Protein 4WPX (pdb70)

Nearest PDB structures (foldseek):
  4wpx-assembly1_A  TM=1.006E+00  e=1.540E-30  Thermochaetoides thermophila
  4mbe-assembly1_A  TM=8.215E-01  e=3.708E-12  Saccharomyces cerevisiae S288C
  3fwc-assembly2_E  TM=8.036E-01  e=1.853E-12  Saccharomyces cerevisiae
  1xfu-assembly1_O  TM=4.720E-01  e=5.731E-09  Homo sapiens
  6xxx-assembly1_AAA  TM=4.923E-01  e=6.817E-09  Homo sapiens

Radius of gyration: 42.37 Å; Cα contacts (8 Å, |Δi|>4): 769; chains: 6; bounding box: 105×137×47 Å

Structure (mmCIF, N/CA/C/O backbone):
data_4WPX
#
_entry.id   4WPX
#
_cell.length_a   56.528
_cell.length_b   168.288
_cell.length_c   69.223
_cell.angle_alpha   90.00
_cell.angle_beta   112.21
_cell.angle_gamma   90.00
#
_symmetry.space_group_name_H-M   'P 1 21 1'
#
loop_
_entity.id
_entity.type
_entity.pdbx_description
1 polymer 'Cell division control protein 31-like protein'
2 polymer 'Putative SAC3 family protein'
3 polymer 'Putative uncharacterized protein'
#
loop_
_atom_site.group_PDB
_atom_site.id
_atom_site.type_symbol
_atom_site.label_atom_id
_atom_site.label_alt_id
_atom_site.label_comp_id
_atom_site.label_asym_id
_atom_site.label_entity_id
_atom_site.label_seq_id
_atom_site.pdbx_PDB_ins_code
_atom_site.Cartn_x
_atom_site.Cartn_y
_atom_site.Cartn_z
_atom_site.occupancy
_atom_site.B_iso_or_equiv
_atom_site.auth_seq_id
_atom_site.auth_comp_id
_atom_site.auth_asym_id
_atom_site.auth_atom_id
_atom_site.pdbx_PDB_model_num
ATOM 1 N N . GLN A 1 6 ? 110.122 2.172 100.530 1.00 112.86 6 GLN A N 1
ATOM 2 C CA . GLN A 1 6 ? 109.719 3.539 100.845 1.00 129.21 6 GLN A CA 1
ATOM 3 C C . GLN A 1 6 ? 108.366 3.601 101.535 1.00 120.35 6 GLN A C 1
ATOM 4 O O . GLN A 1 6 ? 107.417 2.925 101.135 1.00 97.58 6 GLN A O 1
ATOM 17 N N . ILE A 1 7 ? 108.294 4.415 102.583 1.00 118.62 7 ILE A N 1
ATOM 18 C CA . ILE A 1 7 ? 107.027 4.716 103.232 1.00 102.56 7 ILE A CA 1
ATOM 19 C C . ILE A 1 7 ? 106.111 5.349 102.193 1.00 84.84 7 ILE A C 1
ATOM 20 O O . ILE A 1 7 ? 106.569 6.063 101.301 1.00 101.97 7 ILE A O 1
ATOM 36 N N . GLN A 1 8 ? 104.816 5.083 102.315 1.00 66.20 8 GLN A N 1
ATOM 37 C CA . GLN A 1 8 ? 103.891 5.299 101.214 1.00 65.66 8 GLN A CA 1
ATOM 38 C C . GLN A 1 8 ? 102.474 5.544 101.735 1.00 51.44 8 GLN A C 1
ATOM 39 O O . GLN A 1 8 ? 102.110 5.013 102.774 1.00 76.55 8 GLN A O 1
ATOM 53 N N . TYR A 1 9 ? 101.705 6.354 101.001 1.00 69.05 9 TYR A N 1
ATOM 54 C CA . TYR A 1 9 ? 100.341 6.791 101.360 1.00 81.90 9 TYR A CA 1
ATOM 55 C C . TYR A 1 9 ? 100.320 7.882 102.443 1.00 71.18 9 TYR A C 1
ATOM 56 O O . TYR A 1 9 ? 99.247 8.320 102.850 1.00 57.71 9 TYR A O 1
ATOM 74 N N . THR A 1 10 ? 101.491 8.312 102.908 1.00 65.65 10 THR A N 1
ATOM 75 C CA . THR A 1 10 ? 101.585 9.322 103.972 1.00 55.26 10 THR A CA 1
ATOM 76 C C . THR A 1 10 ? 101.056 10.709 103.568 1.00 73.60 10 THR A C 1
ATOM 77 O O . THR A 1 10 ? 101.264 11.150 102.443 1.00 95.54 10 THR A O 1
ATOM 88 N N . ILE A 1 11 ? 100.390 11.399 104.496 1.00 62.34 11 ILE A N 1
ATOM 89 C CA . ILE A 1 11 ? 99.889 12.757 104.255 1.00 85.23 11 ILE A CA 1
ATOM 90 C C . ILE A 1 11 ? 101.075 13.734 104.317 1.00 97.51 11 ILE A C 1
ATOM 91 O O . ILE A 1 11 ? 101.982 13.552 105.132 1.00 85.73 11 ILE A O 1
ATOM 107 N N . PRO A 1 12 ? 101.091 14.754 103.438 1.00 73.91 12 PRO A N 1
ATOM 108 C CA . PRO A 1 12 ? 102.195 15.723 103.428 1.00 62.00 12 PRO A CA 1
ATOM 109 C C . PRO A 1 12 ? 102.092 16.793 104.519 1.00 58.57 12 PRO A C 1
ATOM 110 O O . PRO A 1 12 ? 100.983 17.078 104.972 1.00 73.77 12 PRO A O 1
ATOM 121 N N . PRO A 1 13 ? 103.232 17.386 104.929 1.00 44.69 13 PRO A N 1
ATOM 122 C CA . PRO A 1 13 ? 103.207 18.399 105.994 1.00 70.95 13 PRO A CA 1
ATOM 123 C C . PRO A 1 13 ? 102.541 19.704 105.558 1.00 83.88 13 PRO A C 1
ATOM 124 O O . PRO A 1 13 ? 102.639 20.091 104.392 1.00 73.07 13 PRO A O 1
ATOM 135 N N . ARG A 1 14 ? 101.878 20.370 106.500 1.00 85.79 14 ARG A N 1
ATOM 136 C CA . ARG A 1 14 ? 101.111 21.577 106.210 1.00 80.55 14 ARG A CA 1
ATOM 137 C C . ARG A 1 14 ? 101.815 22.876 106.613 1.00 77.49 14 ARG A C 1
ATOM 138 O O . ARG A 1 14 ? 101.311 23.965 106.334 1.00 77.76 14 ARG A O 1
ATOM 159 N N . GLU A 1 15 ? 102.964 22.763 107.274 1.00 87.47 15 GLU A N 1
ATOM 160 C CA . GLU A 1 15 ? 103.688 23.936 107.768 1.00 91.55 15 GLU A CA 1
ATOM 161 C C . GLU A 1 15 ? 103.984 24.949 106.664 1.00 87.29 15 GLU A C 1
ATOM 162 O O . GLU A 1 15 ? 103.880 26.155 106.881 1.00 97.40 15 GLU A O 1
ATOM 174 N N . ASP A 1 16 ? 104.347 24.460 105.483 1.00 114.31 16 ASP A N 1
ATOM 175 C CA . ASP A 1 16 ? 104.670 25.339 104.364 1.00 90.50 16 ASP A CA 1
ATOM 176 C C . ASP A 1 16 ? 103.413 25.898 103.703 1.00 73.81 16 ASP A C 1
ATOM 177 O O . ASP A 1 16 ? 103.495 26.798 102.871 1.00 88.16 16 ASP A O 1
ATOM 186 N N . TYR A 1 17 ? 102.252 25.368 104.075 1.00 80.45 17 TYR A N 1
ATOM 187 C CA . TYR A 1 17 ? 100.987 25.844 103.528 1.00 72.54 17 TYR A CA 1
ATOM 188 C C . TYR A 1 17 ? 100.367 26.912 104.425 1.00 89.89 17 TYR A C 1
ATOM 189 O O . TYR A 1 17 ? 99.620 27.770 103.956 1.00 83.76 17 TYR A O 1
ATOM 207 N N . ASN A 1 18 ? 100.689 26.860 105.713 1.00 105.28 18 ASN A N 1
ATOM 208 C CA . ASN A 1 18 ? 100.074 27.746 106.697 1.00 109.74 18 ASN A CA 1
ATOM 209 C C . ASN A 1 18 ? 100.602 29.175 106.608 1.00 110.84 18 ASN A C 1
ATOM 210 O O . ASN A 1 18 ? 99.875 30.128 106.891 1.00 114.91 18 ASN A O 1
ATOM 221 N N . LYS A 1 19 ? 101.864 29.322 106.217 1.00 88.41 19 LYS A N 1
ATOM 222 C CA . LYS A 1 19 ? 102.500 30.636 106.176 1.00 95.99 19 LYS A CA 1
ATOM 223 C C . LYS A 1 19 ? 102.058 31.452 104.957 1.00 89.27 19 LYS A C 1
ATOM 224 O O . LYS A 1 19 ? 102.498 32.587 104.773 1.00 88.61 19 LYS A O 1
ATOM 243 N N . LEU A 1 20 ? 101.189 30.875 104.132 1.00 96.61 20 LEU A N 1
ATOM 244 C CA . LEU A 1 20 ? 100.662 31.570 102.959 1.00 97.59 20 LEU A CA 1
ATOM 245 C C . LEU A 1 20 ? 99.673 32.669 103.344 1.00 93.65 20 LEU A C 1
ATOM 246 O O . LEU A 1 20 ? 99.194 32.717 104.478 1.00 97.72 20 LEU A O 1
ATOM 262 N N . SER A 1 21 ? 99.383 33.551 102.391 1.00 88.96 21 SER A N 1
ATOM 263 C CA . SER A 1 21 ? 98.363 34.580 102.566 1.00 77.84 21 SER A CA 1
ATOM 264 C C . SER A 1 21 ? 97.014 34.042 102.101 1.00 81.81 21 SER A C 1
ATOM 265 O O . SER A 1 21 ? 96.947 32.985 101.474 1.00 90.44 21 SER A O 1
ATOM 273 N N . ASP A 1 22 ? 95.945 34.771 102.401 1.00 94.20 22 ASP A N 1
ATOM 274 C CA . ASP A 1 22 ? 94.597 34.335 102.044 1.00 115.49 22 ASP A CA 1
ATOM 275 C C . ASP A 1 22 ? 94.395 34.252 100.531 1.00 108.03 22 ASP A C 1
ATOM 276 O O . ASP A 1 22 ? 93.748 33.328 100.035 1.00 108.24 22 ASP A O 1
ATOM 285 N N . GLU A 1 23 ? 94.949 35.221 99.808 1.00 87.49 23 GLU A N 1
ATOM 286 C CA . GLU A 1 23 ? 94.854 35.258 98.351 1.00 97.81 23 GLU A CA 1
ATOM 287 C C . GLU A 1 23 ? 95.366 33.959 97.732 1.00 105.57 23 GLU A C 1
ATOM 288 O O . GLU A 1 23 ? 94.679 33.320 96.929 1.00 110.16 23 GLU A O 1
ATOM 300 N N . GLN A 1 24 ? 96.576 33.574 98.123 1.00 91.56 24 GLN A N 1
ATOM 301 C CA . GLN A 1 24 ? 97.218 32.376 97.598 1.00 91.51 24 GLN A CA 1
ATOM 302 C C . GLN A 1 24 ? 96.366 31.141 97.881 1.00 90.62 24 GLN A C 1
ATOM 303 O O . GLN A 1 24 ? 96.051 30.368 96.972 1.00 89.22 24 GLN A O 1
ATOM 317 N N . LYS A 1 25 ? 95.989 30.968 99.144 1.00 84.11 25 LYS A N 1
ATOM 318 C CA . LYS A 1 25 ? 95.152 29.847 99.554 1.00 87.72 25 LYS A CA 1
ATOM 319 C C . LYS A 1 25 ? 93.859 29.821 98.738 1.00 100.68 25 LYS A C 1
ATOM 320 O O . LYS A 1 25 ? 93.406 28.757 98.294 1.00 110.98 25 LYS A O 1
ATOM 339 N N . THR A 1 26 ? 93.282 31.002 98.528 1.00 99.06 26 THR A N 1
ATOM 340 C CA . THR A 1 26 ? 92.072 31.127 97.726 1.00 103.34 26 THR A CA 1
ATOM 341 C C . THR A 1 26 ? 92.352 30.687 96.294 1.00 95.18 26 THR A C 1
ATOM 342 O O . THR A 1 26 ? 91.522 30.024 95.673 1.00 92.15 26 THR A O 1
ATOM 353 N N . ARG A 1 27 ? 93.521 31.050 95.773 1.00 92.78 27 ARG A N 1
ATOM 354 C CA . ARG A 1 27 ? 93.907 30.637 94.424 1.00 99.64 27 ARG A CA 1
ATOM 355 C C . ARG A 1 27 ? 94.098 29.122 94.315 1.00 86.61 27 ARG A C 1
ATOM 356 O O . ARG A 1 27 ? 93.698 28.513 93.317 1.00 75.80 27 ARG A O 1
ATOM 377 N N . ILE A 1 28 ? 94.704 28.513 95.333 1.00 83.70 28 ILE A N 1
ATOM 378 C CA . ILE A 1 28 ? 94.846 27.057 95.363 1.00 87.73 28 ILE A CA 1
ATOM 379 C C . ILE A 1 28 ? 93.473 26.388 95.361 1.00 85.70 28 ILE A C 1
ATOM 380 O O . ILE A 1 28 ? 93.183 25.535 94.509 1.00 75.41 28 ILE A O 1
ATOM 396 N N . SER A 1 29 ? 92.635 26.775 96.319 1.00 98.62 29 SER A N 1
ATOM 397 C CA . SER A 1 29 ? 91.287 26.224 96.417 1.00 91.56 29 SER A CA 1
ATOM 398 C C . SER A 1 29 ? 90.515 26.467 95.123 1.00 101.13 29 SER A C 1
ATOM 399 O O . SER A 1 29 ? 89.750 25.614 94.677 1.00 109.87 29 SER A O 1
ATOM 407 N N . GLU A 1 30 ? 90.723 27.638 94.527 1.00 83.65 30 GLU A N 1
ATOM 408 C CA . GLU A 1 30 ? 90.095 27.987 93.256 1.00 88.30 30 GLU A CA 1
ATOM 409 C C . GLU A 1 30 ? 90.495 27.009 92.151 1.00 106.20 30 GLU A C 1
ATOM 410 O O . GLU A 1 30 ? 89.633 26.423 91.490 1.00 108.77 30 GLU A O 1
ATOM 422 N N . ALA A 1 31 ? 91.800 26.835 91.961 1.00 101.46 31 ALA A N 1
ATOM 423 C CA . ALA A 1 31 ? 92.314 25.903 90.959 1.00 88.59 31 ALA A CA 1
ATOM 424 C C . ALA A 1 31 ? 91.752 24.500 91.179 1.00 91.43 31 ALA A C 1
ATOM 425 O O . ALA A 1 31 ? 91.246 23.858 90.244 1.00 92.08 31 ALA A O 1
ATOM 432 N N . PHE A 1 32 ? 91.848 24.030 92.421 1.00 94.22 32 PHE A N 1
ATOM 433 C CA . PHE A 1 32 ? 91.306 22.728 92.794 1.00 89.13 32 PHE A CA 1
ATOM 434 C C . PHE A 1 32 ? 89.837 22.624 92.385 1.00 95.63 32 PHE A C 1
ATOM 435 O O . PHE A 1 32 ? 89.462 21.731 91.626 1.00 85.92 32 PHE A O 1
ATOM 452 N N . GLU A 1 33 ? 89.015 23.539 92.889 1.00 90.23 33 GLU A N 1
ATOM 453 C CA . GLU A 1 33 ? 87.588 23.532 92.588 1.00 94.70 33 GLU A CA 1
ATOM 454 C C . GLU A 1 33 ? 87.334 23.595 91.083 1.00 102.24 33 GLU A C 1
ATOM 455 O O . GLU A 1 33 ? 86.371 23.007 90.590 1.00 109.45 33 GLU A O 1
ATOM 467 N N . LEU A 1 34 ? 88.195 24.302 90.356 1.00 86.90 34 LEU A N 1
ATOM 468 C CA . LEU A 1 34 ? 88.076 24.358 88.903 1.00 78.82 34 LEU A CA 1
ATOM 469 C C . LEU A 1 34 ? 88.260 22.967 88.309 1.00 77.85 34 LEU A C 1
ATOM 470 O O . LEU A 1 34 ? 87.382 22.468 87.606 1.00 79.41 34 LEU A O 1
ATOM 486 N N . PHE A 1 35 ? 89.398 22.340 88.595 1.00 90.99 35 PHE A N 1
ATOM 487 C CA . PHE A 1 35 ? 89.698 21.042 87.995 1.00 78.25 35 PHE A CA 1
ATOM 488 C C . PHE A 1 35 ? 89.026 19.871 88.718 1.00 96.17 35 PHE A C 1
ATOM 489 O O . PHE A 1 35 ? 89.229 18.714 88.349 1.00 99.54 35 PHE A O 1
ATOM 506 N N . ASP A 1 36 ? 88.233 20.172 89.743 1.00 109.94 36 ASP A N 1
ATOM 507 C CA . ASP A 1 36 ? 87.443 19.154 90.436 1.00 102.61 36 ASP A CA 1
ATOM 508 C C . ASP A 1 36 ? 86.048 19.032 89.821 1.00 100.59 36 ASP A C 1
ATOM 509 O O . ASP A 1 36 ? 85.049 19.399 90.442 1.00 104.95 36 ASP A O 1
ATOM 518 N N . SER A 1 37 ? 85.987 18.524 88.593 1.00 98.48 37 SER A N 1
ATOM 519 C CA . SER A 1 37 ? 84.722 18.399 87.873 1.00 91.48 37 SER A CA 1
ATOM 520 C C . SER A 1 37 ? 83.834 17.322 88.498 1.00 126.56 37 SER A C 1
ATOM 521 O O . SER A 1 37 ? 82.611 17.456 88.526 1.00 94.09 37 SER A O 1
ATOM 529 N N . ASN A 1 38 ? 84.460 16.258 88.994 1.00 155.49 38 ASN A N 1
ATOM 530 C CA . ASN A 1 38 ? 83.742 15.152 89.631 1.00 94.54 38 ASN A CA 1
ATOM 531 C C . ASN A 1 38 ? 83.095 15.531 90.967 1.00 96.93 38 ASN A C 1
ATOM 532 O O . ASN A 1 38 ? 82.241 14.806 91.475 1.00 81.24 38 ASN A O 1
ATOM 543 N N . LYS A 1 39 ? 83.521 16.656 91.535 1.00 121.39 39 LYS A N 1
ATOM 544 C CA . LYS A 1 39 ? 82.919 17.217 92.749 1.00 103.63 39 LYS A CA 1
ATOM 545 C C . LYS A 1 39 ? 83.075 16.334 93.986 1.00 98.13 39 LYS A C 1
ATOM 546 O O . LYS A 1 39 ? 82.531 16.652 95.044 1.00 72.20 39 LYS A O 1
ATOM 565 N N . ASP A 1 40 ? 83.809 15.233 93.864 1.00 120.15 40 ASP A N 1
ATOM 566 C CA . ASP A 1 40 ? 83.959 14.297 94.977 1.00 116.74 40 ASP A CA 1
ATOM 567 C C . ASP A 1 40 ? 84.988 14.783 95.996 1.00 106.57 40 ASP A C 1
ATOM 568 O O . ASP A 1 40 ? 85.229 14.120 97.005 1.00 96.56 40 ASP A O 1
ATOM 577 N N . GLY A 1 41 ? 85.587 15.941 95.732 1.00 110.45 41 GLY A N 1
ATOM 578 C CA . GLY A 1 41 ? 86.644 16.458 96.581 1.00 72.36 41 GLY A CA 1
ATOM 579 C C . GLY A 1 41 ? 87.951 15.731 96.322 1.00 103.31 41 GLY A C 1
ATOM 580 O O . GLY A 1 41 ? 88.887 15.816 97.120 1.00 78.24 41 GLY A O 1
ATOM 584 N N . LEU A 1 42 ? 88.008 15.022 95.195 1.00 103.56 42 LEU A N 1
ATOM 585 C CA . LEU A 1 42 ? 89.178 14.234 94.818 1.00 88.56 42 LEU A CA 1
ATOM 586 C C . LEU A 1 42 ? 89.589 14.511 93.373 1.00 82.53 42 LEU A C 1
ATOM 587 O O . LEU A 1 42 ? 88.746 14.789 92.518 1.00 82.02 42 LEU A O 1
ATOM 603 N N . LEU A 1 43 ? 90.891 14.424 93.115 1.00 69.83 43 LEU A N 1
ATOM 604 C CA . LEU A 1 43 ? 91.449 14.628 91.782 1.00 72.91 43 LEU A CA 1
ATOM 605 C C . LEU A 1 43 ? 92.164 13.382 91.288 1.00 79.98 43 LEU A C 1
ATOM 606 O O . LEU A 1 43 ? 92.735 12.632 92.080 1.00 88.38 43 LEU A O 1
ATOM 622 N N . SER A 1 44 ? 92.136 13.164 89.978 1.00 58.04 44 SER A N 1
ATOM 623 C CA . SER A 1 44 ? 92.969 12.135 89.375 1.00 63.74 44 SER A CA 1
ATOM 624 C C . SER A 1 44 ? 94.404 12.652 89.330 1.00 85.15 44 SER A C 1
ATOM 625 O O . SER A 1 44 ? 94.669 13.796 89.703 1.00 111.51 44 SER A O 1
ATOM 633 N N . TYR A 1 45 ? 95.327 11.813 88.878 1.00 64.46 45 TYR A N 1
ATOM 634 C CA . TYR A 1 45 ? 96.733 12.196 88.786 1.00 68.82 45 TYR A CA 1
ATOM 635 C C . TYR A 1 45 ? 96.928 13.362 87.815 1.00 74.52 45 TYR A C 1
ATOM 636 O O . TYR A 1 45 ? 97.566 14.372 88.143 1.00 68.60 45 TYR A O 1
ATOM 654 N N . GLU A 1 46 ? 96.356 13.227 86.623 1.00 67.48 46 GLU A N 1
ATOM 655 C CA . GLU A 1 46 ? 96.519 14.235 85.586 1.00 83.58 46 GLU A CA 1
ATOM 656 C C . GLU A 1 46 ? 95.794 15.527 85.957 1.00 68.94 46 GLU A C 1
ATOM 657 O O . GLU A 1 46 ? 96.276 16.622 85.660 1.00 76.67 46 GLU A O 1
ATOM 669 N N . GLU A 1 47 ? 94.638 15.400 86.603 1.00 58.36 47 GLU A N 1
ATOM 670 C CA . GLU A 1 47 ? 93.917 16.568 87.102 1.00 83.30 47 GLU A CA 1
ATOM 671 C C . GLU A 1 47 ? 94.791 17.340 88.087 1.00 79.63 47 GLU A C 1
ATOM 672 O O . GLU A 1 47 ? 94.829 18.567 88.062 1.00 88.77 47 GLU A O 1
ATOM 684 N N . PHE A 1 48 ? 95.493 16.609 88.947 1.00 61.05 48 PHE A N 1
ATOM 685 C CA . PHE A 1 48 ? 96.400 17.214 89.917 1.00 54.45 48 PHE A CA 1
ATOM 686 C C . PHE A 1 48 ? 97.568 17.891 89.207 1.00 60.00 48 PHE A C 1
ATOM 687 O O . PHE A 1 48 ? 97.949 19.020 89.546 1.00 71.51 48 PHE A O 1
ATOM 704 N N . ARG A 1 49 ? 98.136 17.198 88.222 1.00 57.41 49 ARG A N 1
ATOM 705 C CA . ARG A 1 49 ? 99.166 17.800 87.381 1.00 62.40 49 ARG A CA 1
ATOM 706 C C . ARG A 1 49 ? 98.673 19.116 86.784 1.00 65.95 49 ARG A C 1
ATOM 707 O O . ARG A 1 49 ? 99.379 20.125 86.821 1.00 71.31 49 ARG A O 1
ATOM 728 N N . PHE A 1 50 ? 97.456 19.103 86.246 1.00 61.95 50 PHE A N 1
ATOM 729 C CA . PHE A 1 50 ? 96.847 20.314 85.702 1.00 61.20 50 PHE A CA 1
ATOM 730 C C . PHE A 1 50 ? 96.655 21.383 86.775 1.00 49.08 50 PHE A C 1
ATOM 731 O O . PHE A 1 50 ? 96.913 22.560 86.530 1.00 53.43 50 PHE A O 1
ATOM 748 N N . VAL A 1 51 ? 96.191 20.978 87.955 1.00 57.52 51 VAL A N 1
ATOM 749 C CA . VAL A 1 51 ? 96.015 21.914 89.061 1.00 61.18 51 VAL A CA 1
ATOM 750 C C . VAL A 1 51 ? 97.334 22.609 89.372 1.00 67.29 51 VAL A C 1
ATOM 751 O O . VAL A 1 51 ? 97.364 23.817 89.595 1.00 58.97 51 VAL A O 1
ATOM 764 N N . LEU A 1 52 ? 98.424 21.850 89.372 1.00 65.90 52 LEU A N 1
ATOM 765 C CA . LEU A 1 52 ? 99.739 22.450 89.557 1.00 56.01 52 LEU A CA 1
ATOM 766 C C . LEU A 1 52 ? 100.122 23.314 88.358 1.00 66.79 52 LEU A C 1
ATOM 767 O O . LEU A 1 52 ? 100.724 24.374 88.519 1.00 58.31 52 LEU A O 1
ATOM 783 N N . ARG A 1 53 ? 99.773 22.862 87.159 1.00 68.03 53 ARG A N 1
ATOM 784 C CA . ARG A 1 53 ? 100.049 23.631 85.952 1.00 54.85 53 ARG A CA 1
ATOM 785 C C . ARG A 1 53 ? 99.218 24.920 85.928 1.00 56.48 53 ARG A C 1
ATOM 786 O O . ARG A 1 53 ? 99.593 25.897 85.279 1.00 52.79 53 ARG A O 1
ATOM 807 N N . ALA A 1 54 ? 98.098 24.922 86.648 1.00 71.64 54 ALA A N 1
ATOM 808 C CA . ALA A 1 54 ? 97.257 26.113 86.765 1.00 59.94 54 ALA A CA 1
ATOM 809 C C . ALA A 1 54 ? 97.885 27.145 87.694 1.00 56.47 54 ALA A C 1
ATOM 810 O O . ALA A 1 54 ? 97.698 28.348 87.517 1.00 83.04 54 ALA A O 1
ATOM 817 N N . LEU A 1 55 ? 98.613 26.668 88.696 1.00 52.09 55 LEU A N 1
ATOM 818 C CA . LEU A 1 55 ? 99.353 27.548 89.593 1.00 62.97 55 LEU A CA 1
ATOM 819 C C . LEU A 1 55 ? 100.650 28.027 88.941 1.00 72.12 55 LEU A C 1
ATOM 820 O O . LEU A 1 55 ? 101.366 28.860 89.500 1.00 70.93 55 LEU A O 1
ATOM 836 N N . GLY A 1 56 ? 100.943 27.493 87.757 1.00 68.53 56 GLY A N 1
ATOM 837 C CA . GLY A 1 56 ? 102.115 27.885 86.994 1.00 60.28 56 GLY A CA 1
ATOM 838 C C . GLY A 1 56 ? 103.301 26.949 87.152 1.00 66.76 56 GLY A C 1
ATOM 839 O O . GLY A 1 56 ? 104.408 27.272 86.718 1.00 74.20 56 GLY A O 1
ATOM 843 N N . PHE A 1 57 ? 103.074 25.791 87.767 1.00 69.17 57 PHE A N 1
ATOM 844 C CA . PHE A 1 57 ? 104.124 24.787 87.928 1.00 54.88 57 PHE A CA 1
ATOM 845 C C . PHE A 1 57 ? 104.071 23.738 86.820 1.00 69.97 57 PHE A C 1
ATOM 846 O O . PHE A 1 57 ? 103.103 22.983 86.721 1.00 70.63 57 PHE A O 1
ATOM 863 N N . ASP A 1 58 ? 105.120 23.684 86.002 1.00 57.20 58 ASP A N 1
ATOM 864 C CA . ASP A 1 58 ? 105.263 22.640 84.991 1.00 78.47 58 ASP A CA 1
ATOM 865 C C . ASP A 1 58 ? 106.363 21.671 85.410 1.00 68.83 58 ASP A C 1
ATOM 866 O O . ASP A 1 58 ? 107.442 21.635 84.818 1.00 78.40 58 ASP A O 1
ATOM 875 N N . LEU A 1 59 ? 106.077 20.886 86.441 1.00 68.21 59 LEU A N 1
ATOM 876 C CA . LEU A 1 59 ? 107.053 19.955 86.989 1.00 52.85 59 LEU A CA 1
ATOM 877 C C . LEU A 1 59 ? 107.183 18.737 86.076 1.00 50.77 59 LEU A C 1
ATOM 878 O O . LEU A 1 59 ? 106.257 18.420 85.331 1.00 74.45 59 LEU A O 1
ATOM 894 N N . PRO A 1 60 ? 108.342 18.060 86.116 1.00 35.97 60 PRO A N 1
ATOM 895 C CA . PRO A 1 60 ? 108.505 16.812 85.360 1.00 63.96 60 PRO A CA 1
ATOM 896 C C . PRO A 1 60 ? 107.743 15.640 85.986 1.00 61.25 60 PRO A C 1
ATOM 897 O O . PRO A 1 60 ? 107.424 15.683 87.175 1.00 72.00 60 PRO A O 1
ATOM 908 N N . LYS A 1 61 ? 107.453 14.616 85.186 1.00 61.42 61 LYS A N 1
ATOM 909 C CA . LYS A 1 61 ? 106.676 13.463 85.638 1.00 62.61 61 LYS A CA 1
ATOM 910 C C . LYS A 1 61 ? 107.263 12.816 86.889 1.00 56.76 61 LYS A C 1
ATOM 911 O O . LYS A 1 61 ? 106.529 12.328 87.749 1.00 77.22 61 LYS A O 1
ATOM 930 N N . GLN A 1 62 ? 108.587 12.829 86.983 1.00 40.91 62 GLN A N 1
ATOM 931 C CA . GLN A 1 62 ? 109.301 12.191 88.084 1.00 59.06 62 GLN A CA 1
ATOM 932 C C . GLN A 1 62 ? 108.880 12.755 89.439 1.00 58.71 62 GLN A C 1
ATOM 933 O O . GLN A 1 62 ? 108.615 12.010 90.391 1.00 72.89 62 GLN A O 1
ATOM 947 N N . GLN A 1 63 ? 108.801 14.078 89.505 1.00 43.87 63 GLN A N 1
ATOM 948 C CA . GLN A 1 63 ? 108.525 14.783 90.749 1.00 53.27 63 GLN A CA 1
ATOM 949 C C . GLN A 1 63 ? 107.075 14.574 91.187 1.00 53.36 63 GLN A C 1
ATOM 950 O O . GLN A 1 63 ? 106.795 14.273 92.356 1.00 82.45 63 GLN A O 1
ATOM 964 N N . THR A 1 64 ? 106.156 14.706 90.237 1.00 40.96 64 THR A N 1
ATOM 965 C CA . THR A 1 64 ? 104.741 14.489 90.509 1.00 61.84 64 THR A CA 1
ATOM 966 C C . THR A 1 64 ? 104.476 13.024 90.838 1.00 69.58 64 THR A C 1
ATOM 967 O O . THR A 1 64 ? 103.600 12.711 91.645 1.00 81.60 64 THR A O 1
ATOM 978 N N . TYR A 1 65 ? 105.231 12.126 90.212 1.00 58.78 65 TYR A N 1
ATOM 979 C CA . TYR A 1 65 ? 105.121 10.703 90.517 1.00 56.40 65 TYR A CA 1
ATOM 980 C C . TYR A 1 65 ? 105.609 10.424 91.938 1.00 62.35 65 TYR A C 1
ATOM 981 O O . TYR A 1 65 ? 104.982 9.665 92.677 1.00 69.61 65 TYR A O 1
ATOM 999 N N . ASP A 1 66 ? 106.733 11.028 92.318 1.00 60.56 66 ASP A N 1
ATOM 1000 C CA . ASP A 1 66 ? 107.196 10.940 93.701 1.00 52.03 66 ASP A CA 1
ATOM 1001 C C . ASP A 1 66 ? 106.100 11.425 94.650 1.00 32.09 66 ASP A C 1
ATOM 1002 O O . ASP A 1 66 ? 105.769 10.750 95.632 1.00 44.84 66 ASP A O 1
ATOM 1011 N N . MET A 1 67 ? 105.529 12.587 94.348 1.00 50.79 67 MET A N 1
ATOM 1012 C CA . MET A 1 67 ? 104.395 13.085 95.121 1.00 51.73 67 MET A CA 1
ATOM 1013 C C . MET A 1 67 ? 103.268 12.063 95.135 1.00 43.91 67 MET A C 1
ATOM 1014 O O . MET A 1 67 ? 102.624 11.847 96.161 1.00 67.21 67 MET A O 1
ATOM 1028 N N . LEU A 1 68 ? 103.035 11.441 93.984 1.00 56.54 68 LEU A N 1
ATOM 1029 C CA . LEU A 1 68 ? 101.955 10.473 93.837 1.00 60.84 68 LEU A CA 1
ATOM 1030 C C . LEU A 1 68 ? 102.143 9.268 94.753 1.00 60.68 68 LEU A C 1
ATOM 1031 O O . LEU A 1 68 ? 101.227 8.901 95.486 1.00 71.66 68 LEU A O 1
ATOM 1047 N N . VAL A 1 69 ? 103.319 8.648 94.717 1.00 70.49 69 VAL A N 1
ATOM 1048 C CA . VAL A 1 69 ? 103.558 7.474 95.554 1.00 59.69 69 VAL A CA 1
ATOM 1049 C C . VAL A 1 69 ? 103.588 7.861 97.031 1.00 52.91 69 VAL A C 1
ATOM 1050 O O . VAL A 1 69 ? 102.988 7.182 97.862 1.00 80.64 69 VAL A O 1
ATOM 1063 N N . ARG A 1 70 ? 104.262 8.959 97.361 1.00 66.51 70 ARG A N 1
ATOM 1064 C CA . ARG A 1 70 ? 104.384 9.358 98.758 1.00 50.03 70 ARG A CA 1
ATOM 1065 C C . ARG A 1 70 ? 103.047 9.770 99.375 1.00 53.00 70 ARG A C 1
ATOM 1066 O O . ARG A 1 70 ? 102.728 9.353 100.487 1.00 72.38 70 ARG A O 1
ATOM 1087 N N . HIS A 1 71 ? 102.268 10.575 98.655 1.00 47.62 71 HIS A N 1
ATOM 1088 C CA . HIS A 1 71 ? 101.075 11.196 99.231 1.00 42.30 71 HIS A CA 1
ATOM 1089 C C . HIS A 1 71 ? 99.776 10.889 98.483 1.00 50.88 71 HIS A C 1
ATOM 1090 O O . HIS A 1 71 ? 98.799 11.630 98.602 1.00 68.92 71 HIS A O 1
ATOM 1104 N N . GLY A 1 72 ? 99.759 9.798 97.726 1.00 53.29 72 GLY A N 1
ATOM 1105 C CA . GLY A 1 72 ? 98.572 9.406 96.987 1.00 65.73 72 GLY A CA 1
ATOM 1106 C C . GLY A 1 72 ? 97.698 8.441 97.762 1.00 67.68 72 GLY A C 1
ATOM 1107 O O . GLY A 1 72 ? 98.194 7.453 98.304 1.00 81.35 72 GLY A O 1
ATOM 1111 N N . GLN A 1 73 ? 96.398 8.724 97.810 1.00 63.89 73 GLN A N 1
ATOM 1112 C CA . GLN A 1 73 ? 95.451 7.863 98.512 1.00 83.45 73 GLN A CA 1
ATOM 1113 C C . GLN A 1 73 ? 94.655 7.032 97.511 1.00 70.18 73 GLN A C 1
ATOM 1114 O O . GLN A 1 73 ? 94.279 7.520 96.445 1.00 79.60 73 GLN A O 1
ATOM 1128 N N . ARG A 1 74 ? 94.405 5.776 97.862 1.00 73.14 74 ARG A N 1
ATOM 1129 C CA . ARG A 1 74 ? 93.621 4.881 97.018 1.00 81.96 74 ARG A CA 1
ATOM 1130 C C . ARG A 1 74 ? 92.169 5.344 96.915 1.00 92.34 74 ARG A C 1
ATOM 1131 O O . ARG A 1 74 ? 91.652 5.980 97.834 1.00 87.75 74 ARG A O 1
ATOM 1152 N N . PRO A 1 75 ? 91.508 5.038 95.788 1.00 96.93 75 PRO A N 1
ATOM 1153 C CA . PRO A 1 75 ? 90.082 5.363 95.675 1.00 94.61 75 PRO A CA 1
ATOM 1154 C C . PRO A 1 75 ? 89.221 4.403 96.494 1.00 110.81 75 PRO A C 1
ATOM 1155 O O . PRO A 1 75 ? 89.688 3.326 96.867 1.00 116.28 75 PRO A O 1
ATOM 1166 N N . ALA A 1 76 ? 87.982 4.796 96.771 1.00 123.80 76 ALA A N 1
ATOM 1167 C CA . ALA A 1 76 ? 87.093 4.008 97.620 1.00 131.49 76 ALA A CA 1
ATOM 1168 C C . ALA A 1 76 ? 86.703 2.693 96.953 1.00 138.57 76 ALA A C 1
ATOM 1169 O O . ALA A 1 76 ? 86.622 1.653 97.610 1.00 117.83 76 ALA A O 1
ATOM 1176 N N . ASN A 1 77 ? 86.472 2.745 95.646 1.00 144.24 77 ASN A N 1
ATOM 1177 C CA . ASN A 1 77 ? 86.037 1.576 94.889 1.00 132.73 77 ASN A CA 1
ATOM 1178 C C . ASN A 1 77 ? 87.065 0.449 94.893 1.00 124.31 77 ASN A C 1
ATOM 1179 O O . ASN A 1 77 ? 86.737 -0.695 94.579 1.00 125.91 77 ASN A O 1
ATOM 1190 N N . TRP A 1 78 ? 88.305 0.766 95.251 1.00 112.93 78 TRP A N 1
ATOM 1191 C CA . TRP A 1 78 ? 89.367 -0.231 95.213 1.00 130.74 78 TRP A CA 1
ATOM 1192 C C . TRP A 1 78 ? 89.237 -1.226 96.365 1.00 128.31 78 TRP A C 1
ATOM 1193 O O . TRP A 1 78 ? 89.117 -0.819 97.520 1.00 120.69 78 TRP A O 1
ATOM 1214 N N . PRO A 1 79 ? 89.263 -2.535 96.057 1.00 123.71 79 PRO A N 1
ATOM 1215 C CA . PRO A 1 79 ? 89.238 -3.535 97.130 1.00 127.20 79 PRO A CA 1
ATOM 1216 C C . PRO A 1 79 ? 90.540 -3.543 97.931 1.00 122.37 79 PRO A C 1
ATOM 1217 O O . PRO A 1 79 ? 91.617 -3.663 97.347 1.00 131.63 79 PRO A O 1
ATOM 1228 N N . HIS A 1 80 ? 90.438 -3.425 99.250 1.00 126.74 80 HIS A N 1
ATOM 1229 C CA . HIS A 1 80 ? 91.613 -3.299 100.108 1.00 144.34 80 HIS A CA 1
ATOM 1230 C C . HIS A 1 80 ? 92.449 -4.579 100.176 1.00 135.39 80 HIS A C 1
ATOM 1231 O O . HIS A 1 80 ? 93.575 -4.561 100.673 1.00 120.11 80 HIS A O 1
ATOM 1245 N N . ASP A 1 81 ? 91.902 -5.686 99.683 1.00 133.91 81 ASP A N 1
ATOM 1246 C CA . ASP A 1 81 ? 92.600 -6.968 99.740 1.00 150.98 81 ASP A CA 1
ATOM 1247 C C . ASP A 1 81 ? 93.678 -7.035 98.657 1.00 133.66 81 ASP A C 1
ATOM 1248 O O . ASP A 1 81 ? 94.563 -7.892 98.701 1.00 90.32 81 ASP A O 1
ATOM 1257 N N . GLN A 1 82 ? 93.591 -6.124 97.691 1.00 141.75 82 GLN A N 1
ATOM 1258 C CA . GLN A 1 82 ? 94.517 -6.080 96.564 1.00 133.87 82 GLN A CA 1
ATOM 1259 C C . GLN A 1 82 ? 95.425 -4.852 96.643 1.00 143.58 82 GLN A C 1
ATOM 1260 O O . GLN A 1 82 ? 95.057 -3.831 97.228 1.00 111.98 82 GLN A O 1
ATOM 1274 N N . GLU A 1 83 ? 96.610 -4.960 96.046 1.00 135.43 83 GLU A N 1
ATOM 1275 C CA . GLU A 1 83 ? 97.558 -3.852 95.992 1.00 105.74 83 GLU A CA 1
ATOM 1276 C C . GLU A 1 83 ? 97.103 -2.830 94.958 1.00 99.67 83 GLU A C 1
ATOM 1277 O O . GLU A 1 83 ? 96.581 -3.201 93.906 1.00 91.80 83 GLU A O 1
ATOM 1289 N N . CYS A 1 84 ? 97.297 -1.548 95.257 1.00 109.86 84 CYS A N 1
ATOM 1290 C CA . CYS A 1 84 ? 96.915 -0.487 94.331 1.00 112.77 84 CYS A CA 1
ATOM 1291 C C . CYS A 1 84 ? 98.145 0.169 93.703 1.00 112.33 84 CYS A C 1
ATOM 1292 O O . CYS A 1 84 ? 99.090 0.518 94.412 1.00 107.43 84 CYS A O 1
ATOM 1300 N N . PRO A 1 85 ? 98.141 0.337 92.366 1.00 110.54 85 PRO A N 1
ATOM 1301 C CA . PRO A 1 85 ? 99.250 1.024 91.695 1.00 97.23 85 PRO A CA 1
ATOM 1302 C C . PRO A 1 85 ? 99.218 2.527 91.949 1.00 77.38 85 PRO A C 1
ATOM 1303 O O . PRO A 1 85 ? 98.137 3.070 92.167 1.00 78.35 85 PRO A O 1
ATOM 1314 N N . PRO A 1 86 ? 100.381 3.194 91.912 1.00 60.98 86 PRO A N 1
ATOM 1315 C CA . PRO A 1 86 ? 100.421 4.644 92.140 1.00 72.08 86 PRO A CA 1
ATOM 1316 C C . PRO A 1 86 ? 99.471 5.445 91.246 1.00 54.36 86 PRO A C 1
ATOM 1317 O O . PRO A 1 86 ? 98.814 6.366 91.727 1.00 53.38 86 PRO A O 1
ATOM 1328 N N . VAL A 1 87 ? 99.395 5.083 89.970 1.00 69.03 87 VAL A N 1
ATOM 1329 C CA . VAL A 1 87 ? 98.638 5.859 88.987 1.00 75.95 87 VAL A CA 1
ATOM 1330 C C . VAL A 1 87 ? 97.136 5.926 89.274 1.00 78.23 87 VAL A C 1
ATOM 1331 O O . VAL A 1 87 ? 96.482 6.920 88.950 1.00 69.36 87 VAL A O 1
ATOM 1344 N N . TYR A 1 88 ? 96.594 4.881 89.888 1.00 77.17 88 TYR A N 1
ATOM 1345 C CA . TYR A 1 88 ? 95.160 4.818 90.156 1.00 70.71 88 TYR A CA 1
ATOM 1346 C C . TYR A 1 88 ? 94.773 5.551 91.440 1.00 73.50 88 TYR A C 1
ATOM 1347 O O . TYR A 1 88 ? 93.591 5.654 91.771 1.00 78.17 88 TYR A O 1
ATOM 1365 N N . ARG A 1 89 ? 95.767 6.068 92.155 1.00 60.83 89 ARG A N 1
ATOM 1366 C CA . ARG A 1 89 ? 95.517 6.814 93.385 1.00 67.21 89 ARG A CA 1
ATOM 1367 C C . ARG A 1 89 ? 95.074 8.247 93.105 1.00 59.83 89 ARG A C 1
ATOM 1368 O O . ARG A 1 89 ? 95.298 8.777 92.016 1.00 58.60 89 ARG A O 1
ATOM 1389 N N . GLN A 1 90 ? 94.448 8.861 94.106 1.00 60.34 90 GLN A N 1
ATOM 1390 C CA . GLN A 1 90 ? 93.859 10.189 93.968 1.00 81.57 90 GLN A CA 1
ATOM 1391 C C . GLN A 1 90 ? 94.356 11.137 95.056 1.00 75.89 90 GLN A C 1
ATOM 1392 O O . GLN A 1 90 ? 95.079 10.726 95.966 1.00 71.91 90 GLN A O 1
ATOM 1406 N N . PHE A 1 91 ? 93.967 12.406 94.946 1.00 65.24 91 PHE A N 1
ATOM 1407 C CA . PHE A 1 91 ? 94.391 13.444 95.882 1.00 71.71 91 PHE A CA 1
ATOM 1408 C C . PHE A 1 91 ? 93.208 14.149 96.541 1.00 64.57 91 PHE A C 1
ATOM 1409 O O . PHE A 1 91 ? 92.353 14.712 95.857 1.00 44.42 91 PHE A O 1
ATOM 1426 N N . ASN A 1 92 ? 93.162 14.121 97.870 1.00 76.83 92 ASN A N 1
ATOM 1427 C CA . ASN A 1 92 ? 92.190 14.918 98.610 1.00 77.83 92 ASN A CA 1
ATOM 1428 C C . ASN A 1 92 ? 92.633 16.375 98.644 1.00 81.67 92 ASN A C 1
ATOM 1429 O O . ASN A 1 92 ? 93.721 16.711 98.177 1.00 71.12 92 ASN A O 1
ATOM 1440 N N . LEU A 1 93 ? 91.790 17.241 99.192 1.00 80.93 93 LEU A N 1
ATOM 1441 C CA . LEU A 1 93 ? 92.095 18.665 99.234 1.00 85.11 93 LEU A CA 1
ATOM 1442 C C . LEU A 1 93 ? 93.354 18.947 100.053 1.00 78.36 93 LEU A C 1
ATOM 1443 O O . LEU A 1 93 ? 94.177 19.784 99.674 1.00 88.34 93 LEU A O 1
ATOM 1459 N N . ALA A 1 94 ? 93.502 18.235 101.167 1.00 67.92 94 ALA A N 1
ATOM 1460 C CA . ALA A 1 94 ? 94.628 18.436 102.075 1.00 80.14 94 ALA A CA 1
ATOM 1461 C C . ALA A 1 94 ? 95.971 18.235 101.380 1.00 100.21 94 ALA A C 1
ATOM 1462 O O . ALA A 1 94 ? 96.871 19.072 101.492 1.00 106.41 94 ALA A O 1
ATOM 1469 N N . THR A 1 95 ? 96.101 17.122 100.663 1.00 84.29 95 THR A N 1
ATOM 1470 C CA . THR A 1 95 ? 97.339 16.808 99.961 1.00 89.03 95 THR A CA 1
ATOM 1471 C C . THR A 1 95 ? 97.659 17.868 98.913 1.00 93.17 95 THR A C 1
ATOM 1472 O O . THR A 1 95 ? 98.781 18.373 98.853 1.00 85.50 95 THR A O 1
ATOM 1483 N N . ALA A 1 96 ? 96.665 18.212 98.098 1.00 74.40 96 ALA A N 1
ATOM 1484 C CA . ALA A 1 96 ? 96.843 19.226 97.066 1.00 55.45 96 ALA A CA 1
ATOM 1485 C C . ALA A 1 96 ? 97.279 20.550 97.683 1.00 64.45 96 ALA A C 1
ATOM 1486 O O . ALA A 1 96 ? 98.223 21.185 97.207 1.00 64.51 96 ALA A O 1
ATOM 1493 N N . GLN A 1 97 ? 96.599 20.952 98.753 1.00 63.31 97 GLN A N 1
ATOM 1494 C CA . GLN A 1 97 ? 96.944 22.180 99.460 1.00 57.07 97 GLN A CA 1
ATOM 1495 C C . GLN A 1 97 ? 98.378 22.159 99.978 1.00 65.19 97 GLN A C 1
ATOM 1496 O O . GLN A 1 97 ? 99.164 23.058 99.679 1.00 82.34 97 GLN A O 1
ATOM 1510 N N . ALA A 1 98 ? 98.712 21.134 100.755 1.00 62.40 98 ALA A N 1
ATOM 1511 C CA . ALA A 1 98 ? 100.049 21.013 101.327 1.00 76.07 98 ALA A CA 1
ATOM 1512 C C . ALA A 1 98 ? 101.122 21.036 100.242 1.00 70.03 98 ALA A C 1
ATOM 1513 O O . ALA A 1 98 ? 102.070 21.826 100.304 1.00 79.80 98 ALA A O 1
ATOM 1520 N N . LEU A 1 99 ? 100.959 20.172 99.246 1.00 70.53 99 LEU A N 1
ATOM 1521 C CA . LEU A 1 99 ? 101.931 20.053 98.166 1.00 72.20 99 LEU A CA 1
ATOM 1522 C C . LEU A 1 99 ? 102.081 21.364 97.396 1.00 79.67 99 LEU A C 1
ATOM 1523 O O . LEU A 1 99 ? 103.200 21.832 97.170 1.00 80.10 99 LEU A O 1
ATOM 1539 N N . ALA A 1 100 ? 100.957 21.956 96.999 1.00 57.03 100 ALA A N 1
ATOM 1540 C CA . ALA A 1 100 ? 100.984 23.239 96.304 1.00 51.96 100 ALA A CA 1
ATOM 1541 C C . ALA A 1 100 ? 101.670 24.302 97.160 1.00 61.11 100 ALA A C 1
ATOM 1542 O O . ALA A 1 100 ? 102.460 25.102 96.657 1.00 69.32 100 ALA A O 1
ATOM 1549 N N . GLY A 1 101 ? 101.366 24.300 98.454 1.00 48.06 101 GLY A N 1
ATOM 1550 C CA . GLY A 1 101 ? 101.982 25.226 99.386 1.00 51.94 101 GLY A CA 1
ATOM 1551 C C . GLY A 1 101 ? 103.492 25.091 99.404 1.00 38.88 101 GLY A C 1
ATOM 1552 O O . GLY A 1 101 ? 104.217 26.075 99.222 1.00 68.43 101 GLY A O 1
ATOM 1556 N N . THR A 1 102 ? 103.969 23.868 99.621 1.00 62.85 102 THR A N 1
ATOM 1557 C CA . THR A 1 102 ? 105.402 23.599 99.583 1.00 61.57 102 THR A CA 1
ATOM 1558 C C . THR A 1 102 ? 105.996 24.080 98.262 1.00 66.85 102 THR A C 1
ATOM 1559 O O . THR A 1 102 ? 106.993 24.806 98.251 1.00 79.95 102 THR A O 1
ATOM 1570 N N . LEU A 1 103 ? 105.369 23.691 97.155 1.00 69.17 103 LEU A N 1
ATOM 1571 C CA . LEU A 1 103 ? 105.832 24.098 95.832 1.00 71.77 103 LEU A CA 1
ATOM 1572 C C . LEU A 1 103 ? 105.947 25.613 95.726 1.00 51.35 103 LEU A C 1
ATOM 1573 O O . LEU A 1 103 ? 106.932 26.130 95.200 1.00 60.75 103 LEU A O 1
ATOM 1589 N N . ILE A 1 104 ? 104.944 26.320 96.237 1.00 44.35 104 ILE A N 1
ATOM 1590 C CA . ILE A 1 104 ? 104.929 27.777 96.173 1.00 50.44 104 ILE A CA 1
ATOM 1591 C C . ILE A 1 104 ? 106.025 28.402 97.027 1.00 53.03 104 ILE A C 1
ATOM 1592 O O . ILE A 1 104 ? 106.729 29.298 96.571 1.00 73.18 104 ILE A O 1
ATOM 1608 N N . ARG A 1 105 ? 106.161 27.952 98.268 1.00 63.90 105 ARG A N 1
ATOM 1609 C CA . ARG A 1 105 ? 107.154 28.554 99.151 1.00 55.28 105 ARG A CA 1
ATOM 1610 C C . ARG A 1 105 ? 108.566 28.189 98.692 1.00 53.00 105 ARG A C 1
ATOM 1611 O O . ARG A 1 105 ? 109.517 28.928 98.938 1.00 67.58 105 ARG A O 1
ATOM 1632 N N . GLN A 1 106 ? 108.695 27.044 98.028 1.00 71.58 106 GLN A N 1
ATOM 1633 C CA . GLN A 1 106 ? 109.972 26.625 97.457 1.00 84.56 106 GLN A CA 1
ATOM 1634 C C . GLN A 1 106 ? 110.257 27.314 96.117 1.00 80.09 106 GLN A C 1
ATOM 1635 O O . GLN A 1 106 ? 111.396 27.317 95.647 1.00 68.89 106 GLN A O 1
ATOM 1649 N N . ARG A 1 107 ? 109.222 27.886 95.504 1.00 82.31 107 ARG A N 1
ATOM 1650 C CA . ARG A 1 107 ? 109.348 28.515 94.188 1.00 85.43 107 ARG A CA 1
ATOM 1651 C C . ARG A 1 107 ? 110.300 29.701 94.216 1.00 84.05 107 ARG A C 1
ATOM 1652 O O . ARG A 1 107 ? 110.295 30.488 95.163 1.00 75.67 107 ARG A O 1
ATOM 1673 N N . ASP A 1 108 ? 111.112 29.828 93.171 1.00 70.33 108 ASP A N 1
ATOM 1674 C CA . ASP A 1 108 ? 112.013 30.965 93.050 1.00 86.90 108 ASP A CA 1
ATOM 1675 C C . ASP A 1 108 ? 111.194 32.162 92.577 1.00 82.07 108 ASP A C 1
ATOM 1676 O O . ASP A 1 108 ? 110.378 32.028 91.665 1.00 98.91 108 ASP A O 1
ATOM 1685 N N . PRO A 1 109 ? 111.407 33.341 93.185 1.00 69.67 109 PRO A N 1
ATOM 1686 C CA . PRO A 1 109 ? 110.536 34.479 92.864 1.00 71.96 109 PRO A CA 1
ATOM 1687 C C . PRO A 1 109 ? 110.701 34.985 91.434 1.00 61.99 109 PRO A C 1
ATOM 1688 O O . PRO A 1 109 ? 109.844 35.713 90.933 1.00 65.38 109 PRO A O 1
ATOM 1699 N N . ARG A 1 110 ? 111.790 34.585 90.788 1.00 62.32 110 ARG A N 1
ATOM 1700 C CA . ARG A 1 110 ? 112.119 35.062 89.450 1.00 62.56 110 ARG A CA 1
ATOM 1701 C C . ARG A 1 110 ? 111.288 34.377 88.365 1.00 55.96 110 ARG A C 1
ATOM 1702 O O . ARG A 1 110 ? 111.051 34.951 87.303 1.00 49.57 110 ARG A O 1
ATOM 1723 N N . ASP A 1 111 ? 110.851 33.151 88.638 1.00 62.17 111 ASP A N 1
ATOM 1724 C CA . ASP A 1 111 ? 110.149 32.341 87.646 1.00 74.29 111 ASP A CA 1
ATOM 1725 C C . ASP A 1 111 ? 108.888 33.027 87.123 1.00 77.34 111 ASP A C 1
ATOM 1726 O O . ASP A 1 111 ? 108.717 33.195 85.911 1.00 75.62 111 ASP A O 1
ATOM 1735 N N . GLU A 1 112 ? 108.020 33.436 88.043 1.00 74.77 112 GLU A N 1
ATOM 1736 C CA . GLU A 1 112 ? 106.761 34.081 87.684 1.00 68.78 112 GLU A CA 1
ATOM 1737 C C . GLU A 1 112 ? 107.009 35.326 86.838 1.00 59.63 112 GLU A C 1
ATOM 1738 O O . GLU A 1 112 ? 106.241 35.635 85.924 1.00 59.01 112 GLU A O 1
ATOM 1750 N N . LEU A 1 113 ? 108.100 36.024 87.136 1.00 61.84 113 LEU A N 1
ATOM 1751 C CA . LEU A 1 113 ? 108.461 37.234 86.410 1.00 50.31 113 LEU A CA 1
ATOM 1752 C C . LEU A 1 113 ? 108.932 36.922 84.989 1.00 62.69 113 LEU A C 1
ATOM 1753 O O . LEU A 1 113 ? 108.581 37.636 84.050 1.00 66.02 113 LEU A O 1
ATOM 1769 N N . ARG A 1 114 ? 109.740 35.875 84.834 1.00 51.25 114 ARG A N 1
ATOM 1770 C CA . ARG A 1 114 ? 110.169 35.431 83.507 1.00 51.37 114 ARG A CA 1
ATOM 1771 C C . ARG A 1 114 ? 108.964 35.001 82.674 1.00 57.57 114 ARG A C 1
ATOM 1772 O O . ARG A 1 114 ? 108.819 35.384 81.503 1.00 75.85 114 ARG A O 1
ATOM 1793 N N . ARG A 1 115 ? 108.100 34.203 83.294 1.00 51.52 115 ARG A N 1
ATOM 1794 C CA . ARG A 1 115 ? 106.851 33.775 82.675 1.00 62.10 115 ARG A CA 1
ATOM 1795 C C . ARG A 1 115 ? 106.056 34.999 82.210 1.00 69.95 115 ARG A C 1
ATOM 1796 O O . ARG A 1 115 ? 105.621 35.088 81.052 1.00 65.21 115 ARG A O 1
ATOM 1817 N N . ALA A 1 116 ? 105.882 35.949 83.126 1.00 64.08 116 ALA A N 1
ATOM 1818 C CA . ALA A 1 116 ? 105.200 37.201 82.821 1.00 50.44 116 ALA A CA 1
ATOM 1819 C C . ALA A 1 116 ? 105.864 37.924 81.653 1.00 51.99 116 ALA A C 1
ATOM 1820 O O . ALA A 1 116 ? 105.184 38.402 80.749 1.00 54.78 116 ALA A O 1
ATOM 1827 N N . PHE A 1 117 ? 107.192 38.002 81.676 1.00 57.32 117 PHE A N 1
ATOM 1828 C CA . PHE A 1 117 ? 107.930 38.650 80.598 1.00 43.97 117 PHE A CA 1
ATOM 1829 C C . PHE A 1 117 ? 107.580 37.991 79.275 1.00 45.98 117 PHE A C 1
ATOM 1830 O O . PHE A 1 117 ? 107.391 38.673 78.268 1.00 52.53 117 PHE A O 1
ATOM 1847 N N . ARG A 1 118 ? 107.504 36.663 79.277 1.00 64.35 118 ARG A N 1
ATOM 1848 C CA . ARG A 1 118 ? 107.067 35.949 78.083 1.00 59.05 118 ARG A CA 1
ATOM 1849 C C . ARG A 1 118 ? 105.615 36.276 77.737 1.00 55.23 118 ARG A C 1
ATOM 1850 O O . ARG A 1 118 ? 105.269 36.350 76.560 1.00 52.66 118 ARG A O 1
ATOM 1871 N N . LEU A 1 119 ? 104.767 36.484 78.744 1.00 64.90 119 LEU A N 1
ATOM 1872 C CA . LEU A 1 119 ? 103.389 36.907 78.470 1.00 69.00 119 LEU A CA 1
ATOM 1873 C C . LEU A 1 119 ? 103.317 38.297 77.826 1.00 74.57 119 LEU A C 1
ATOM 1874 O O . LEU A 1 119 ? 102.552 38.504 76.886 1.00 68.03 119 LEU A O 1
ATOM 1890 N N . PHE A 1 120 ? 104.104 39.245 78.328 1.00 68.15 120 PHE A N 1
ATOM 1891 C CA . PHE A 1 120 ? 104.137 40.592 77.754 1.00 51.84 120 PHE A CA 1
ATOM 1892 C C . PHE A 1 120 ? 104.734 40.584 76.350 1.00 70.00 120 PHE A C 1
ATOM 1893 O O . PHE A 1 120 ? 104.159 41.143 75.414 1.00 76.19 120 PHE A O 1
ATOM 1910 N N . ASP A 1 121 ? 105.894 39.950 76.216 1.00 61.85 121 ASP A N 1
ATOM 1911 C CA . ASP A 1 121 ? 106.561 39.811 74.927 1.00 44.18 121 ASP A CA 1
ATOM 1912 C C . ASP A 1 121 ? 106.197 38.475 74.290 1.00 74.16 121 ASP A C 1
ATOM 1913 O O . ASP A 1 121 ? 106.899 37.478 74.464 1.00 75.71 121 ASP A O 1
ATOM 1922 N N . VAL A 1 122 ? 105.089 38.464 73.557 1.00 84.93 122 VAL A N 1
ATOM 1923 C CA . VAL A 1 122 ? 104.574 37.238 72.957 1.00 90.57 122 VAL A CA 1
ATOM 1924 C C . VAL A 1 122 ? 105.286 36.915 71.646 1.00 88.05 122 VAL A C 1
ATOM 1925 O O . VAL A 1 122 ? 105.411 35.749 71.268 1.00 105.76 122 VAL A O 1
ATOM 1938 N N . ASP A 1 123 ? 105.752 37.951 70.956 1.00 72.10 123 ASP A N 1
ATOM 1939 C CA . ASP A 1 123 ? 106.429 37.778 69.675 1.00 87.66 123 ASP A CA 1
ATOM 1940 C C . ASP A 1 123 ? 107.832 37.191 69.836 1.00 84.74 123 ASP A C 1
ATOM 1941 O O . ASP A 1 123 ? 108.468 36.810 68.853 1.00 65.71 123 ASP A O 1
ATOM 1950 N N . GLY A 1 124 ? 108.316 37.128 71.072 1.00 79.14 124 GLY A N 1
ATOM 1951 C CA . GLY A 1 124 ? 109.624 36.562 71.348 1.00 73.53 124 GLY A CA 1
ATOM 1952 C C . GLY A 1 124 ? 110.768 37.421 70.838 1.00 82.03 124 GLY A C 1
ATOM 1953 O O . GLY A 1 124 ? 111.845 36.909 70.530 1.00 75.06 124 GLY A O 1
ATOM 1957 N N . LYS A 1 125 ? 110.534 38.727 70.747 1.00 95.14 125 LYS A N 1
ATOM 1958 C CA . LYS A 1 125 ? 111.552 39.660 70.268 1.00 80.35 125 LYS A CA 1
ATOM 1959 C C . LYS A 1 125 ? 112.738 39.721 71.222 1.00 79.89 125 LYS A C 1
ATOM 1960 O O . LYS A 1 125 ? 113.856 40.048 70.820 1.00 49.62 125 LYS A O 1
ATOM 1979 N N . GLY A 1 126 ? 112.475 39.424 72.491 1.00 87.36 126 GLY A N 1
ATOM 1980 C CA . GLY A 1 126 ? 113.493 39.480 73.522 1.00 68.19 126 GLY A CA 1
ATOM 1981 C C . GLY A 1 126 ? 113.341 40.717 74.385 1.00 60.43 126 GLY A C 1
ATOM 1982 O O . GLY A 1 126 ? 114.065 40.888 75.367 1.00 68.09 126 GLY A O 1
ATOM 1986 N N . MET A 1 127 ? 112.404 41.585 74.012 1.00 48.66 127 MET A N 1
ATOM 1987 C CA . MET A 1 127 ? 112.149 42.805 74.767 1.00 62.36 127 MET A CA 1
ATOM 1988 C C . MET A 1 127 ? 110.695 43.251 74.650 1.00 58.03 127 MET A C 1
ATOM 1989 O O . MET A 1 127 ? 110.004 42.909 73.690 1.00 44.64 127 MET A O 1
ATOM 2003 N N . ILE A 1 128 ? 110.247 44.023 75.635 1.00 44.24 128 ILE A N 1
ATOM 2004 C CA . ILE A 1 128 ? 108.888 44.551 75.657 1.00 46.22 128 ILE A CA 1
ATOM 2005 C C . ILE A 1 128 ? 108.883 45.997 75.175 1.00 65.57 128 ILE A C 1
ATOM 2006 O O . ILE A 1 128 ? 109.580 46.845 75.732 1.00 58.73 128 ILE A O 1
ATOM 2022 N N . THR A 1 129 ? 108.094 46.268 74.140 1.00 73.25 129 THR A N 1
ATOM 2023 C CA . THR A 1 129 ? 108.005 47.603 73.559 1.00 60.46 129 THR A CA 1
ATOM 2024 C C . THR A 1 129 ? 106.687 48.266 73.934 1.00 74.65 129 THR A C 1
ATOM 2025 O O . THR A 1 129 ? 105.845 47.661 74.598 1.00 89.15 129 THR A O 1
ATOM 2036 N N . GLU A 1 130 ? 106.514 49.511 73.502 1.00 78.81 130 GLU A N 1
ATOM 2037 C CA . GLU A 1 130 ? 105.293 50.258 73.780 1.00 88.44 130 GLU A CA 1
ATOM 2038 C C . GLU A 1 130 ? 104.072 49.554 73.197 1.00 77.98 130 GLU A C 1
ATOM 2039 O O . GLU A 1 130 ? 103.029 49.462 73.846 1.00 94.34 130 GLU A O 1
ATOM 2051 N N . ASP A 1 131 ? 104.209 49.056 71.972 1.00 64.06 131 ASP A N 1
ATOM 2052 C CA . ASP A 1 131 ? 103.118 48.361 71.299 1.00 90.07 131 ASP A CA 1
ATOM 2053 C C . ASP A 1 131 ? 102.630 47.178 72.128 1.00 98.61 131 ASP A C 1
ATOM 2054 O O . ASP A 1 131 ? 101.425 46.986 72.308 1.00 88.08 131 ASP A O 1
ATOM 2063 N N . ASP A 1 132 ? 103.575 46.391 72.634 1.00 100.48 132 ASP A N 1
ATOM 2064 C CA . ASP A 1 132 ? 103.250 45.243 73.471 1.00 103.29 132 ASP A CA 1
ATOM 2065 C C . ASP A 1 132 ? 102.474 45.688 74.703 1.00 95.24 132 ASP A C 1
ATOM 2066 O O . ASP A 1 132 ? 101.432 45.118 75.034 1.00 115.09 132 ASP A O 1
ATOM 2075 N N . LEU A 1 133 ? 102.982 46.718 75.372 1.00 53.28 133 LEU A N 1
ATOM 2076 C CA . LEU A 1 133 ? 102.301 47.281 76.529 1.00 72.02 133 LEU A CA 1
ATOM 2077 C C . LEU A 1 133 ? 100.904 47.764 76.157 1.00 79.19 133 LEU A C 1
ATOM 2078 O O . LEU A 1 133 ? 99.969 47.625 76.939 1.00 64.38 133 LEU A O 1
ATOM 2094 N N . ARG A 1 134 ? 100.762 48.334 74.964 1.00 74.82 134 ARG A N 1
ATOM 2095 C CA . ARG A 1 134 ? 99.453 48.786 74.506 1.00 93.34 134 ARG A CA 1
ATOM 2096 C C . ARG A 1 134 ? 98.507 47.598 74.317 1.00 98.79 134 ARG A C 1
ATOM 2097 O O . ARG A 1 134 ? 97.351 47.646 74.745 1.00 107.33 134 ARG A O 1
ATOM 2118 N N . LYS A 1 135 ? 98.995 46.534 73.684 1.00 86.51 135 LYS A N 1
ATOM 2119 C CA . LYS A 1 135 ? 98.196 45.319 73.530 1.00 63.66 135 LYS A CA 1
ATOM 2120 C C . LYS A 1 135 ? 97.766 44.780 74.896 1.00 72.73 135 LYS A C 1
ATOM 2121 O O . LYS A 1 135 ? 96.593 44.454 75.110 1.00 78.88 135 LYS A O 1
ATOM 2140 N N . VAL A 1 136 ? 98.716 44.692 75.822 1.00 63.94 136 VAL A N 1
ATOM 2141 C CA . VAL A 1 136 ? 98.408 44.263 77.184 1.00 60.84 136 VAL A CA 1
ATOM 2142 C C . VAL A 1 136 ? 97.383 45.199 77.833 1.00 85.96 136 VAL A C 1
ATOM 2143 O O . VAL A 1 136 ? 96.475 44.740 78.523 1.00 95.48 136 VAL A O 1
ATOM 2156 N N . CYS A 1 137 ? 97.531 46.504 77.619 1.00 103.16 137 CYS A N 1
ATOM 2157 C CA . CYS A 1 137 ? 96.555 47.473 78.117 1.00 98.76 137 CYS A CA 1
ATOM 2158 C C . CYS A 1 137 ? 95.169 47.166 77.568 1.00 102.39 137 CYS A C 1
ATOM 2159 O O . CYS A 1 137 ? 94.178 47.212 78.299 1.00 80.09 137 CYS A O 1
ATOM 2167 N N . GLN A 1 138 ? 95.105 46.860 76.275 1.00 107.56 138 GLN A N 1
ATOM 2168 C CA . GLN A 1 138 ? 93.845 46.476 75.649 1.00 97.70 138 GLN A CA 1
ATOM 2169 C C . GLN A 1 138 ? 93.305 45.198 76.286 1.00 105.41 138 GLN A C 1
ATOM 2170 O O . GLN A 1 138 ? 92.097 45.062 76.479 1.00 105.96 138 GLN A O 1
ATOM 2184 N N . GLN A 1 139 ? 94.198 44.265 76.613 1.00 119.74 139 GLN A N 1
ATOM 2185 C CA . GLN A 1 139 ? 93.791 43.043 77.309 1.00 103.51 139 GLN A CA 1
ATOM 2186 C C . GLN A 1 139 ? 93.237 43.321 78.712 1.00 91.86 139 GLN A C 1
ATOM 2187 O O . GLN A 1 139 ? 92.201 42.773 79.086 1.00 88.57 139 GLN A O 1
ATOM 2201 N N . VAL A 1 140 ? 93.920 44.160 79.489 1.00 93.17 140 VAL A N 1
ATOM 2202 C CA . VAL A 1 140 ? 93.471 44.471 80.847 1.00 108.36 140 VAL A CA 1
ATOM 2203 C C . VAL A 1 140 ? 92.114 45.174 80.828 1.00 126.09 140 VAL A C 1
ATOM 2204 O O . VAL A 1 140 ? 91.269 44.931 81.692 1.00 118.52 140 VAL A O 1
ATOM 2217 N N . GLY A 1 141 ? 91.923 46.052 79.848 1.00 135.28 141 GLY A N 1
ATOM 2218 C CA . GLY A 1 141 ? 90.670 46.767 79.677 1.00 156.80 141 GLY A CA 1
ATOM 2219 C C . GLY A 1 141 ? 90.785 48.241 80.015 1.00 146.05 141 GLY A C 1
ATOM 2220 O O . GLY A 1 141 ? 90.083 49.077 79.442 1.00 109.59 141 GLY A O 1
ATOM 2224 N N . ASN A 1 142 ? 91.673 48.561 80.950 1.00 122.39 142 ASN A N 1
ATOM 2225 C CA . ASN A 1 142 ? 91.886 49.941 81.362 1.00 117.36 142 ASN A CA 1
ATOM 2226 C C . ASN A 1 142 ? 92.734 50.677 80.331 1.00 142.43 142 ASN A C 1
ATOM 2227 O O . ASN A 1 142 ? 93.694 50.120 79.796 1.00 133.59 142 ASN A O 1
ATOM 2238 N N . ASN A 1 143 ? 92.372 51.928 80.057 1.00 151.43 143 ASN A N 1
ATOM 2239 C CA . ASN A 1 143 ? 93.120 52.758 79.120 1.00 143.60 143 ASN A CA 1
ATOM 2240 C C . ASN A 1 143 ? 94.072 53.691 79.859 1.00 133.52 143 ASN A C 1
ATOM 2241 O O . ASN A 1 143 ? 93.654 54.485 80.703 1.00 121.52 143 ASN A O 1
ATOM 2252 N N . ILE A 1 144 ? 95.355 53.585 79.525 1.00 124.91 144 ILE A N 1
ATOM 2253 C CA . ILE A 1 144 ? 96.400 54.379 80.158 1.00 119.38 144 ILE A CA 1
ATOM 2254 C C . ILE A 1 144 ? 96.961 55.361 79.130 1.00 130.64 144 ILE A C 1
ATOM 2255 O O . ILE A 1 144 ? 97.128 55.000 77.964 1.00 122.12 144 ILE A O 1
ATOM 2271 N N . PRO A 1 145 ? 97.238 56.610 79.547 1.00 117.83 145 PRO A N 1
ATOM 2272 C CA . PRO A 1 145 ? 97.812 57.559 78.585 1.00 99.31 145 PRO A CA 1
ATOM 2273 C C . PRO A 1 145 ? 99.158 57.090 78.036 1.00 104.27 145 PRO A C 1
ATOM 2274 O O . PRO A 1 145 ? 99.943 56.488 78.766 1.00 113.96 145 PRO A O 1
ATOM 2285 N N . ASP A 1 146 ? 99.418 57.374 76.763 1.00 105.21 146 ASP A N 1
ATOM 2286 C CA . ASP A 1 146 ? 100.626 56.894 76.100 1.00 107.26 146 ASP A CA 1
ATOM 2287 C C . ASP A 1 146 ? 101.887 57.472 76.740 1.00 101.09 146 ASP A C 1
ATOM 2288 O O . ASP A 1 146 ? 102.984 56.941 76.565 1.00 104.80 146 ASP A O 1
ATOM 2297 N N . ALA A 1 147 ? 101.726 58.557 77.489 1.00 92.23 147 ALA A N 1
ATOM 2298 C CA . ALA A 1 147 ? 102.846 59.156 78.203 1.00 105.90 147 ALA A CA 1
ATOM 2299 C C . ALA A 1 147 ? 103.342 58.205 79.286 1.00 115.69 147 ALA A C 1
ATOM 2300 O O . ALA A 1 147 ? 104.549 58.031 79.472 1.00 121.75 147 ALA A O 1
ATOM 2307 N N . ASP A 1 148 ? 102.401 57.583 79.991 1.00 105.08 148 ASP A N 1
ATOM 2308 C CA . ASP A 1 148 ? 102.737 56.649 81.057 1.00 100.17 148 ASP A CA 1
ATOM 2309 C C . ASP A 1 148 ? 103.481 55.432 80.516 1.00 96.61 148 ASP A C 1
ATOM 2310 O O . ASP A 1 148 ? 104.564 55.109 80.995 1.00 105.36 148 ASP A O 1
ATOM 2319 N N . ILE A 1 149 ? 102.908 54.758 79.522 1.00 81.81 149 ILE A N 1
ATOM 2320 C CA . ILE A 1 149 ? 103.550 53.577 78.946 1.00 79.78 149 ILE A CA 1
ATOM 2321 C C . ILE A 1 149 ? 104.880 53.971 78.294 1.00 78.00 149 ILE A C 1
ATOM 2322 O O . ILE A 1 149 ? 105.879 53.244 78.400 1.00 90.82 149 ILE A O 1
ATOM 2338 N N . GLN A 1 150 ? 104.897 55.129 77.637 1.00 72.73 150 GLN A N 1
ATOM 2339 C CA . GLN A 1 150 ? 106.138 55.663 77.088 1.00 78.10 150 GLN A CA 1
ATOM 2340 C C . GLN A 1 150 ? 107.165 55.832 78.198 1.00 78.46 150 GLN A C 1
ATOM 2341 O O . GLN A 1 150 ? 108.345 55.548 78.009 1.00 84.57 150 GLN A O 1
ATOM 2355 N N . ALA A 1 151 ? 106.708 56.296 79.357 1.00 74.30 151 ALA A N 1
ATOM 2356 C CA . ALA A 1 151 ? 107.576 56.410 80.522 1.00 83.25 151 ALA A CA 1
ATOM 2357 C C . ALA A 1 151 ? 107.892 55.034 81.111 1.00 83.67 151 ALA A C 1
ATOM 2358 O O . ALA A 1 151 ? 108.953 54.840 81.701 1.00 65.93 151 ALA A O 1
ATOM 2365 N N . MET A 1 152 ? 106.979 54.078 80.946 1.00 73.02 152 MET A N 1
ATOM 2366 C CA . MET A 1 152 ? 107.204 52.729 81.456 1.00 62.24 152 MET A CA 1
ATOM 2367 C C . MET A 1 152 ? 108.345 52.077 80.694 1.00 64.38 152 MET A C 1
ATOM 2368 O O . MET A 1 152 ? 109.153 51.355 81.275 1.00 72.72 152 MET A O 1
ATOM 2382 N N . ILE A 1 153 ? 108.410 52.331 79.392 1.00 47.90 153 ILE A N 1
ATOM 2383 C CA . ILE A 1 153 ? 109.533 51.848 78.597 1.00 39.56 153 ILE A CA 1
ATOM 2384 C C . ILE A 1 153 ? 110.785 52.712 78.775 1.00 57.95 153 ILE A C 1
ATOM 2385 O O . ILE A 1 153 ? 111.844 52.202 79.137 1.00 72.05 153 ILE A O 1
ATOM 2401 N N . GLU A 1 154 ? 110.665 54.013 78.524 1.00 52.84 154 GLU A N 1
ATOM 2402 C CA . GLU A 1 154 ? 111.832 54.897 78.479 1.00 63.12 154 GLU A CA 1
ATOM 2403 C C . GLU A 1 154 ? 112.617 54.950 79.790 1.00 61.23 154 GLU A C 1
ATOM 2404 O O . GLU A 1 154 ? 113.844 55.058 79.773 1.00 59.06 154 GLU A O 1
ATOM 2416 N N . GLU A 1 155 ? 111.918 54.895 80.919 1.00 53.15 155 GLU A N 1
ATOM 2417 C CA . GLU A 1 155 ? 112.573 54.999 82.222 1.00 59.31 155 GLU A CA 1
ATOM 2418 C C . GLU A 1 155 ? 113.508 53.827 82.513 1.00 63.23 155 GLU A C 1
ATOM 2419 O O . GLU A 1 155 ? 114.472 53.978 83.265 1.00 65.80 155 GLU A O 1
ATOM 2431 N N . PHE A 1 156 ? 113.228 52.670 81.915 1.00 67.39 156 PHE A N 1
ATOM 2432 C CA . PHE A 1 156 ? 113.965 51.444 82.222 1.00 48.72 156 PHE A CA 1
ATOM 2433 C C . PHE A 1 156 ? 114.783 50.915 81.042 1.00 64.00 156 PHE A C 1
ATOM 2434 O O . PHE A 1 156 ? 115.500 49.923 81.175 1.00 57.19 156 PHE A O 1
ATOM 2451 N N . ASP A 1 157 ? 114.671 51.574 79.893 1.00 47.77 157 ASP A N 1
ATOM 2452 C CA . ASP A 1 157 ? 115.494 51.239 78.734 1.00 30.45 157 ASP A CA 1
ATOM 2453 C C . ASP A 1 157 ? 116.868 51.897 78.873 1.00 41.57 157 ASP A C 1
ATOM 2454 O O . ASP A 1 157 ? 116.993 53.116 78.759 1.00 84.63 157 ASP A O 1
ATOM 2463 N N . SER A 1 158 ? 117.892 51.085 79.123 1.00 31.03 158 SER A N 1
ATOM 2464 C CA . SER A 1 158 ? 119.243 51.595 79.352 1.00 53.74 158 SER A CA 1
ATOM 2465 C C . SER A 1 158 ? 120.110 51.557 78.091 1.00 52.91 158 SER A C 1
ATOM 2466 O O . SER A 1 158 ? 121.261 51.995 78.113 1.00 62.24 158 SER A O 1
ATOM 2474 N N . ASN A 1 159 ? 119.554 51.039 76.999 1.00 54.32 159 ASN A N 1
ATOM 2475 C CA . ASN A 1 159 ? 120.284 50.915 75.739 1.00 52.23 159 ASN A CA 1
ATOM 2476 C C . ASN A 1 159 ? 119.776 51.872 74.670 1.00 53.30 159 ASN A C 1
ATOM 2477 O O . ASN A 1 159 ? 120.454 52.117 73.673 1.00 56.24 159 ASN A O 1
ATOM 2488 N N . GLY A 1 160 ? 118.579 52.410 74.875 1.00 58.93 160 GLY A N 1
ATOM 2489 C CA . GLY A 1 160 ? 117.944 53.227 73.862 1.00 59.08 160 GLY A CA 1
ATOM 2490 C C . GLY A 1 160 ? 117.574 52.346 72.687 1.00 46.52 160 GLY A C 1
ATOM 2491 O O . GLY A 1 160 ? 117.696 52.742 71.527 1.00 49.51 160 GLY A O 1
ATOM 2495 N N . LYS A 1 161 ? 117.128 51.135 73.002 1.00 43.82 161 LYS A N 1
ATOM 2496 C CA . LYS A 1 161 ? 116.801 50.139 71.990 1.00 56.34 161 LYS A CA 1
ATOM 2497 C C . LYS A 1 161 ? 115.320 50.190 71.619 1.00 43.95 161 LYS A C 1
ATOM 2498 O O . LYS A 1 161 ? 114.917 49.668 70.580 1.00 56.93 161 LYS A O 1
ATOM 2517 N N . GLY A 1 162 ? 114.519 50.820 72.474 1.00 44.86 162 GLY A N 1
ATOM 2518 C CA . GLY A 1 162 ? 113.097 50.978 72.222 1.00 63.38 162 GLY A CA 1
ATOM 2519 C C . GLY A 1 162 ? 112.257 49.943 72.947 1.00 54.20 162 GLY A C 1
ATOM 2520 O O . GLY A 1 162 ? 111.111 49.691 72.573 1.00 62.43 162 GLY A O 1
ATOM 2524 N N . GLY A 1 163 ? 112.825 49.342 73.987 1.00 56.86 163 GLY A N 1
ATOM 2525 C CA . GLY A 1 163 ? 112.115 48.345 74.767 1.00 55.30 163 GLY A CA 1
ATOM 2526 C C . GLY A 1 163 ? 112.884 47.921 76.003 1.00 51.78 163 GLY A C 1
ATOM 2527 O O . GLY A 1 163 ? 113.986 48.408 76.253 1.00 58.65 163 GLY A O 1
ATOM 2531 N N . VAL A 1 164 ? 112.297 47.009 76.771 1.00 47.95 164 VAL A N 1
ATOM 2532 C CA . VAL A 1 164 ? 112.915 46.495 77.990 1.00 48.98 164 VAL A CA 1
ATOM 2533 C C . VAL A 1 164 ? 113.160 44.991 77.869 1.00 61.53 164 VAL A C 1
ATOM 2534 O O . VAL A 1 164 ? 112.233 44.219 77.618 1.00 35.99 164 VAL A O 1
ATOM 2547 N N . ASP A 1 165 ? 114.418 44.585 78.028 1.00 58.18 165 ASP A N 1
ATOM 2548 C CA . ASP A 1 165 ? 114.786 43.173 77.954 1.00 46.45 165 ASP A CA 1
ATOM 2549 C C . ASP A 1 165 ? 114.458 42.455 79.263 1.00 56.84 165 ASP A C 1
ATOM 2550 O O . ASP A 1 165 ? 113.995 43.075 80.221 1.00 55.18 165 ASP A O 1
ATOM 2559 N N . GLU A 1 166 ? 114.693 41.146 79.292 1.00 54.99 166 GLU A N 1
ATOM 2560 C CA . GLU A 1 166 ? 114.329 40.316 80.438 1.00 46.18 166 GLU A CA 1
ATOM 2561 C C . GLU A 1 166 ? 115.034 40.769 81.714 1.00 54.66 166 GLU A C 1
ATOM 2562 O O . GLU A 1 166 ? 114.396 40.938 82.754 1.00 62.78 166 GLU A O 1
ATOM 2574 N N . ASP A 1 167 ? 116.349 40.949 81.632 1.00 58.80 167 ASP A N 1
ATOM 2575 C CA . ASP A 1 167 ? 117.145 41.387 82.777 1.00 60.07 167 ASP A CA 1
ATOM 2576 C C . ASP A 1 167 ? 116.566 42.640 83.432 1.00 50.31 167 ASP A C 1
ATOM 2577 O O . ASP A 1 167 ? 116.308 42.657 84.636 1.00 64.76 167 ASP A O 1
ATOM 2586 N N . GLU A 1 168 ? 116.359 43.678 82.626 1.00 65.31 168 GLU A N 1
ATOM 2587 C CA . GLU A 1 168 ? 115.824 44.950 83.104 1.00 58.58 168 GLU A CA 1
ATOM 2588 C C . GLU A 1 168 ? 114.423 44.790 83.690 1.00 58.07 168 GLU A C 1
ATOM 2589 O O . GLU A 1 168 ? 114.083 45.420 84.694 1.00 60.54 168 GLU A O 1
ATOM 2601 N N . PHE A 1 169 ? 113.616 43.947 83.052 1.00 57.37 169 PHE A N 1
A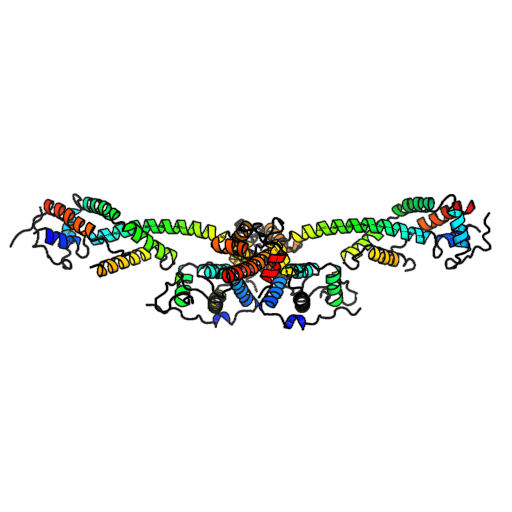TOM 2602 C CA . PHE A 1 169 ? 112.269 43.654 83.529 1.00 50.79 169 PHE A CA 1
ATOM 2603 C C . PHE A 1 169 ? 112.322 43.021 84.916 1.00 46.82 169 PHE A C 1
ATOM 2604 O O . PHE A 1 169 ? 111.648 43.470 85.840 1.00 49.07 169 PHE A O 1
ATOM 2621 N N . LEU A 1 170 ? 113.144 41.988 85.057 1.00 50.29 170 LEU A N 1
ATOM 2622 C CA . LEU A 1 170 ? 113.294 41.295 86.330 1.00 46.99 170 LEU A CA 1
ATOM 2623 C C . LEU A 1 170 ? 113.808 42.250 87.404 1.00 44.63 170 LEU A C 1
ATOM 2624 O O . LEU A 1 170 ? 113.235 42.349 88.493 1.00 46.55 170 LEU A O 1
ATOM 2640 N N . ARG A 1 171 ? 114.887 42.957 87.082 1.00 54.07 171 ARG A N 1
ATOM 2641 C CA . ARG A 1 171 ? 115.492 43.911 88.007 1.00 59.79 171 ARG A CA 1
ATOM 2642 C C . ARG A 1 171 ? 114.514 44.993 88.445 1.00 57.38 171 ARG A C 1
ATOM 2643 O O . ARG A 1 171 ? 114.448 45.328 89.627 1.00 59.68 171 ARG A O 1
ATOM 2664 N N . LEU A 1 172 ? 113.754 45.539 87.502 1.00 55.18 172 LEU A N 1
ATOM 2665 C CA . LEU A 1 172 ? 112.813 46.595 87.843 1.00 64.24 172 LEU A CA 1
ATOM 2666 C C . LEU A 1 172 ? 111.657 46.003 88.641 1.00 52.82 172 LEU A C 1
ATOM 2667 O O . LEU A 1 172 ? 111.140 46.643 89.556 1.00 66.35 172 LEU A O 1
ATOM 2683 N N . MET A 1 173 ? 111.256 44.782 88.295 1.00 68.87 173 MET A N 1
ATOM 2684 C CA . MET A 1 173 ? 110.139 44.127 88.976 1.00 66.75 173 MET A CA 1
ATOM 2685 C C . MET A 1 173 ? 110.497 43.577 90.359 1.00 58.33 173 MET A C 1
ATOM 2686 O O . MET A 1 173 ? 109.608 43.387 91.187 1.00 71.58 173 MET A O 1
ATOM 2700 N N . MET A 1 174 ? 111.777 43.315 90.615 1.00 61.69 174 MET A N 1
ATOM 2701 C CA . MET A 1 174 ? 112.202 42.894 91.952 1.00 65.53 174 MET A CA 1
ATOM 270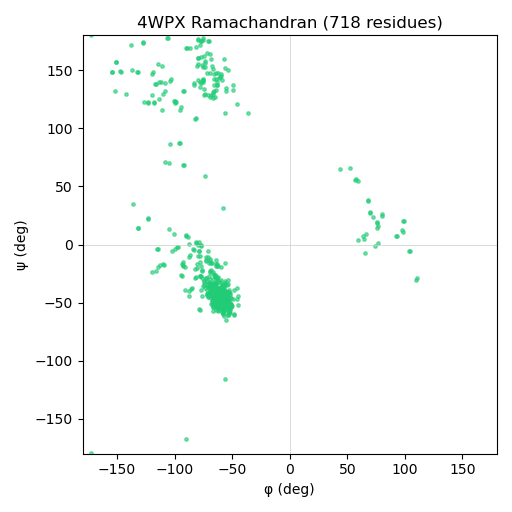2 C C . MET A 1 174 ? 112.643 44.071 92.825 1.00 65.07 174 MET A C 1
ATOM 2703 O O . MET A 1 174 ? 112.697 43.954 94.049 1.00 55.11 174 MET A O 1
ATOM 2717 N N . SER A 1 175 ? 112.957 45.199 92.196 1.00 82.37 175 SER A N 1
ATOM 2718 C CA . SER A 1 175 ? 113.411 46.384 92.922 1.00 97.82 175 SER A CA 1
ATOM 2719 C C . SER A 1 175 ? 112.345 46.879 93.894 1.00 105.33 175 SER A C 1
ATOM 2720 O O . SER A 1 175 ? 111.151 46.810 93.605 1.00 111.23 175 SER A O 1
ATOM 2728 N N . LYS A 1 176 ? 112.783 47.366 95.052 1.00 94.34 176 LYS A N 1
ATOM 2729 C CA . LYS A 1 176 ? 111.868 47.912 96.049 1.00 104.09 176 LYS A CA 1
ATOM 2730 C C . LYS A 1 176 ? 111.350 49.282 95.618 1.00 91.24 176 LYS A C 1
ATOM 2731 O O . LYS A 1 176 ? 110.221 49.409 95.142 1.00 68.77 176 LYS A O 1
ATOM 2750 N N . LEU B 2 9 ? 129.980 -35.030 75.101 1.00 47.78 1090 LEU B N 1
ATOM 2751 C CA . LEU B 2 9 ? 129.110 -34.627 74.002 1.00 100.12 1090 LEU B CA 1
ATOM 2752 C C . LEU B 2 9 ? 129.164 -33.115 73.784 1.00 103.70 1090 LEU B C 1
ATOM 2753 O O . LEU B 2 9 ? 129.118 -32.338 74.740 1.00 76.66 1090 LEU B O 1
ATOM 2768 N N . MET B 2 10 ? 129.265 -32.708 72.522 1.00 94.55 1091 MET B N 1
ATOM 2769 C CA . MET B 2 10 ? 129.298 -31.293 72.164 1.00 79.00 1091 MET B CA 1
ATOM 2770 C C . MET B 2 10 ? 128.001 -30.600 72.579 1.00 94.98 1091 MET B C 1
ATOM 2771 O O . MET B 2 10 ? 128.028 -29.464 73.046 1.00 116.08 1091 MET B O 1
ATOM 2785 N N . ALA B 2 11 ? 126.873 -31.280 72.383 1.00 80.43 1092 ALA B N 1
ATOM 2786 C CA . ALA B 2 11 ? 125.552 -30.737 72.718 1.00 87.74 1092 ALA B CA 1
ATOM 2787 C C . ALA B 2 11 ? 125.462 -30.202 74.156 1.00 95.64 1092 ALA B C 1
ATOM 2788 O O . ALA B 2 11 ? 124.888 -29.135 74.405 1.00 101.46 1092 ALA B O 1
ATOM 2795 N N . ASP B 2 12 ? 126.021 -30.946 75.103 1.00 94.42 1093 ASP B N 1
ATOM 2796 C CA . ASP B 2 12 ? 126.040 -30.508 76.495 1.00 85.01 1093 ASP B CA 1
ATOM 2797 C C . ASP B 2 12 ? 126.900 -29.255 76.655 1.00 70.51 1093 ASP B C 1
ATOM 2798 O O . ASP B 2 12 ? 126.522 -28.299 77.347 1.00 86.06 1093 ASP B O 1
ATOM 2807 N N . PHE B 2 13 ? 128.060 -29.263 76.006 1.00 73.77 1094 PHE B N 1
ATOM 2808 C CA . PHE B 2 13 ? 128.966 -28.125 76.066 1.00 63.67 1094 PHE B CA 1
ATOM 2809 C C . PHE B 2 13 ? 128.328 -26.869 75.487 1.00 73.87 1094 PHE B C 1
ATOM 2810 O O . PHE B 2 13 ? 128.406 -25.798 76.090 1.00 64.01 1094 PHE B O 1
ATOM 2827 N N . THR B 2 14 ? 127.697 -26.995 74.322 1.00 84.46 1095 THR B N 1
ATOM 2828 C CA . THR B 2 14 ? 127.007 -25.859 73.726 1.00 87.41 1095 THR B CA 1
ATOM 2829 C C . THR B 2 14 ? 125.862 -25.435 74.643 1.00 75.96 1095 THR B C 1
ATOM 2830 O O . THR B 2 14 ? 125.638 -24.245 74.817 1.00 79.33 1095 THR B O 1
ATOM 2841 N N . LYS B 2 15 ? 125.139 -26.394 75.224 1.00 62.77 1096 LYS B N 1
ATOM 2842 C CA . LYS B 2 15 ? 124.071 -26.055 76.171 1.00 57.61 1096 LYS B CA 1
ATOM 2843 C C . LYS B 2 15 ? 124.601 -25.154 77.287 1.00 59.47 1096 LYS B C 1
ATOM 2844 O O . LYS B 2 15 ? 124.091 -24.042 77.496 1.00 69.16 1096 LYS B O 1
ATOM 2863 N N . TRP B 2 16 ? 125.650 -25.605 77.967 1.00 71.66 1097 TRP B N 1
ATOM 2864 C CA . TRP B 2 16 ? 126.289 -24.772 78.980 1.00 58.70 1097 TRP B CA 1
ATOM 2865 C C . TRP B 2 1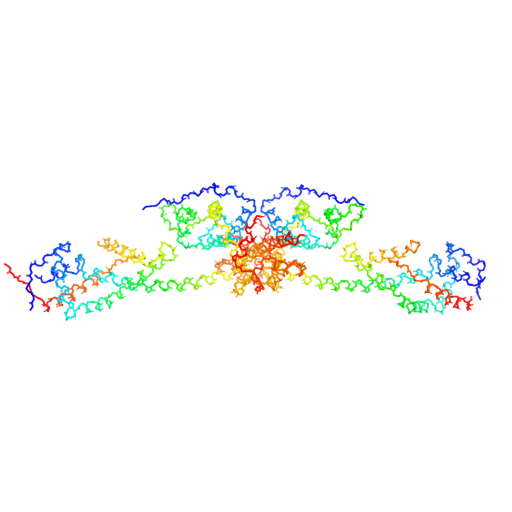6 ? 126.727 -23.443 78.390 1.00 75.34 1097 TRP B C 1
ATOM 2866 O O . TRP B 2 16 ? 126.560 -22.389 79.004 1.00 75.77 1097 TRP B O 1
ATOM 2887 N N . PHE B 2 17 ? 127.307 -23.506 77.198 1.00 78.03 1098 PHE B N 1
ATOM 2888 C CA . PHE B 2 17 ? 127.867 -22.325 76.562 1.00 78.76 1098 PHE B CA 1
ATOM 2889 C C . PHE B 2 17 ? 126.793 -21.288 76.232 1.00 73.08 1098 PHE B C 1
ATOM 2890 O O . PHE B 2 17 ? 127.027 -20.090 76.381 1.00 83.39 1098 PHE B O 1
ATOM 2907 N N . VAL B 2 18 ? 125.620 -21.738 75.793 1.00 54.78 1099 VAL B N 1
ATOM 2908 C CA . VAL B 2 18 ? 124.590 -20.808 75.341 1.00 67.17 1099 VAL B CA 1
ATOM 2909 C C . VAL B 2 18 ? 123.702 -20.312 76.480 1.00 57.20 1099 VAL B C 1
ATOM 2910 O O . VAL B 2 18 ? 123.429 -19.112 76.552 1.00 72.10 1099 VAL B O 1
ATOM 2923 N N . THR B 2 19 ? 123.265 -21.200 77.374 1.00 41.04 1100 THR B N 1
ATOM 2924 C CA . THR B 2 19 ? 122.335 -20.768 78.422 1.00 69.40 1100 THR B CA 1
ATOM 2925 C C . THR B 2 19 ? 123.007 -20.639 79.793 1.00 72.88 1100 THR B C 1
ATOM 2926 O O . THR B 2 19 ? 122.328 -20.507 80.812 1.00 52.82 1100 THR B O 1
ATOM 2937 N N . GLY B 2 20 ? 124.335 -20.663 79.816 1.00 59.94 1101 GLY B N 1
ATOM 2938 C CA . GLY B 2 20 ? 125.070 -20.469 81.052 1.00 54.20 1101 GLY B CA 1
ATOM 2939 C C . GLY B 2 20 ? 125.113 -18.999 81.421 1.00 84.84 1101 GLY B C 1
ATOM 2940 O O . GLY B 2 20 ? 124.705 -18.147 80.631 1.00 85.75 1101 GLY B O 1
ATOM 2944 N N . ASP B 2 21 ? 125.600 -18.694 82.619 1.00 87.98 1102 ASP B N 1
ATOM 2945 C CA . ASP B 2 21 ? 125.719 -17.305 83.046 1.00 100.73 1102 ASP B CA 1
ATOM 2946 C C . ASP B 2 21 ? 126.794 -16.626 82.210 1.00 100.34 1102 ASP B C 1
ATOM 2947 O O . ASP B 2 21 ? 127.911 -17.130 82.085 1.00 108.19 1102 ASP B O 1
ATOM 2956 N N . GLY B 2 22 ? 126.447 -15.479 81.636 1.00 99.10 1103 GLY B N 1
ATOM 2957 C CA . GLY B 2 22 ? 127.294 -14.838 80.649 1.00 95.16 1103 GLY B CA 1
ATOM 2958 C C . GLY B 2 22 ? 127.181 -15.581 79.331 1.00 97.48 1103 GLY B C 1
ATOM 2959 O O . GLY B 2 22 ? 128.040 -15.461 78.457 1.00 85.29 1103 GLY B O 1
ATOM 2963 N N . GLY B 2 23 ? 126.108 -16.355 79.196 1.00 89.59 1104 GLY B N 1
ATOM 2964 C CA . GLY B 2 23 ? 125.856 -17.126 77.993 1.00 69.34 1104 GLY B CA 1
ATOM 2965 C C . GLY B 2 23 ? 125.479 -16.260 76.810 1.00 66.08 1104 GLY B C 1
ATOM 2966 O O . GLY B 2 23 ? 125.315 -15.047 76.937 1.00 64.52 1104 GLY B O 1
ATOM 2970 N N . ILE B 2 24 ? 125.337 -16.896 75.653 1.00 61.39 1105 ILE B N 1
ATOM 2971 C CA . ILE B 2 24 ? 124.993 -16.193 74.424 1.00 71.75 1105 ILE B CA 1
ATOM 2972 C C . ILE B 2 24 ? 123.556 -15.681 74.482 1.00 71.84 1105 ILE B C 1
ATOM 2973 O O . ILE B 2 24 ? 123.240 -14.612 73.947 1.00 77.16 1105 ILE B O 1
ATOM 2989 N N . MET B 2 25 ? 122.696 -16.441 75.152 1.00 46.34 1106 MET B N 1
ATOM 2990 C CA . MET B 2 25 ? 121.290 -16.085 75.268 1.00 46.44 1106 MET B CA 1
ATOM 2991 C C . MET B 2 25 ? 121.137 -14.786 76.061 1.00 59.37 1106 MET B C 1
ATOM 2992 O O . MET B 2 25 ? 120.280 -13.952 75.752 1.00 56.05 1106 MET B O 1
ATOM 3006 N N . GLU B 2 26 ? 121.977 -14.621 77.079 1.00 51.75 1107 GLU B N 1
ATOM 3007 C CA . GLU B 2 26 ? 121.967 -13.414 77.901 1.00 57.04 1107 GLU B CA 1
ATOM 3008 C C . GLU B 2 26 ? 122.417 -12.188 77.106 1.00 76.23 1107 GLU B C 1
ATOM 3009 O O . GLU B 2 26 ? 121.721 -11.171 77.073 1.00 92.58 1107 GLU B O 1
ATOM 3021 N N . GLU B 2 27 ? 123.591 -12.274 76.487 1.00 53.85 1108 GLU B N 1
ATOM 3022 C CA . GLU B 2 27 ? 124.099 -11.168 75.682 1.00 69.71 1108 GLU B CA 1
ATOM 3023 C C . GLU B 2 27 ? 123.087 -10.811 74.597 1.00 66.08 1108 GLU B C 1
ATOM 3024 O O . GLU B 2 27 ? 122.762 -9.633 74.388 1.00 67.62 1108 GLU B O 1
ATOM 3036 N N . PHE B 2 28 ? 122.564 -11.840 73.935 1.00 54.92 1109 PHE B N 1
ATOM 3037 C CA . PHE B 2 28 ? 121.561 -11.643 72.899 1.00 62.53 1109 PHE B CA 1
ATOM 3038 C C . PHE B 2 28 ? 120.334 -10.907 73.428 1.00 67.77 1109 PHE B C 1
ATOM 3039 O O . PHE B 2 28 ? 119.986 -9.832 72.927 1.00 75.85 1109 PHE B O 1
ATOM 3056 N N . THR B 2 29 ? 119.683 -11.485 74.438 1.00 44.49 1110 THR B N 1
ATOM 3057 C CA . THR B 2 29 ? 118.453 -10.908 74.973 1.00 56.81 1110 THR B CA 1
ATOM 3058 C C . THR B 2 29 ? 118.697 -9.476 75.470 1.00 59.68 1110 THR B C 1
ATOM 3059 O O . THR B 2 29 ? 117.868 -8.585 75.254 1.00 59.51 1110 THR B O 1
ATOM 3070 N N . GLU B 2 30 ? 119.839 -9.253 76.116 1.00 49.74 1111 GLU B N 1
ATOM 3071 C CA . GLU B 2 30 ? 120.216 -7.909 76.547 1.00 49.32 1111 GLU B CA 1
ATOM 3072 C C . GLU B 2 30 ? 120.262 -6.949 75.360 1.00 50.83 1111 GLU B C 1
ATOM 3073 O O . GLU B 2 30 ? 119.623 -5.894 75.378 1.00 66.85 1111 GLU B O 1
ATOM 3085 N N . GLU B 2 31 ? 121.022 -7.320 74.333 1.00 61.64 1112 GLU B N 1
ATOM 3086 C CA . GLU B 2 31 ? 121.170 -6.488 73.138 1.00 47.14 1112 GLU B CA 1
ATOM 3087 C C . GLU B 2 31 ? 119.821 -6.166 72.469 1.00 47.87 1112 GLU B C 1
ATOM 3088 O O . GLU B 2 31 ? 119.473 -4.986 72.226 1.00 67.57 1112 GLU B O 1
ATOM 3100 N N . THR B 2 32 ? 119.053 -7.216 72.190 1.00 41.15 1113 THR B N 1
ATOM 3101 C CA . THR B 2 32 ? 117.775 -7.047 71.514 1.00 47.15 1113 THR B CA 1
ATOM 3102 C C . THR B 2 32 ? 116.842 -6.191 72.364 1.00 42.76 1113 THR B C 1
ATOM 3103 O O . THR B 2 32 ? 116.130 -5.331 71.838 1.00 55.52 1113 THR B O 1
ATOM 3114 N N . LEU B 2 33 ? 116.861 -6.404 73.677 1.00 54.70 1114 LEU B N 1
ATOM 3115 C CA . LEU B 2 33 ? 116.078 -5.564 74.576 1.00 59.10 1114 LEU B CA 1
ATOM 3116 C C . LEU B 2 33 ? 116.525 -4.111 74.512 1.00 49.53 1114 LEU B C 1
ATOM 3117 O O . LEU B 2 33 ? 115.696 -3.212 74.490 1.00 42.26 1114 LEU B O 1
ATOM 3133 N N . ARG B 2 34 ? 117.833 -3.883 74.488 1.00 48.04 1115 ARG B N 1
ATOM 3134 C CA . ARG B 2 34 ? 118.361 -2.529 74.349 1.00 43.86 1115 ARG B CA 1
ATOM 3135 C C . ARG B 2 34 ? 117.747 -1.825 73.138 1.00 54.55 1115 ARG B C 1
ATOM 3136 O O . ARG B 2 34 ? 117.102 -0.769 73.270 1.00 64.09 1115 ARG B O 1
ATOM 3157 N N . HIS B 2 35 ? 117.919 -2.421 71.963 1.00 59.82 1116 HIS B N 1
ATOM 3158 C CA . HIS B 2 35 ? 117.440 -1.762 70.744 1.00 62.49 1116 HIS B CA 1
ATOM 3159 C C . HIS B 2 35 ? 115.904 -1.647 70.704 1.00 50.90 1116 HIS B C 1
ATOM 3160 O O . HIS B 2 35 ? 115.348 -0.581 70.388 1.00 74.96 1116 HIS B O 1
ATOM 3174 N N . LEU B 2 36 ? 115.225 -2.743 71.033 1.00 40.02 1117 LEU B N 1
ATOM 3175 C CA . LEU B 2 36 ? 113.764 -2.774 71.063 1.00 42.43 1117 LEU B CA 1
ATOM 3176 C C . LEU B 2 36 ? 113.201 -1.704 71.994 1.00 54.78 1117 LEU B C 1
ATOM 3177 O O . LEU B 2 36 ? 112.275 -0.951 71.638 1.00 76.89 1117 LEU B O 1
ATOM 3193 N N . LEU B 2 37 ? 113.781 -1.631 73.186 1.00 49.12 1118 LEU B N 1
ATOM 3194 C CA . LEU B 2 37 ? 113.338 -0.675 74.185 1.00 47.01 1118 LEU B CA 1
ATOM 3195 C C . LEU B 2 37 ? 113.614 0.749 73.718 1.00 56.19 1118 LEU B C 1
ATOM 3196 O O . LEU B 2 37 ? 112.798 1.637 73.951 1.00 52.81 1118 LEU B O 1
ATOM 3212 N N . TRP B 2 38 ? 114.744 0.977 73.050 1.00 53.99 1119 TRP B N 1
ATOM 3213 C CA . TRP B 2 38 ? 114.975 2.295 72.455 1.00 54.02 1119 TRP B CA 1
ATOM 3214 C C . TRP B 2 38 ? 113.877 2.670 71.451 1.00 49.34 1119 TRP B C 1
ATOM 3215 O O . TRP B 2 38 ? 113.333 3.783 71.499 1.00 64.54 1119 TRP B O 1
ATOM 3236 N N . ASP B 2 39 ? 113.552 1.748 70.546 1.00 61.09 1120 ASP B N 1
ATOM 3237 C CA . ASP B 2 39 ? 112.453 1.981 69.604 1.00 41.22 1120 ASP B CA 1
ATOM 3238 C C . ASP B 2 39 ? 111.156 2.374 70.326 1.00 55.40 1120 ASP B C 1
ATOM 3239 O O . ASP B 2 39 ? 110.591 3.454 70.078 1.00 66.33 1120 ASP B O 1
ATOM 3248 N N . VAL B 2 40 ? 110.687 1.508 71.223 1.00 60.72 1121 VAL B N 1
ATOM 3249 C CA . VAL B 2 40 ? 109.427 1.780 71.921 1.00 57.26 1121 VAL B CA 1
ATOM 3250 C C . VAL B 2 40 ? 109.534 3.040 72.791 1.00 59.06 1121 VAL B C 1
ATOM 3251 O O . VAL B 2 40 ? 108.544 3.738 73.013 1.00 57.04 1121 VAL B O 1
ATOM 3264 N N . TRP B 2 41 ? 110.739 3.327 73.273 1.00 56.86 1122 TRP B N 1
ATOM 3265 C CA . TRP B 2 41 ? 110.996 4.545 74.040 1.00 49.56 1122 TRP B CA 1
ATOM 3266 C C . TRP B 2 41 ? 110.697 5.785 73.198 1.00 52.24 1122 TRP B C 1
ATOM 3267 O O . TRP B 2 41 ? 109.899 6.648 73.597 1.00 50.09 1122 TRP B O 1
ATOM 3288 N N . GLN B 2 42 ? 111.325 5.867 72.027 1.00 55.04 1123 GLN B N 1
ATOM 3289 C CA . GLN B 2 42 ? 111.046 6.970 71.109 1.00 39.05 1123 GLN B CA 1
ATOM 3290 C C . GLN B 2 42 ? 109.553 7.039 70.776 1.00 46.31 1123 GLN B C 1
ATOM 3291 O O . GLN B 2 42 ? 108.947 8.127 70.775 1.00 64.13 1123 GLN B O 1
ATOM 3305 N N . ARG B 2 43 ? 108.962 5.878 70.496 1.00 42.65 1124 ARG B N 1
ATOM 3306 C CA . ARG B 2 43 ? 107.521 5.808 70.254 1.00 47.29 1124 ARG B CA 1
ATOM 3307 C C . ARG B 2 43 ? 106.739 6.478 71.382 1.00 42.26 1124 ARG B C 1
ATOM 3308 O O . ARG B 2 43 ? 105.879 7.332 71.136 1.00 57.13 1124 ARG B O 1
ATOM 3329 N N . HIS B 2 44 ? 107.044 6.094 72.618 1.00 61.14 1125 HIS B N 1
ATOM 3330 C CA . HIS B 2 44 ? 106.381 6.683 73.774 1.00 56.71 1125 HIS B CA 1
ATOM 3331 C C . HIS B 2 44 ? 106.568 8.192 73.812 1.00 48.46 1125 HIS B C 1
ATOM 3332 O O . HIS B 2 44 ? 105.618 8.923 74.082 1.00 58.65 1125 HIS B O 1
ATOM 3346 N N . GLN B 2 45 ? 107.791 8.655 73.557 1.00 49.74 1126 GLN B N 1
ATOM 3347 C CA . GLN B 2 45 ? 108.044 10.096 73.488 1.00 52.49 1126 GLN B CA 1
ATOM 3348 C C . GLN B 2 45 ? 107.093 10.799 72.513 1.00 45.93 1126 GLN B C 1
ATOM 3349 O O . GLN B 2 45 ? 106.415 11.770 72.884 1.00 63.12 1126 GLN B O 1
ATOM 3363 N N . ARG B 2 46 ? 107.033 10.310 71.276 1.00 38.71 1127 ARG B N 1
ATOM 3364 C CA . ARG B 2 46 ? 106.119 10.898 70.294 1.00 50.38 1127 ARG B CA 1
ATOM 3365 C C . ARG B 2 46 ? 104.676 10.892 70.811 1.00 50.30 1127 ARG B C 1
ATOM 3366 O O . ARG B 2 46 ? 103.957 11.910 70.757 1.00 70.15 1127 ARG B O 1
ATOM 3387 N N . GLU B 2 47 ? 104.264 9.737 71.324 1.00 45.75 1128 GLU B N 1
ATOM 3388 C CA . GLU B 2 47 ? 102.930 9.586 71.889 1.00 50.96 1128 GLU B CA 1
ATOM 3389 C C . GLU B 2 47 ? 102.664 10.609 72.988 1.00 62.91 1128 GLU B C 1
ATOM 3390 O O . GLU B 2 47 ? 101.573 11.169 73.062 1.00 73.36 1128 GLU B O 1
ATOM 3402 N N . GLU B 2 48 ? 103.658 10.850 73.839 1.00 58.67 1129 GLU B N 1
ATOM 3403 C CA . GLU B 2 48 ? 103.517 11.831 74.912 1.00 60.72 1129 GLU B CA 1
ATOM 3404 C C . GLU B 2 48 ? 103.364 13.234 74.350 1.00 60.86 1129 GLU B C 1
ATOM 3405 O O . GLU B 2 48 ? 102.552 14.015 74.845 1.00 64.91 1129 GLU B O 1
ATOM 3417 N N . ALA B 2 49 ? 104.159 13.561 73.334 1.00 68.83 1130 ALA B N 1
ATOM 3418 C CA . ALA B 2 49 ? 104.000 14.842 72.647 1.00 73.65 1130 ALA B CA 1
ATOM 3419 C C . ALA B 2 49 ? 102.548 15.026 72.212 1.00 76.49 1130 ALA B C 1
ATOM 3420 O O . ALA B 2 49 ? 101.901 16.021 72.567 1.00 73.50 1130 ALA B O 1
ATOM 3427 N N . GLU B 2 50 ? 102.032 14.054 71.462 1.00 86.22 1131 GLU B N 1
ATOM 3428 C CA . GLU B 2 50 ? 100.656 14.150 70.976 1.00 68.13 1131 GLU B CA 1
ATOM 3429 C C . GLU B 2 50 ? 99.638 14.190 72.121 1.00 54.55 1131 GLU B C 1
ATOM 3430 O O . GLU B 2 50 ? 98.692 14.983 72.089 1.00 80.21 1131 GLU B O 1
ATOM 3442 N N . ARG B 2 51 ? 99.836 13.349 73.134 1.00 56.30 1132 ARG B N 1
ATOM 3443 C CA . ARG B 2 51 ? 98.908 13.284 74.261 1.00 72.98 1132 ARG B CA 1
ATOM 3444 C C . ARG B 2 51 ? 98.864 14.613 75.001 1.00 79.19 1132 ARG B C 1
ATOM 3445 O O . ARG B 2 51 ? 97.792 15.082 75.382 1.00 83.81 1132 ARG B O 1
ATOM 3466 N N . LYS B 2 52 ? 100.029 15.223 75.192 1.00 80.44 1133 LYS B N 1
ATOM 3467 C CA . LYS B 2 52 ? 100.092 16.513 75.863 1.00 74.41 1133 LYS B CA 1
ATOM 3468 C C . LYS B 2 52 ? 99.394 17.560 75.010 1.00 77.68 1133 LYS B C 1
ATOM 3469 O O . LYS B 2 52 ? 98.549 18.302 75.508 1.00 88.39 1133 LYS B O 1
ATOM 3488 N N . ARG B 2 53 ? 99.730 17.598 73.722 1.00 87.00 1134 ARG B N 1
ATOM 3489 C CA . ARG B 2 53 ? 99.083 18.534 72.803 1.00 79.69 1134 ARG B CA 1
ATOM 3490 C C . ARG B 2 53 ? 97.560 18.435 72.865 1.00 81.41 1134 ARG B C 1
ATOM 3491 O O . ARG B 2 53 ? 96.880 19.451 73.000 1.00 97.64 1134 ARG B O 1
ATOM 3512 N N . LYS B 2 54 ? 97.023 17.222 72.761 1.00 81.50 1135 LYS B N 1
ATOM 3513 C CA . LYS B 2 54 ? 95.572 17.046 72.820 1.00 88.47 1135 LYS B CA 1
ATOM 3514 C C . LYS B 2 54 ? 95.026 17.361 74.212 1.00 80.19 1135 LYS B C 1
ATOM 3515 O O . LYS B 2 54 ? 93.928 17.901 74.344 1.00 81.04 1135 LYS B O 1
ATOM 3534 N N . ALA B 2 55 ? 95.790 17.019 75.245 1.00 99.17 1136 ALA B N 1
ATOM 3535 C CA . ALA B 2 55 ? 95.385 17.306 76.619 1.00 106.58 1136 ALA B CA 1
ATOM 3536 C C . ALA B 2 55 ? 95.302 18.811 76.858 1.00 74.88 1136 ALA B C 1
ATOM 3537 O O . ALA B 2 55 ? 94.461 19.279 77.625 1.00 71.97 1136 ALA B O 1
ATOM 3544 N N . GLU B 2 56 ? 96.184 19.564 76.207 1.00 83.61 1137 GLU B N 1
ATOM 3545 C CA . GLU B 2 56 ? 96.201 21.018 76.345 1.00 90.13 1137 GLU B CA 1
ATOM 3546 C C . GLU B 2 56 ? 94.938 21.654 75.757 1.00 94.34 1137 GLU B C 1
ATOM 3547 O O . GLU B 2 56 ? 94.493 22.704 76.218 1.00 88.41 1137 GLU B O 1
ATOM 3559 N N . GLU B 2 57 ? 94.362 21.016 74.741 1.00 92.67 1138 GLU B N 1
ATOM 3560 C CA . GLU B 2 57 ? 93.188 21.561 74.058 1.00 99.80 1138 GLU B CA 1
ATOM 3561 C C . GLU B 2 57 ? 91.916 21.501 74.908 1.00 92.71 1138 GLU B C 1
ATOM 3562 O O . GLU B 2 57 ? 90.870 22.010 74.500 1.00 58.48 1138 GLU B O 1
ATOM 3574 N N . GLU B 2 58 ? 92.001 20.880 76.081 1.00 112.74 1139 GLU B N 1
ATOM 3575 C CA . GLU B 2 58 ? 90.853 20.802 76.979 1.00 97.13 1139 GLU B CA 1
ATOM 3576 C C . GLU B 2 58 ? 90.454 22.196 77.451 1.00 91.52 1139 GLU B C 1
ATOM 3577 O O . GLU B 2 58 ? 91.299 23.080 77.601 1.00 93.08 1139 GLU B O 1
ATOM 3589 N N . GLU B 2 59 ? 89.159 22.383 77.685 1.00 65.91 1140 GLU B N 1
ATOM 3590 C CA . GLU B 2 59 ? 88.612 23.706 77.957 1.00 83.86 1140 GLU B CA 1
ATOM 3591 C C . GLU B 2 59 ? 88.922 24.185 79.375 1.00 82.39 1140 GLU B C 1
ATOM 3592 O O . GLU B 2 59 ? 89.306 25.342 79.576 1.00 88.55 1140 GLU B O 1
ATOM 3604 N N . SER B 2 60 ? 88.754 23.295 80.350 1.00 69.61 1141 SER B N 1
ATOM 3605 C CA . SER B 2 60 ? 89.083 23.600 81.740 1.00 86.75 1141 SER B CA 1
ATOM 3606 C C . SER B 2 60 ? 90.485 24.194 81.831 1.00 79.72 1141 SER B C 1
ATOM 3607 O O . SER B 2 60 ? 90.717 25.223 82.488 1.00 69.06 1141 SER B O 1
ATOM 3615 N N . TRP B 2 61 ? 91.417 23.546 81.144 1.00 72.05 1142 TRP B N 1
ATOM 3616 C CA . TRP B 2 61 ? 92.789 24.014 81.112 1.00 78.43 1142 TRP B CA 1
ATOM 3617 C C . TRP B 2 61 ? 92.894 25.382 80.452 1.00 80.56 1142 TRP B C 1
ATOM 3618 O O . TRP B 2 61 ? 93.603 26.256 80.953 1.00 70.40 1142 TRP B O 1
ATOM 3639 N N . ARG B 2 62 ? 92.200 25.567 79.329 1.00 80.35 1143 ARG B N 1
ATOM 3640 C CA . ARG B 2 62 ? 92.258 26.839 78.618 1.00 71.42 1143 ARG B CA 1
ATOM 3641 C C . ARG B 2 62 ? 91.809 27.947 79.558 1.00 64.37 1143 ARG B C 1
ATOM 3642 O O . ARG B 2 62 ? 92.375 29.037 79.567 1.00 59.48 1143 ARG B O 1
ATOM 3663 N N . LEU B 2 63 ? 90.778 27.651 80.346 1.00 61.92 1144 LEU B N 1
ATOM 3664 C CA . LEU B 2 63 ? 90.269 28.606 81.321 1.00 69.02 1144 LEU B CA 1
ATOM 3665 C C . LEU B 2 63 ? 91.298 28.904 82.404 1.00 81.83 1144 LEU B C 1
ATOM 3666 O O . LEU B 2 63 ? 91.581 30.072 82.678 1.00 74.65 1144 LEU B O 1
ATOM 3682 N N . ALA B 2 64 ? 91.850 27.860 83.019 1.00 73.86 1145 ALA B N 1
ATOM 3683 C CA . ALA B 2 64 ? 92.891 28.054 84.032 1.00 67.76 1145 ALA B CA 1
ATOM 3684 C C . ALA B 2 64 ? 94.028 28.911 83.472 1.00 59.14 1145 ALA B C 1
ATOM 3685 O O . ALA B 2 64 ? 94.523 29.837 84.131 1.00 78.43 1145 ALA B O 1
ATOM 3692 N N . ARG B 2 65 ? 94.408 28.608 82.235 1.00 47.82 1146 ARG B N 1
ATOM 3693 C CA . ARG B 2 65 ? 95.504 29.289 81.559 1.00 60.69 1146 ARG B CA 1
ATOM 3694 C C . ARG B 2 65 ? 95.177 30.759 81.315 1.00 63.65 1146 ARG B C 1
ATOM 3695 O O . ARG B 2 65 ? 95.963 31.641 81.660 1.00 69.51 1146 ARG B O 1
ATOM 3716 N N . GLU B 2 66 ? 94.016 31.014 80.720 1.00 64.35 1147 GLU B N 1
ATOM 3717 C CA . GLU B 2 66 ? 93.575 32.376 80.439 1.00 57.12 1147 GLU B CA 1
ATOM 3718 C C . GLU B 2 66 ? 93.471 33.207 81.714 1.00 59.44 1147 GLU B C 1
ATOM 3719 O O . GLU B 2 66 ? 93.973 34.335 81.779 1.00 47.95 1147 GLU B O 1
ATOM 3731 N N . HIS B 2 67 ? 92.821 32.637 82.726 1.00 59.30 1148 HIS B N 1
ATOM 3732 C CA . HIS B 2 67 ? 92.676 33.294 84.020 1.00 62.80 1148 HIS B CA 1
ATOM 3733 C C . HIS B 2 67 ? 94.049 33.660 84.575 1.00 53.02 1148 HIS B C 1
ATOM 3734 O O . HIS B 2 67 ? 94.288 34.810 84.963 1.00 79.89 1148 HIS B O 1
ATOM 3748 N N . LEU B 2 68 ? 94.954 32.684 84.588 1.00 60.65 1149 LEU B N 1
ATOM 3749 C CA . LEU B 2 68 ? 96.320 32.923 85.047 1.00 67.04 1149 LEU B CA 1
ATOM 3750 C C . LEU B 2 68 ? 96.994 34.056 84.267 1.00 69.65 1149 LEU B C 1
ATOM 3751 O O . LEU B 2 68 ? 97.526 34.999 84.861 1.00 82.56 1149 LEU B O 1
ATOM 3767 N N . THR B 2 69 ? 96.966 33.957 82.939 1.00 57.16 1150 THR B N 1
ATOM 3768 C CA . THR B 2 69 ? 97.558 34.971 82.067 1.00 52.94 1150 THR B CA 1
ATOM 3769 C C . THR B 2 69 ? 97.054 36.363 82.420 1.00 69.69 1150 THR B C 1
ATOM 3770 O O . THR B 2 69 ? 97.844 37.285 82.663 1.00 88.96 1150 THR B O 1
ATOM 3781 N N . HIS B 2 70 ? 95.732 36.501 82.450 1.00 64.20 1151 HIS B N 1
ATOM 3782 C CA . HIS B 2 70 ? 95.099 37.773 82.765 1.00 77.52 1151 HIS B CA 1
ATOM 3783 C C . HIS B 2 70 ? 95.606 38.285 84.113 1.00 61.60 1151 HIS B C 1
ATOM 3784 O O . HIS B 2 70 ? 96.087 39.416 84.217 1.00 74.31 1151 HIS B O 1
ATOM 3798 N N . ARG B 2 71 ? 95.513 37.434 85.132 1.00 54.21 1152 ARG B N 1
ATOM 3799 C CA . ARG B 2 71 ? 95.936 37.789 86.486 1.00 55.64 1152 ARG B CA 1
ATOM 3800 C C . ARG B 2 71 ? 97.379 38.305 86.532 1.00 61.16 1152 ARG B C 1
ATOM 3801 O O . ARG B 2 71 ? 97.660 39.371 87.104 1.00 84.28 1152 ARG B O 1
ATOM 3822 N N . LEU B 2 72 ? 98.283 37.562 85.899 1.00 57.67 1153 LEU B N 1
ATOM 3823 C CA . LEU B 2 72 ? 99.694 37.938 85.855 1.00 73.73 1153 LEU B CA 1
ATOM 3824 C C . LEU B 2 72 ? 99.886 39.285 85.164 1.00 72.79 1153 LEU B C 1
ATOM 3825 O O . LEU B 2 72 ? 100.537 40.192 85.709 1.00 80.81 1153 LEU B O 1
ATOM 3841 N N . GLN B 2 73 ? 99.314 39.409 83.967 1.00 59.74 1154 GLN B N 1
ATOM 3842 C CA . GLN B 2 73 ? 99.417 40.645 83.198 1.00 51.07 1154 GLN B CA 1
ATOM 3843 C C . GLN B 2 73 ? 98.945 41.837 84.023 1.00 60.72 1154 GLN B C 1
ATOM 3844 O O . GLN B 2 73 ? 99.652 42.835 84.126 1.00 70.64 1154 GLN B O 1
ATOM 3858 N N . VAL B 2 74 ? 97.764 41.718 84.625 1.00 62.17 1155 VAL B N 1
ATOM 3859 C CA . VAL B 2 74 ? 97.240 42.770 85.496 1.00 63.51 1155 VAL B CA 1
ATOM 3860 C C . VAL B 2 74 ? 98.255 43.136 86.579 1.00 59.42 1155 VAL B C 1
ATOM 3861 O O . VAL B 2 74 ? 98.727 44.285 86.651 1.00 87.34 1155 VAL B O 1
ATOM 3874 N N . LYS B 2 75 ? 98.598 42.143 87.396 1.00 55.68 1156 LYS B N 1
ATOM 3875 C CA . LYS B 2 75 ? 99.498 42.333 88.530 1.00 59.07 1156 LYS B CA 1
ATOM 3876 C C . LYS B 2 75 ? 100.763 43.091 88.135 1.00 64.89 1156 LYS B C 1
ATOM 3877 O O . LYS B 2 75 ? 101.042 44.195 88.637 1.00 62.99 1156 LYS B O 1
ATOM 3896 N N . TYR B 2 76 ? 101.508 42.513 87.200 1.00 82.98 1157 TYR B N 1
ATOM 3897 C CA . TYR B 2 76 ? 102.831 43.030 86.883 1.00 87.32 1157 TYR B CA 1
ATOM 3898 C C . TYR B 2 76 ? 102.772 44.276 85.997 1.00 73.84 1157 TYR B C 1
ATOM 3899 O O . TYR B 2 76 ? 103.667 45.125 86.062 1.00 72.83 1157 TYR B O 1
ATOM 3917 N N . PHE B 2 77 ? 101.719 44.417 85.196 1.00 55.57 1158 PHE B N 1
ATOM 3918 C CA . PHE B 2 77 ? 101.542 45.657 84.451 1.00 63.99 1158 PHE B CA 1
ATOM 3919 C C . PHE B 2 77 ? 101.358 46.818 85.411 1.00 58.39 1158 PHE B C 1
ATOM 3920 O O . PHE B 2 77 ? 102.067 47.818 85.318 1.00 65.30 1158 PHE B O 1
ATOM 3937 N N . TYR B 2 78 ? 100.402 46.693 86.329 1.00 66.08 1159 TYR B N 1
ATOM 3938 C CA . TYR B 2 78 ? 100.127 47.801 87.236 1.00 64.77 1159 TYR B CA 1
ATOM 3939 C C . TYR B 2 78 ? 101.320 48.062 88.152 1.00 48.46 1159 TYR B C 1
ATOM 3940 O O . TYR B 2 78 ? 101.644 49.218 88.430 1.00 61.16 1159 TYR B O 1
ATOM 3958 N N . ARG B 2 79 ? 101.980 47.002 88.612 1.00 56.29 1160 ARG B N 1
ATOM 3959 C CA . ARG B 2 79 ? 103.221 47.182 89.365 1.00 61.74 1160 ARG B CA 1
ATOM 3960 C C . ARG B 2 79 ? 104.249 47.995 88.559 1.00 56.99 1160 ARG B C 1
ATOM 3961 O O . ARG B 2 79 ? 104.807 48.991 89.045 1.00 66.22 1160 ARG B O 1
ATOM 3982 N N . TRP B 2 80 ? 104.472 47.577 87.316 1.00 64.62 1161 TRP B N 1
ATOM 3983 C CA . TRP B 2 80 ? 105.403 48.259 86.418 1.00 70.86 1161 TRP B CA 1
ATOM 3984 C C . TRP B 2 80 ? 105.034 49.738 86.248 1.00 67.39 1161 TRP B C 1
ATOM 3985 O O . TRP B 2 80 ? 105.870 50.627 86.451 1.00 55.74 1161 TRP B O 1
ATOM 4006 N N . ARG B 2 81 ? 103.780 49.995 85.888 1.00 67.96 1162 ARG B N 1
ATOM 4007 C CA . ARG B 2 81 ? 103.296 51.361 85.713 1.00 66.67 1162 ARG B CA 1
ATOM 4008 C C . ARG B 2 81 ? 103.452 52.173 86.992 1.00 68.74 1162 ARG B C 1
ATOM 4009 O O . ARG B 2 81 ? 103.732 53.367 86.941 1.00 68.90 1162 ARG B O 1
ATOM 4030 N N . GLU B 2 82 ? 103.258 51.526 88.136 1.00 76.29 1163 GLU B N 1
ATOM 4031 C CA . GLU B 2 82 ? 103.497 52.179 89.418 1.00 69.29 1163 GLU B CA 1
ATOM 4032 C C . GLU B 2 82 ? 104.957 52.623 89.533 1.00 61.65 1163 GLU B C 1
ATOM 4033 O O . GLU B 2 82 ? 105.227 53.786 89.846 1.00 82.04 1163 GLU B O 1
ATOM 4045 N N . LYS B 2 83 ? 105.895 51.709 89.278 1.00 70.33 1164 LYS B N 1
ATOM 4046 C CA . LYS B 2 83 ? 107.317 52.083 89.266 1.00 73.81 1164 LYS B CA 1
ATOM 4047 C C . LYS B 2 83 ? 107.588 53.259 88.319 1.00 73.18 1164 LYS B C 1
ATOM 4048 O O . LYS B 2 83 ? 108.272 54.229 88.682 1.00 51.83 1164 LYS B O 1
ATOM 4067 N N . ALA B 2 84 ? 107.049 53.163 87.105 1.00 77.67 1165 ALA B N 1
ATOM 4068 C CA . ALA B 2 84 ? 107.215 54.212 86.099 1.00 60.97 1165 ALA B CA 1
ATOM 4069 C C . ALA B 2 84 ? 106.716 55.554 86.623 1.00 79.92 1165 ALA B C 1
ATOM 4070 O O . ALA B 2 84 ? 107.423 56.558 86.560 1.00 82.19 1165 ALA B O 1
ATOM 4077 N N . ARG B 2 85 ? 105.486 55.558 87.127 1.00 88.44 1166 ARG B N 1
ATOM 4078 C CA . ARG B 2 85 ? 104.875 56.755 87.693 1.00 78.86 1166 ARG B CA 1
ATOM 4079 C C . ARG B 2 85 ? 105.715 57.323 88.830 1.00 70.72 1166 ARG B C 1
ATOM 4080 O O . ARG B 2 85 ? 105.862 58.539 88.954 1.00 90.90 1166 ARG B O 1
ATOM 4101 N N . ALA B 2 86 ? 106.256 56.439 89.663 1.00 64.05 1167 ALA B N 1
ATOM 4102 C CA . ALA B 2 86 ? 107.141 56.857 90.747 1.00 67.92 1167 ALA B CA 1
ATOM 4103 C C . ALA B 2 86 ? 108.385 57.575 90.225 1.00 75.01 1167 ALA B C 1
ATOM 4104 O O . ALA B 2 86 ? 108.718 58.662 90.695 1.00 64.53 1167 ALA B O 1
ATOM 4111 N N . LEU B 2 87 ? 109.073 56.964 89.263 1.00 94.23 1168 LEU B N 1
ATOM 4112 C CA . LEU B 2 87 ? 110.285 57.568 88.698 1.00 74.56 1168 LEU B CA 1
ATOM 4113 C C . LEU B 2 87 ? 110.031 58.841 87.891 1.00 78.39 1168 LEU B C 1
ATOM 4114 O O . LEU B 2 87 ? 110.849 59.760 87.902 1.00 79.18 1168 LEU B O 1
ATOM 4130 N N . ALA B 2 88 ? 108.907 58.884 87.183 1.00 85.93 1169 ALA B N 1
ATOM 4131 C CA . ALA B 2 88 ? 108.538 60.043 86.369 1.00 89.49 1169 ALA B CA 1
ATOM 4132 C C . ALA B 2 88 ? 108.490 61.349 87.166 1.00 83.49 1169 ALA B C 1
ATOM 4133 O O . ALA B 2 88 ? 108.470 62.429 86.576 1.00 77.92 1169 ALA B O 1
ATOM 4140 N N . THR B 2 89 ? 108.447 61.236 88.494 1.00 105.37 1170 THR B N 1
ATOM 4141 C CA . THR B 2 89 ? 108.383 62.386 89.398 1.00 95.82 1170 THR B CA 1
ATOM 4142 C C . THR B 2 89 ? 107.026 63.067 89.276 1.00 91.86 1170 THR B C 1
ATOM 4143 O O . THR B 2 89 ? 106.052 62.638 89.898 1.00 67.89 1170 THR B O 1
ATOM 4154 N N . PRO C 3 26 ? 140.469 -28.333 66.922 1.00 135.65 13 PRO C N 1
ATOM 4155 C CA . PRO C 3 26 ? 141.401 -27.444 67.625 1.00 130.94 13 PRO C CA 1
ATOM 4156 C C . PRO C 3 26 ? 140.894 -27.019 69.001 1.00 110.98 13 PRO C C 1
ATOM 4157 O O . PRO C 3 26 ? 141.457 -26.103 69.602 1.00 105.92 13 PRO C O 1
ATOM 4168 N N . ALA C 3 27 ? 139.845 -27.680 69.486 1.00 130.03 14 ALA C N 1
ATOM 4169 C CA . ALA C 3 27 ? 139.276 -27.374 70.795 1.00 136.92 14 ALA C CA 1
ATOM 4170 C C . ALA C 3 27 ? 138.829 -28.647 71.510 1.00 137.61 14 ALA C C 1
ATOM 4171 O O . ALA C 3 27 ? 138.111 -29.472 70.940 1.00 109.59 14 ALA C O 1
ATOM 4178 N N . ALA C 3 28 ? 139.264 -28.795 72.759 1.00 136.02 15 ALA C N 1
ATOM 4179 C CA . ALA C 3 28 ? 138.914 -29.951 73.579 1.00 148.11 15 ALA C CA 1
ATOM 4180 C C . ALA C 3 28 ? 137.966 -29.546 74.703 1.00 120.54 15 ALA C C 1
ATOM 4181 O O . ALA C 3 28 ? 138.233 -28.601 75.446 1.00 73.71 15 ALA C O 1
ATOM 4188 N N . ALA C 3 29 ? 136.863 -30.276 74.823 1.00 130.97 16 ALA C N 1
ATOM 4189 C CA . ALA C 3 29 ? 135.829 -29.953 75.798 1.00 134.12 16 ALA C CA 1
ATOM 4190 C C . ALA C 3 29 ? 136.334 -30.101 77.235 1.00 125.29 16 ALA C C 1
ATOM 4191 O O . ALA C 3 29 ? 136.093 -29.230 78.070 1.00 118.15 16 ALA C O 1
ATOM 4198 N N . ALA C 3 30 ? 137.029 -31.202 77.512 1.00 110.90 17 ALA C N 1
ATOM 4199 C CA . ALA C 3 30 ? 137.568 -31.476 78.846 1.00 104.11 17 ALA C CA 1
ATOM 4200 C C . ALA C 3 30 ? 136.456 -31.539 79.898 1.00 118.73 17 ALA C C 1
ATOM 4201 O O . ALA C 3 30 ? 136.490 -30.830 80.903 1.00 144.10 17 ALA C O 1
ATOM 4208 N N . ASN C 3 31 ? 135.473 -32.398 79.641 1.00 80.25 18 ASN C N 1
ATOM 4209 C CA . ASN C 3 31 ? 134.298 -32.581 80.499 1.00 109.41 18 ASN C CA 1
ATOM 4210 C C . ASN C 3 31 ? 133.405 -31.337 80.601 1.00 124.13 18 ASN C C 1
ATOM 4211 O O . ASN C 3 31 ? 132.461 -31.309 81.391 1.00 87.38 18 ASN C O 1
ATOM 4222 N N . TYR C 3 32 ? 133.713 -30.318 79.802 1.00 131.35 19 TYR C N 1
ATOM 4223 C CA . TYR C 3 32 ? 132.744 -29.325 79.319 1.00 91.88 19 TYR C CA 1
ATOM 4224 C C . TYR C 3 32 ? 132.011 -28.512 80.405 1.00 104.45 19 TYR C C 1
ATOM 4225 O O . TYR C 3 32 ? 131.140 -27.704 80.076 1.00 111.14 19 TYR C O 1
ATOM 4243 N N . THR C 3 33 ? 132.369 -28.708 81.676 1.00 132.10 20 THR C N 1
ATOM 4244 C CA . THR C 3 33 ? 131.804 -27.928 82.792 1.00 112.60 20 THR C CA 1
ATOM 4245 C C . THR C 3 33 ? 130.270 -27.931 82.773 1.00 73.10 20 THR C C 1
ATOM 4246 O O . THR C 3 33 ? 129.642 -26.888 82.598 1.00 41.50 20 THR C O 1
ATOM 4257 N N . PRO C 3 34 ? 129.668 -29.113 82.986 1.00 101.58 21 PRO C N 1
ATOM 4258 C CA . PRO C 3 34 ? 128.273 -29.449 82.665 1.00 100.73 21 PRO C CA 1
ATOM 4259 C C . PRO C 3 34 ? 127.205 -28.506 83.214 1.00 69.82 21 PRO C C 1
ATOM 4260 O O . PRO C 3 34 ? 126.381 -28.029 82.433 1.00 91.61 21 PRO C O 1
ATOM 4271 N N . ALA C 3 35 ? 127.220 -28.240 84.515 1.00 89.30 22 ALA C N 1
ATOM 4272 C CA . ALA C 3 35 ? 126.133 -27.506 85.160 1.00 65.35 22 ALA C CA 1
ATOM 4273 C C . ALA C 3 35 ? 125.861 -26.158 84.502 1.00 78.23 22 ALA C C 1
ATOM 4274 O O . ALA C 3 35 ? 126.783 -25.393 84.225 1.00 89.07 22 ALA C O 1
ATOM 4281 N N . THR C 3 36 ? 124.586 -25.889 84.240 1.00 74.64 23 THR C N 1
ATOM 4282 C CA . THR C 3 36 ? 124.172 -24.650 83.592 1.00 73.60 23 THR C CA 1
ATOM 4283 C C . THR C 3 36 ? 124.676 -23.448 84.400 1.00 72.22 23 THR C C 1
ATOM 4284 O O . THR C 3 36 ? 124.978 -22.392 83.846 1.00 64.70 23 THR C O 1
ATOM 4295 N N . LEU C 3 37 ? 124.764 -23.630 85.715 1.00 79.89 24 LEU C N 1
ATOM 4296 C CA . LEU C 3 37 ? 125.188 -22.578 86.631 1.00 55.37 24 LEU C CA 1
ATOM 4297 C C . LEU C 3 37 ? 126.706 -22.552 86.787 1.00 60.07 24 LEU C C 1
ATOM 4298 O O . LEU C 3 37 ? 127.245 -21.721 87.510 1.00 66.52 24 LEU C O 1
ATOM 4314 N N . ASP C 3 38 ? 127.406 -23.441 86.092 1.00 71.28 25 ASP C N 1
ATOM 4315 C CA . ASP C 3 38 ? 128.845 -23.531 86.283 1.00 59.66 25 ASP C CA 1
ATOM 4316 C C . ASP C 3 38 ? 129.526 -22.243 85.837 1.00 73.06 25 ASP C C 1
ATOM 4317 O O . ASP C 3 38 ? 129.256 -21.721 84.754 1.00 71.30 25 ASP C O 1
ATOM 4326 N N . GLN C 3 39 ? 130.418 -21.745 86.686 1.00 97.66 26 GLN C N 1
ATOM 4327 C CA . GLN C 3 39 ? 131.030 -20.445 86.478 1.00 98.27 26 GLN C CA 1
ATOM 4328 C C . GLN C 3 39 ? 132.460 -20.625 85.965 1.00 88.55 26 GLN C C 1
ATOM 4329 O O . GLN C 3 39 ? 133.409 -20.678 86.749 1.00 118.05 26 GLN C O 1
ATOM 4343 N N . ASP C 3 40 ? 132.604 -20.754 84.650 1.00 80.44 27 ASP C N 1
ATOM 4344 C CA . ASP C 3 40 ? 133.916 -20.923 84.037 1.00 84.92 27 ASP C CA 1
ATOM 4345 C C . ASP C 3 40 ? 134.088 -19.864 82.957 1.00 100.57 27 ASP C C 1
ATOM 4346 O O . ASP C 3 40 ? 133.293 -19.791 82.019 1.00 107.19 27 ASP C O 1
ATOM 4355 N N . LEU C 3 41 ? 135.135 -19.057 83.093 1.00 81.52 28 LEU C N 1
ATOM 4356 C CA . LEU C 3 41 ? 135.385 -17.945 82.182 1.00 89.67 28 LEU C CA 1
ATOM 4357 C C . LEU C 3 41 ? 136.633 -18.172 81.350 1.00 102.27 28 LEU C C 1
ATOM 4358 O O . LEU C 3 41 ? 136.825 -17.519 80.329 1.00 119.90 28 LEU C O 1
ATOM 4374 N N . ARG C 3 42 ? 137.484 -19.088 81.793 1.00 100.37 29 ARG C N 1
ATOM 4375 C CA . ARG C 3 42 ? 138.694 -19.418 81.055 1.00 97.25 29 ARG C CA 1
ATOM 4376 C C . ARG C 3 42 ? 138.315 -20.084 79.730 1.00 95.52 29 ARG C C 1
ATOM 4377 O O . ARG C 3 42 ? 138.693 -19.627 78.640 1.00 97.34 29 ARG C O 1
ATOM 4398 N N . SER C 3 43 ? 137.513 -21.140 79.838 1.00 98.90 30 SER C N 1
ATOM 4399 C CA . SER C 3 43 ? 137.023 -21.869 78.676 1.00 87.77 30 SER C CA 1
ATOM 4400 C C . SER C 3 43 ? 136.096 -21.005 77.835 1.00 93.34 30 SER C C 1
ATOM 4401 O O . SER C 3 43 ? 136.142 -21.038 76.603 1.00 112.33 30 SER C O 1
ATOM 4409 N N . GLN C 3 44 ? 135.256 -20.227 78.510 1.00 93.54 31 GLN C N 1
ATOM 4410 C CA . GLN C 3 44 ? 134.287 -19.381 77.829 1.00 85.31 31 GLN C CA 1
ATOM 4411 C C . GLN C 3 44 ? 134.997 -18.300 77.021 1.00 96.04 31 GLN C C 1
ATOM 4412 O O . GLN C 3 44 ? 134.680 -18.098 75.849 1.00 105.40 31 GLN C O 1
ATOM 4426 N N . ILE C 3 45 ? 135.956 -17.607 77.632 1.00 89.61 32 ILE C N 1
ATOM 4427 C CA . ILE C 3 45 ? 136.663 -16.549 76.915 1.00 105.99 32 ILE C CA 1
ATOM 4428 C C . ILE C 3 45 ? 137.539 -17.161 75.826 1.00 109.98 32 ILE C C 1
ATOM 4429 O O . ILE C 3 45 ? 137.674 -16.584 74.749 1.00 110.75 32 ILE C O 1
ATOM 4445 N N . ASN C 3 46 ? 138.126 -18.327 76.093 1.00 114.69 33 ASN C N 1
ATOM 4446 C CA . ASN C 3 46 ? 138.887 -19.021 75.056 1.00 102.40 33 ASN C CA 1
ATOM 4447 C C . ASN C 3 46 ? 138.024 -19.330 73.825 1.00 110.72 33 ASN C C 1
ATOM 4448 O O . ASN C 3 46 ? 138.317 -18.873 72.713 1.00 116.53 33 ASN C O 1
ATOM 4459 N N . SER C 3 47 ? 136.940 -20.073 74.040 1.00 117.75 34 SER C N 1
ATOM 4460 C CA . SER C 3 47 ? 136.031 -20.450 72.959 1.00 90.28 34 SER C CA 1
ATOM 4461 C C . SER C 3 47 ? 135.432 -19.237 72.252 1.00 104.00 34 SER C C 1
ATOM 4462 O O . SER C 3 47 ? 135.395 -19.180 71.021 1.00 118.42 34 SER C O 1
ATOM 4470 N N . LEU C 3 48 ? 134.967 -18.269 73.036 1.00 99.94 35 LEU C N 1
ATOM 4471 C CA . LEU C 3 48 ? 134.407 -17.039 72.487 1.00 103.88 35 LEU C CA 1
ATOM 4472 C C . LEU C 3 48 ? 135.445 -16.292 71.647 1.00 103.83 35 LEU C C 1
ATOM 4473 O O . LEU C 3 48 ? 135.149 -15.829 70.542 1.00 99.64 35 LEU C O 1
ATOM 4489 N N . LEU C 3 49 ? 136.667 -16.199 72.167 1.00 115.38 36 LEU C N 1
ATOM 4490 C CA . LEU C 3 49 ? 137.747 -15.513 71.466 1.00 106.78 36 LEU C CA 1
ATOM 4491 C C . LEU C 3 49 ? 138.037 -16.190 70.133 1.00 98.54 36 LEU C C 1
ATOM 4492 O O . LEU C 3 49 ? 138.081 -15.525 69.099 1.00 95.86 36 LEU C O 1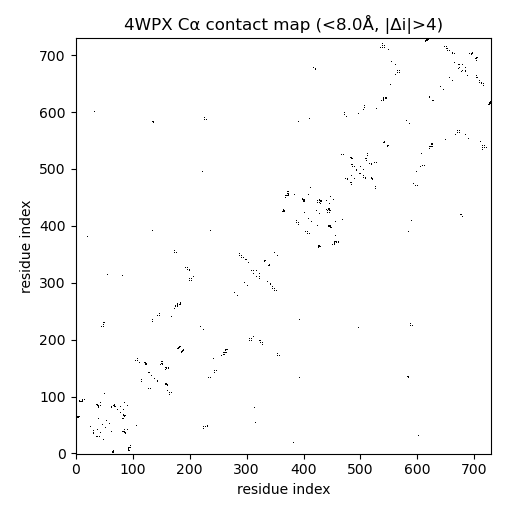
ATOM 4508 N N . ILE C 3 50 ? 138.231 -17.507 70.149 1.00 120.87 37 ILE C N 1
ATOM 4509 C CA . ILE C 3 50 ? 138.488 -18.225 68.901 1.00 121.85 37 ILE C CA 1
ATOM 4510 C C . ILE C 3 50 ? 137.287 -18.104 67.963 1.00 113.51 37 ILE C C 1
ATOM 4511 O O . ILE C 3 50 ? 137.449 -17.981 66.749 1.00 137.17 37 ILE C O 1
ATOM 4527 N N . LYS C 3 51 ? 136.085 -18.131 68.529 1.00 101.08 38 LYS C N 1
ATOM 4528 C CA . LYS C 3 51 ? 134.864 -18.079 67.732 1.00 98.02 38 LYS C CA 1
ATOM 4529 C C . LYS C 3 51 ? 134.676 -16.708 67.088 1.00 107.63 38 LYS C C 1
ATOM 4530 O O . LYS C 3 51 ? 134.115 -16.605 65.995 1.00 105.65 38 LYS C O 1
ATOM 4549 N N . GLU C 3 52 ? 135.122 -15.658 67.773 1.00 128.83 39 GLU C N 1
ATOM 4550 C CA . GLU C 3 52 ? 135.008 -14.299 67.245 1.00 110.00 39 GLU C CA 1
ATOM 4551 C C . GLU C 3 52 ? 135.706 -14.177 65.890 1.00 114.47 39 GLU C C 1
ATOM 4552 O O . GLU C 3 52 ? 135.212 -13.491 64.996 1.00 111.21 39 GLU C O 1
ATOM 4564 N N . GLY C 3 53 ? 136.865 -14.815 65.747 1.00 112.44 40 GLY C N 1
ATOM 4565 C CA . GLY C 3 53 ? 137.491 -14.952 64.443 1.00 102.70 40 GLY C CA 1
ATOM 4566 C C . GLY C 3 53 ? 136.589 -15.832 63.598 1.00 121.78 40 GLY C C 1
ATOM 4567 O O . GLY C 3 53 ? 136.171 -16.897 64.051 1.00 127.86 40 GLY C O 1
ATOM 4571 N N . HIS C 3 54 ? 136.301 -15.403 62.371 1.00 119.50 41 HIS C N 1
ATOM 4572 C CA . HIS C 3 54 ? 135.233 -16.010 61.579 1.00 127.64 41 HIS C CA 1
ATOM 4573 C C . HIS C 3 54 ? 133.938 -15.889 62.377 1.00 120.93 41 HIS C C 1
ATOM 4574 O O . HIS C 3 54 ? 133.268 -16.887 62.654 1.00 110.31 41 HIS C O 1
ATOM 4588 N N . VAL C 3 55 ? 133.606 -14.650 62.738 1.00 143.76 42 VAL C N 1
ATOM 4589 C CA . VAL C 3 55 ? 132.580 -14.354 63.738 1.00 144.42 42 VAL C CA 1
ATOM 4590 C C . VAL C 3 55 ? 131.284 -15.114 63.479 1.00 122.72 42 VAL C C 1
ATOM 4591 O O . VAL C 3 55 ? 130.833 -15.236 62.340 1.00 108.58 42 VAL C O 1
ATOM 4604 N N . ALA C 3 56 ? 130.710 -15.641 64.555 1.00 111.67 43 ALA C N 1
ATOM 4605 C CA . ALA C 3 56 ? 129.448 -16.359 64.484 1.00 92.59 43 ALA C CA 1
ATOM 4606 C C . ALA C 3 56 ? 128.372 -15.630 65.277 1.00 89.01 43 ALA C C 1
ATOM 4607 O O . ALA C 3 56 ? 127.188 -15.782 64.991 1.00 89.17 43 ALA C O 1
ATOM 4614 N N . LYS C 3 57 ? 128.798 -14.813 66.240 1.00 81.67 44 LYS C N 1
ATOM 4615 C CA . LYS C 3 57 ? 127.892 -14.029 67.080 1.00 90.60 44 LYS C CA 1
ATOM 4616 C C . LYS C 3 57 ? 126.791 -13.356 66.262 1.00 110.24 44 LYS C C 1
ATOM 4617 O O . LYS C 3 57 ? 125.605 -13.396 66.621 1.00 100.72 44 LYS C O 1
ATOM 4636 N N . ILE C 3 58 ? 127.186 -12.777 65.134 1.00 81.83 45 ILE C N 1
ATOM 4637 C CA . ILE C 3 58 ? 126.253 -12.054 64.283 1.00 73.37 45 ILE C CA 1
ATOM 4638 C C . ILE C 3 58 ? 125.243 -12.992 63.621 1.00 85.89 45 ILE C C 1
ATOM 4639 O O . ILE C 3 58 ? 124.066 -12.651 63.492 1.00 92.90 45 ILE C O 1
ATOM 4655 N N . GLN C 3 59 ? 125.698 -14.177 63.221 1.00 79.75 46 GLN C N 1
ATOM 4656 C CA . GLN C 3 59 ? 124.816 -15.169 62.612 1.00 70.84 46 GLN C CA 1
ATOM 4657 C C . GLN C 3 59 ? 123.753 -15.625 63.606 1.00 81.59 46 GLN C C 1
ATOM 4658 O O . GLN C 3 59 ? 122.563 -15.718 63.268 1.00 79.32 46 GLN C O 1
ATOM 4672 N N . GLU C 3 60 ? 124.186 -15.891 64.836 1.00 70.63 47 GLU C N 1
ATOM 4673 C CA . GLU C 3 60 ? 123.265 -16.294 65.890 1.00 77.15 47 GLU C CA 1
ATOM 4674 C C . GLU C 3 60 ? 122.259 -15.176 66.100 1.00 85.06 47 GLU C C 1
ATOM 4675 O O . GLU C 3 60 ? 121.051 -15.407 66.057 1.00 82.60 47 GLU C O 1
ATOM 4687 N N . HIS C 3 61 ? 122.766 -13.964 66.320 1.00 60.85 48 HIS C N 1
ATOM 4688 C CA . HIS C 3 61 ? 121.904 -12.799 66.512 1.00 57.70 48 HIS C CA 1
ATOM 4689 C C . HIS C 3 61 ? 120.854 -12.669 65.406 1.00 72.48 48 HIS C C 1
ATOM 4690 O O . HIS C 3 61 ? 119.655 -12.538 65.687 1.00 65.78 48 HIS C O 1
ATOM 4704 N N . LEU C 3 62 ? 121.306 -12.716 64.154 1.00 55.55 49 LEU C N 1
ATOM 4705 C CA . LEU C 3 62 ? 120.402 -12.616 63.011 1.00 57.71 49 LEU C CA 1
ATOM 4706 C C . LEU C 3 62 ? 119.332 -13.699 63.068 1.00 75.81 49 LEU C C 1
ATOM 4707 O O . LEU C 3 62 ? 118.128 -13.403 63.177 1.00 70.31 49 LEU C O 1
ATOM 4723 N N . LEU C 3 63 ? 119.782 -14.952 63.031 1.00 60.01 50 LEU C N 1
ATOM 4724 C CA . LEU C 3 63 ? 118.875 -16.094 62.998 1.00 64.49 50 LEU C CA 1
ATOM 4725 C C . LEU C 3 63 ? 117.880 -15.998 64.148 1.00 71.26 50 LEU C C 1
ATOM 4726 O O . LEU C 3 63 ? 116.692 -16.289 63.989 1.00 69.03 50 LEU C O 1
ATOM 4742 N N . HIS C 3 64 ? 118.375 -15.555 65.299 1.00 63.50 51 HIS C N 1
ATOM 4743 C CA . HIS C 3 64 ? 117.554 -15.455 66.494 1.00 45.69 51 HIS C CA 1
ATOM 4744 C C . HIS C 3 64 ? 116.484 -14.377 66.389 1.00 53.47 51 HIS C C 1
ATOM 4745 O O . HIS C 3 64 ? 115.323 -14.666 66.651 1.00 69.31 51 HIS C O 1
ATOM 4759 N N . HIS C 3 65 ? 116.850 -13.149 66.019 1.00 44.97 52 HIS C N 1
ATOM 4760 C CA . HIS C 3 65 ? 115.823 -12.124 65.808 1.00 51.95 52 HIS C CA 1
ATOM 4761 C C . HIS C 3 65 ? 114.772 -12.605 64.821 1.00 72.64 52 HIS C C 1
ATOM 4762 O O . HIS C 3 65 ? 113.559 -12.566 65.106 1.00 67.08 52 HIS C O 1
ATOM 4776 N N . LEU C 3 66 ? 115.245 -13.074 63.670 1.00 61.05 53 LEU C N 1
ATOM 4777 C CA . LEU C 3 66 ? 114.343 -13.541 62.632 1.00 55.93 53 LEU C CA 1
ATOM 4778 C C . LEU C 3 66 ? 113.450 -14.657 63.182 1.00 55.24 53 LEU C C 1
ATOM 4779 O O . LEU C 3 66 ? 112.276 -14.738 62.827 1.00 65.22 53 LEU C O 1
ATOM 4795 N N . HIS C 3 67 ? 114.003 -15.510 64.044 1.00 60.69 54 HIS C N 1
ATOM 4796 C CA . HIS C 3 67 ? 113.195 -16.517 64.737 1.00 72.20 54 HIS C CA 1
ATOM 4797 C C . HIS C 3 67 ? 112.556 -16.011 66.037 1.00 60.69 54 HIS C C 1
ATOM 4798 O O . HIS C 3 67 ? 111.718 -16.702 66.616 1.00 86.30 54 HIS C O 1
ATOM 4812 N N . ALA C 3 68 ? 112.933 -14.818 66.493 1.00 70.72 55 ALA C N 1
ATOM 4813 C CA . ALA C 3 68 ? 112.390 -14.283 67.743 1.00 66.18 55 ALA C CA 1
ATOM 4814 C C . ALA C 3 68 ? 111.067 -13.571 67.502 1.00 73.25 55 ALA C C 1
ATOM 4815 O O . ALA C 3 68 ? 110.155 -13.657 68.324 1.00 88.01 55 ALA C O 1
ATOM 4822 N N . HIS C 3 69 ? 110.958 -12.867 66.380 1.00 64.79 56 HIS C N 1
ATOM 4823 C CA . HIS C 3 69 ? 109.724 -12.133 66.087 1.00 72.12 56 HIS C CA 1
ATOM 4824 C C . HIS C 3 69 ? 108.467 -12.986 65.834 1.00 111.89 56 HIS C C 1
ATOM 4825 O O . HIS C 3 69 ? 107.366 -12.558 66.179 1.00 127.27 56 HIS C O 1
ATOM 4839 N N . PRO C 3 70 ? 108.612 -14.175 65.222 1.00 121.76 57 PRO C N 1
ATOM 4840 C CA . PRO C 3 70 ? 107.445 -15.042 64.992 1.00 99.51 57 PRO C CA 1
ATOM 4841 C C . PRO C 3 70 ? 106.641 -15.440 66.244 1.00 100.02 57 PRO C C 1
ATOM 4842 O O . PRO C 3 70 ? 105.421 -15.579 66.149 1.00 97.74 57 PRO C O 1
ATOM 4853 N N . SER C 3 71 ? 107.304 -15.635 67.380 1.00 81.75 58 SER C N 1
ATOM 4854 C CA . SER C 3 71 ? 106.622 -16.065 68.605 1.00 109.49 58 SER C CA 1
ATOM 4855 C C . SER C 3 71 ? 105.764 -14.978 69.278 1.00 143.02 58 SER C C 1
ATOM 4856 O O . SER C 3 71 ? 104.970 -15.287 70.169 1.00 82.84 58 SER C O 1
ATOM 4864 N N . ASN C 3 72 ? 105.946 -13.720 68.867 1.00 150.81 59 ASN C N 1
ATOM 4865 C CA . ASN C 3 72 ? 105.131 -12.585 69.337 1.00 105.21 59 ASN C CA 1
ATOM 4866 C C . ASN C 3 72 ? 105.545 -12.033 70.708 1.00 82.53 59 ASN C C 1
ATOM 4867 O O . ASN C 3 72 ? 104.738 -11.430 71.413 1.00 79.55 59 ASN C O 1
ATOM 4878 N N . TRP C 3 73 ? 106.805 -12.246 71.072 1.00 89.61 60 TRP C N 1
ATOM 4879 C CA . TRP C 3 73 ? 107.376 -11.773 72.339 1.00 70.22 60 TRP C CA 1
ATOM 4880 C C . TRP C 3 73 ? 107.616 -10.248 72.430 1.00 66.92 60 TRP C C 1
ATOM 4881 O O . TRP C 3 73 ? 107.327 -9.615 73.472 1.00 75.97 60 TRP C O 1
ATOM 4902 N N . PRO C 3 74 ? 108.155 -9.650 71.348 1.00 70.10 61 PRO C N 1
ATOM 4903 C CA . PRO C 3 74 ? 108.502 -8.225 71.378 1.00 59.59 61 PRO C CA 1
ATOM 4904 C C . PRO C 3 74 ? 107.321 -7.333 71.730 1.00 56.10 61 PRO C C 1
ATOM 4905 O O . PRO C 3 74 ? 107.513 -6.307 72.375 1.00 72.12 61 PRO C O 1
ATOM 4916 N N . THR C 3 75 ? 106.121 -7.717 71.308 1.00 47.56 62 THR C N 1
ATOM 4917 C CA . THR C 3 75 ? 104.928 -6.933 71.602 1.00 59.48 62 THR C CA 1
ATOM 4918 C C . THR C 3 75 ? 104.622 -6.971 73.097 1.00 58.65 62 THR C C 1
ATOM 4919 O O . THR C 3 75 ? 104.213 -5.967 73.684 1.00 70.35 62 THR C O 1
ATOM 4930 N N . VAL C 3 76 ? 104.833 -8.131 73.709 1.00 62.48 63 VAL C N 1
ATOM 4931 C CA . VAL C 3 76 ? 104.640 -8.274 75.146 1.00 79.10 63 VAL C CA 1
ATOM 4932 C C . VAL C 3 76 ? 105.611 -7.340 75.855 1.00 76.23 63 VAL C C 1
ATOM 4933 O O . VAL C 3 76 ? 105.219 -6.520 76.708 1.00 83.68 63 VAL C O 1
ATOM 4946 N N . VAL C 3 77 ? 106.882 -7.460 75.478 1.00 63.32 64 VAL C N 1
ATOM 4947 C CA . VAL C 3 77 ? 107.918 -6.608 76.057 1.00 62.53 64 VAL C CA 1
ATOM 4948 C C . VAL C 3 77 ? 107.588 -5.122 75.883 1.00 61.93 64 VAL C C 1
ATOM 4949 O O . VAL C 3 77 ? 107.639 -4.348 76.845 1.00 66.92 64 VAL C O 1
ATOM 4962 N N . GLN C 3 78 ? 107.248 -4.728 74.657 1.00 60.41 65 GLN C N 1
ATOM 4963 C CA . GLN C 3 78 ? 106.958 -3.329 74.361 1.00 57.75 65 GLN C CA 1
ATOM 4964 C C . GLN C 3 78 ? 105.772 -2.839 75.183 1.00 56.50 65 GLN C C 1
ATOM 4965 O O . GLN C 3 78 ? 105.825 -1.749 75.738 1.00 67.08 65 GLN C O 1
ATOM 4979 N N . ASN C 3 79 ? 104.701 -3.626 75.253 1.00 65.20 66 ASN C N 1
ATOM 4980 C CA . ASN C 3 79 ? 103.540 -3.222 76.043 1.00 71.77 66 ASN C CA 1
ATOM 4981 C C . ASN C 3 79 ? 103.898 -3.036 77.513 1.00 62.09 66 ASN C C 1
ATOM 4982 O O . ASN C 3 79 ? 103.457 -2.071 78.146 1.00 62.72 66 ASN C O 1
ATOM 4993 N N . HIS C 3 80 ? 104.697 -3.947 78.062 1.00 56.77 67 HIS C N 1
ATOM 4994 C CA . HIS C 3 80 ? 105.146 -3.771 79.440 1.00 61.06 67 HIS C CA 1
ATOM 4995 C C . HIS C 3 80 ? 105.956 -2.484 79.608 1.00 60.42 67 HIS C C 1
ATOM 4996 O O . HIS C 3 80 ? 105.656 -1.658 80.475 1.00 69.25 67 HIS C O 1
ATOM 5010 N N . ALA C 3 81 ? 106.980 -2.318 78.774 1.00 67.51 68 ALA C N 1
ATOM 5011 C CA . ALA C 3 81 ? 107.811 -1.117 78.812 1.00 48.42 68 ALA C CA 1
ATOM 5012 C C . ALA C 3 81 ? 106.956 0.139 78.679 1.00 60.69 68 ALA C C 1
ATOM 5013 O O . ALA C 3 81 ? 107.174 1.142 79.370 1.00 78.69 68 ALA C O 1
ATOM 5020 N N . LEU C 3 82 ? 105.972 0.068 77.789 1.00 66.54 69 LEU C N 1
ATOM 5021 C CA . LEU C 3 82 ? 105.061 1.178 77.573 1.00 55.63 69 LEU C CA 1
ATOM 5022 C C . LEU C 3 82 ? 104.340 1.480 78.872 1.00 59.89 69 LEU C C 1
ATOM 5023 O O . LEU C 3 82 ? 104.369 2.612 79.334 1.00 57.75 69 LEU C O 1
ATOM 5039 N N . SER C 3 83 ? 103.71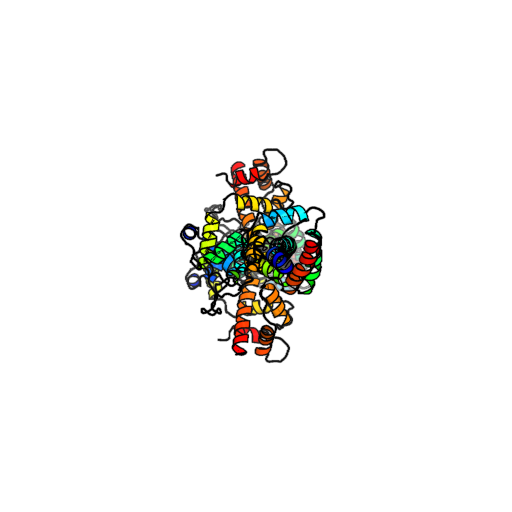4 0.466 79.468 1.00 67.57 70 SER C N 1
ATOM 5040 C CA . SER C 3 83 ? 103.028 0.650 80.746 1.00 72.48 70 SER C CA 1
ATOM 5041 C C . SER C 3 83 ? 103.958 1.316 81.764 1.00 59.37 70 SER C C 1
ATOM 5042 O O . SER C 3 83 ? 103.564 2.267 82.444 1.00 57.59 70 SER C O 1
ATOM 5050 N N . LEU C 3 84 ? 105.194 0.827 81.848 1.00 68.62 71 LEU C N 1
ATOM 5051 C CA . LEU C 3 84 ? 106.183 1.418 82.750 1.00 51.34 71 LEU C CA 1
ATOM 5052 C C . LEU C 3 84 ? 106.405 2.898 82.455 1.00 50.03 71 LEU C C 1
ATOM 5053 O O . LEU C 3 84 ? 106.486 3.709 83.376 1.00 81.09 71 LEU C O 1
ATOM 5069 N N . LEU C 3 85 ? 106.512 3.249 81.177 1.00 73.78 72 LEU C N 1
ATOM 5070 C CA . LEU C 3 85 ? 106.676 4.652 80.794 1.00 62.67 72 LEU C CA 1
ATOM 5071 C C . LEU C 3 85 ? 105.403 5.465 81.018 1.00 58.45 72 LEU C C 1
ATOM 5072 O O . LEU C 3 85 ? 105.465 6.649 81.347 1.00 53.29 72 LEU C O 1
ATOM 5088 N N . ARG C 3 86 ? 104.252 4.826 80.837 1.00 73.40 73 ARG C N 1
ATOM 5089 C CA . ARG C 3 86 ? 102.967 5.512 80.913 1.00 70.72 73 ARG C CA 1
ATOM 5090 C C . ARG C 3 86 ? 102.661 5.874 82.358 1.00 77.32 73 ARG C C 1
ATOM 5091 O O . ARG C 3 86 ? 102.199 6.978 82.647 1.00 79.61 73 ARG C O 1
ATOM 5112 N N . SER C 3 87 ? 102.924 4.936 83.262 1.00 85.12 74 SER C N 1
ATOM 5113 C CA . SER C 3 87 ? 102.734 5.181 84.686 1.00 75.34 74 SER C CA 1
ATOM 5114 C C . SER C 3 87 ? 103.626 6.325 85.170 1.00 66.86 74 SER C C 1
ATOM 5115 O O . SER C 3 87 ? 103.251 7.072 86.073 1.00 89.52 74 SER C O 1
ATOM 5123 N N . GLY C 3 88 ? 104.798 6.462 84.557 1.00 68.65 75 GLY C N 1
ATOM 5124 C CA . GLY C 3 88 ? 105.756 7.483 84.941 1.00 73.63 75 GLY C CA 1
ATOM 5125 C C . GLY C 3 88 ? 106.754 6.962 85.959 1.00 71.26 75 GLY C C 1
ATOM 5126 O O . GLY C 3 88 ? 107.558 7.724 86.500 1.00 66.86 75 GLY C O 1
ATOM 5130 N N . GLU C 3 89 ? 106.699 5.659 86.221 1.00 72.75 76 GLU C N 1
ATOM 5131 C CA . GLU C 3 89 ? 107.600 5.019 87.175 1.00 81.58 76 GLU C CA 1
ATOM 5132 C C . GLU C 3 89 ? 109.053 5.163 86.744 1.00 73.88 76 GLU C C 1
ATOM 5133 O O . GLU C 3 89 ? 109.938 5.402 87.568 1.00 63.69 76 GLU C O 1
ATOM 5145 N N . VAL C 3 90 ? 109.282 5.009 85.445 1.00 73.15 77 VAL C N 1
ATOM 5146 C CA . VAL C 3 90 ? 110.604 5.171 84.863 1.00 86.27 77 VAL C CA 1
ATOM 5147 C C . VAL C 3 90 ? 110.567 6.341 83.882 1.00 65.65 77 VAL C C 1
ATOM 5148 O O . VAL C 3 90 ? 109.607 6.495 83.126 1.00 56.43 77 VAL C O 1
ATOM 5161 N N . THR C 3 91 ? 111.609 7.168 83.916 1.00 56.45 78 THR C N 1
ATOM 5162 C CA . THR C 3 91 ? 111.628 8.420 83.164 1.00 57.89 78 THR C CA 1
ATOM 5163 C C . THR C 3 91 ? 112.919 8.614 82.368 1.00 72.20 78 THR C C 1
ATOM 5164 O O . THR C 3 91 ? 113.203 9.716 81.898 1.00 73.28 78 THR C O 1
ATOM 5175 N N . SER C 3 92 ? 113.700 7.548 82.226 1.00 62.36 79 SER C N 1
ATOM 5176 C CA . SER C 3 92 ? 114.919 7.587 81.423 1.00 50.88 79 SER C CA 1
ATOM 5177 C C . SER C 3 92 ? 115.142 6.234 80.766 1.00 60.82 79 SER C C 1
ATOM 5178 O O . SER C 3 92 ? 114.771 5.200 81.319 1.00 80.31 79 SER C O 1
ATOM 5186 N N . PHE C 3 93 ? 115.749 6.242 79.584 1.00 71.69 80 PHE C N 1
ATOM 5187 C CA . PHE C 3 93 ? 115.936 5.012 78.822 1.00 53.32 80 PHE C CA 1
ATOM 5188 C C . PHE C 3 93 ? 116.797 3.976 79.551 1.00 42.12 80 PHE C C 1
ATOM 5189 O O . PHE C 3 93 ? 116.443 2.799 79.576 1.00 54.51 80 PHE C O 1
ATOM 5206 N N . PRO C 3 94 ? 117.930 4.400 80.140 1.00 40.48 81 PRO C N 1
ATOM 5207 C CA . PRO C 3 94 ? 118.755 3.412 80.848 1.00 52.81 81 PRO C CA 1
ATOM 5208 C C . PRO C 3 94 ? 117.993 2.742 81.987 1.00 57.98 81 PRO C C 1
ATOM 5209 O O . PRO C 3 94 ? 118.113 1.532 82.192 1.00 73.00 81 PRO C O 1
ATOM 5220 N N . ALA C 3 95 ? 117.200 3.530 82.704 1.00 47.64 82 ALA C N 1
ATOM 5221 C CA . ALA C 3 95 ? 116.391 3.010 83.795 1.00 43.54 82 ALA C CA 1
ATOM 5222 C C . ALA C 3 95 ? 115.338 2.054 83.251 1.00 50.83 82 ALA C C 1
ATOM 5223 O O . ALA C 3 95 ? 115.029 1.032 83.868 1.00 62.65 82 ALA C O 1
ATOM 5230 N N . LEU C 3 96 ? 114.799 2.386 82.083 1.00 51.23 83 LEU C N 1
ATOM 5231 C CA . LEU C 3 96 ? 113.829 1.527 81.422 1.00 47.97 83 LEU C CA 1
ATOM 5232 C C . LEU C 3 96 ? 114.496 0.208 81.062 1.00 46.11 83 LEU C C 1
ATOM 5233 O O . LEU C 3 96 ? 113.925 -0.867 81.267 1.00 57.75 83 LEU C O 1
ATOM 5249 N N . LEU C 3 97 ? 115.717 0.295 80.544 1.00 48.87 84 LEU C N 1
ATOM 5250 C CA . LEU C 3 97 ? 116.462 -0.897 80.164 1.00 48.51 84 LEU C CA 1
ATOM 5251 C C . LEU C 3 97 ? 116.703 -1.766 81.387 1.00 48.29 84 LEU C C 1
ATOM 5252 O O . LEU C 3 97 ? 116.368 -2.940 81.378 1.00 47.73 84 LEU C O 1
ATOM 5268 N N . ARG C 3 98 ? 117.258 -1.178 82.444 1.00 56.56 85 ARG C N 1
ATOM 5269 C CA . ARG C 3 98 ? 117.532 -1.914 83.680 1.00 36.60 85 ARG C CA 1
ATOM 5270 C C . ARG C 3 98 ? 116.267 -2.552 84.246 1.00 34.94 85 ARG C C 1
ATOM 5271 O O . ARG C 3 98 ? 116.262 -3.727 84.629 1.00 56.35 85 ARG C O 1
ATOM 5292 N N . ARG C 3 99 ? 115.196 -1.768 84.292 1.00 37.74 86 ARG C N 1
ATOM 5293 C CA . ARG C 3 99 ? 113.915 -2.236 84.807 1.00 42.94 86 ARG C CA 1
ATOM 5294 C C . ARG C 3 99 ? 113.439 -3.455 84.008 1.00 42.05 86 ARG C C 1
ATOM 5295 O O . ARG C 3 99 ? 113.155 -4.513 84.577 1.00 48.79 86 ARG C O 1
ATOM 5316 N N . VAL C 3 100 ? 113.365 -3.308 82.686 1.00 52.94 87 VAL C N 1
ATOM 5317 C CA . VAL C 3 100 ? 112.864 -4.383 81.829 1.00 42.45 87 VAL C CA 1
ATOM 5318 C C . VAL C 3 100 ? 113.782 -5.613 81.796 1.00 50.18 87 VAL C C 1
ATOM 5319 O O . VAL C 3 100 ? 113.290 -6.739 81.829 1.00 49.43 87 VAL C O 1
ATOM 5332 N N . VAL C 3 101 ? 115.097 -5.416 81.715 1.00 48.67 88 VAL C N 1
ATOM 5333 C CA . VAL C 3 101 ? 116.026 -6.551 81.742 1.00 44.08 88 VAL C CA 1
ATOM 5334 C C . VAL C 3 101 ? 115.875 -7.269 83.076 1.00 55.96 88 VAL C C 1
ATOM 5335 O O . VAL C 3 101 ? 115.922 -8.494 83.130 1.00 66.59 88 VAL C O 1
ATOM 5348 N N . GLU C 3 102 ? 115.722 -6.508 84.157 1.00 62.15 89 GLU C N 1
ATOM 5349 C CA . GLU C 3 102 ? 115.460 -7.114 85.457 1.00 62.60 89 GLU C CA 1
ATOM 5350 C C . GLU C 3 102 ? 114.172 -7.938 85.400 1.00 53.52 89 GLU C C 1
ATOM 5351 O O . GLU C 3 102 ? 114.143 -9.082 85.850 1.00 80.34 89 GLU C O 1
ATOM 5363 N N . ASP C 3 103 ? 113.114 -7.352 84.846 1.00 49.20 90 ASP C N 1
ATOM 5364 C CA . ASP C 3 103 ? 111.828 -8.041 84.731 1.00 52.66 90 ASP C CA 1
ATOM 5365 C C . ASP C 3 103 ? 111.880 -9.339 83.918 1.00 63.05 90 ASP C C 1
ATOM 5366 O O . ASP C 3 103 ? 111.390 -10.372 84.373 1.00 82.67 90 ASP C O 1
ATOM 5375 N N . VAL C 3 104 ? 112.462 -9.290 82.722 1.00 81.92 91 VAL C N 1
ATOM 5376 C CA . VAL C 3 104 ? 112.544 -10.476 81.865 1.00 71.48 91 VAL C CA 1
ATOM 5377 C C . VAL C 3 104 ? 113.388 -11.565 82.506 1.00 62.44 91 VAL C C 1
ATOM 5378 O O . VAL C 3 104 ? 113.139 -12.752 82.310 1.00 83.96 91 VAL C O 1
ATOM 5391 N N . ARG C 3 105 ? 114.390 -11.142 83.269 1.00 76.95 92 ARG C N 1
ATOM 5392 C CA . ARG C 3 105 ? 115.317 -12.050 83.937 1.00 86.03 92 ARG C CA 1
ATOM 5393 C C . ARG C 3 105 ? 114.578 -13.084 84.769 1.00 75.97 92 ARG C C 1
ATOM 5394 O O . ARG C 3 105 ? 115.061 -14.199 84.961 1.00 80.68 92 ARG C O 1
ATOM 5415 N N . GLN C 3 106 ? 113.415 -12.701 85.278 1.00 73.00 93 GLN C N 1
ATOM 5416 C CA . GLN C 3 106 ? 112.603 -13.596 86.085 1.00 77.91 93 GLN C CA 1
ATOM 5417 C C . GLN C 3 106 ? 111.950 -14.664 85.192 1.00 90.68 93 GLN C C 1
ATOM 5418 O O . GLN C 3 106 ? 110.724 -14.769 85.112 1.00 57.80 93 GLN C O 1
ATOM 5432 N N . ASP C 3 107 ? 112.791 -15.431 84.500 1.00 96.95 94 ASP C N 1
ATOM 5433 C CA . ASP C 3 107 ? 112.350 -16.568 83.694 1.00 88.55 94 ASP C CA 1
ATOM 5434 C C . ASP C 3 107 ? 111.775 -17.665 84.574 1.00 120.53 94 ASP C C 1
ATOM 5435 O O . ASP C 3 107 ? 110.790 -18.317 84.227 1.00 135.18 94 ASP C O 1
ATOM 5444 N N . THR C 3 108 ? 112.418 -17.856 85.721 1.00 112.11 95 THR C N 1
ATOM 5445 C CA . THR C 3 108 ? 112.071 -18.918 86.655 1.00 100.42 95 THR C CA 1
ATOM 5446 C C . THR C 3 108 ? 110.662 -18.777 87.226 1.00 96.80 95 THR C C 1
ATOM 5447 O O . THR C 3 108 ? 109.956 -19.771 87.394 1.00 113.08 95 THR C O 1
ATOM 5458 N N . ALA C 3 109 ? 110.262 -17.546 87.530 1.00 105.72 96 ALA C N 1
ATOM 5459 C CA . ALA C 3 109 ? 108.911 -17.272 88.013 1.00 98.49 96 ALA C CA 1
ATOM 5460 C C . ALA C 3 109 ? 107.852 -17.776 87.035 1.00 94.26 96 ALA C C 1
ATOM 5461 O O . ALA C 3 109 ? 108.069 -17.796 85.823 1.00 90.39 96 ALA C O 1
ATOM 5468 N N . PRO C 3 149 ? 101.153 -12.743 81.788 1.00 86.58 136 PRO C N 1
ATOM 5469 C CA . PRO C 3 149 ? 101.965 -12.826 80.568 1.00 84.89 136 PRO C CA 1
ATOM 5470 C C . PRO C 3 149 ? 103.461 -12.733 80.867 1.00 90.42 136 PRO C C 1
ATOM 5471 O O . PRO C 3 149 ? 103.943 -11.689 81.309 1.00 94.09 136 PRO C O 1
ATOM 5482 N N . SER C 3 150 ? 104.180 -13.825 80.624 1.00 99.82 137 SER C N 1
ATOM 5483 C CA . SER C 3 150 ? 105.597 -13.914 80.967 1.00 106.04 137 SER C CA 1
ATOM 5484 C C . SER C 3 150 ? 106.485 -13.295 79.897 1.00 88.27 137 SER C C 1
ATOM 5485 O O . SER C 3 150 ? 106.261 -13.483 78.700 1.00 68.40 137 SER C O 1
ATOM 5493 N N . LEU C 3 151 ? 107.505 -12.568 80.342 1.00 71.80 138 LEU C N 1
ATOM 5494 C CA . LEU C 3 151 ? 108.431 -11.906 79.434 1.00 66.43 138 LEU C CA 1
ATOM 5495 C C . LEU C 3 151 ? 109.582 -12.834 79.072 1.00 65.52 138 LEU C C 1
ATOM 5496 O O . LEU C 3 151 ? 110.542 -12.419 78.423 1.00 70.48 138 LEU C O 1
ATOM 5512 N N . ALA C 3 152 ? 109.492 -14.087 79.502 1.00 63.34 139 ALA C N 1
ATOM 5513 C CA . ALA C 3 152 ? 110.519 -15.068 79.192 1.00 55.59 139 ALA C CA 1
ATOM 5514 C C . ALA C 3 152 ? 110.594 -15.312 77.692 1.00 76.85 139 ALA C C 1
ATOM 5515 O O . ALA C 3 152 ? 109.571 -15.421 77.016 1.00 75.48 139 ALA C O 1
ATOM 5522 N N . VAL C 3 153 ? 111.816 -15.388 77.179 1.00 71.94 140 VAL C N 1
ATOM 5523 C CA . VAL C 3 153 ? 112.045 -15.683 75.771 1.00 82.72 140 VAL C CA 1
ATOM 5524 C C . VAL C 3 153 ? 111.591 -17.117 75.479 1.00 89.18 140 VAL C C 1
ATOM 5525 O O . VAL C 3 153 ? 111.981 -18.037 76.200 1.00 87.54 140 VAL C O 1
ATOM 5538 N N . PRO C 3 154 ? 110.764 -17.317 74.430 1.00 68.85 141 PRO C N 1
ATOM 5539 C CA . PRO C 3 154 ? 110.225 -18.657 74.150 1.00 78.11 141 PRO C CA 1
ATOM 5540 C C . PRO C 3 154 ? 111.306 -19.723 74.043 1.00 67.14 141 PRO C C 1
ATOM 5541 O O . PRO C 3 154 ? 112.428 -19.421 73.650 1.00 68.05 141 PRO C O 1
ATOM 5552 N N . GLN C 3 155 ? 110.966 -20.958 74.392 1.00 60.38 142 GLN C N 1
ATOM 5553 C CA . GLN C 3 155 ? 111.950 -22.029 74.419 1.00 80.38 142 GLN C CA 1
ATOM 5554 C C . GLN C 3 155 ? 112.392 -22.386 73.004 1.00 78.98 142 GLN C C 1
ATOM 5555 O O . GLN C 3 155 ? 113.482 -22.923 72.800 1.00 91.85 142 GLN C O 1
ATOM 5569 N N . SER C 3 156 ? 111.541 -22.072 72.032 1.00 59.92 143 SER C N 1
ATOM 5570 C CA . SER C 3 156 ? 111.824 -22.357 70.630 1.00 50.69 143 SER C CA 1
ATOM 5571 C C . SER C 3 156 ? 113.170 -21.777 70.207 1.00 81.10 143 SER C C 1
ATOM 5572 O O . SER C 3 156 ? 114.045 -22.503 69.732 1.00 89.11 143 SER C O 1
ATOM 5580 N N . VAL C 3 157 ? 113.335 -20.469 70.384 1.00 89.76 144 VAL C N 1
ATOM 5581 C CA . VAL C 3 157 ? 114.558 -19.800 69.957 1.00 83.84 144 VAL C CA 1
ATOM 5582 C C . VAL C 3 157 ? 115.748 -20.278 70.783 1.00 71.03 144 VAL C C 1
ATOM 5583 O O . VAL C 3 157 ? 116.888 -20.201 70.333 1.00 92.61 144 VAL C O 1
ATOM 5596 N N . VAL C 3 158 ? 115.485 -20.750 71.998 1.00 61.49 145 VAL C N 1
ATOM 5597 C CA . VAL C 3 158 ? 116.540 -21.332 72.820 1.00 74.84 145 VAL C CA 1
ATOM 5598 C C . VAL C 3 158 ? 117.023 -22.612 72.148 1.00 70.94 145 VAL C C 1
ATOM 5599 O O . VAL C 3 158 ? 118.224 -22.809 71.966 1.00 66.72 145 VAL C O 1
ATOM 5612 N N . GLU C 3 159 ? 116.086 -23.490 71.801 1.00 78.87 146 GLU C N 1
ATOM 5613 C CA . GLU C 3 159 ? 116.416 -24.690 71.036 1.00 68.62 146 GLU C CA 1
ATOM 5614 C C . GLU C 3 159 ? 117.133 -24.330 69.733 1.00 84.37 146 GLU C C 1
ATOM 5615 O O . GLU C 3 159 ? 118.081 -25.010 69.336 1.00 90.11 146 GLU C O 1
ATOM 5627 N N . GLU C 3 160 ? 116.665 -23.282 69.057 1.00 80.33 147 GLU C N 1
ATOM 5628 C CA . GLU C 3 160 ? 117.341 -22.795 67.853 1.00 71.50 147 GLU C CA 1
ATOM 5629 C C . GLU C 3 160 ? 118.775 -22.381 68.153 1.00 74.56 147 GLU C C 1
ATOM 5630 O O . GLU C 3 160 ? 119.687 -22.729 67.404 1.00 83.39 147 GLU C O 1
ATOM 5642 N N . ALA C 3 161 ? 118.965 -21.650 69.250 1.00 68.28 148 ALA C N 1
ATOM 5643 C CA . ALA C 3 161 ? 120.295 -21.245 69.700 1.00 58.08 148 ALA C CA 1
ATOM 5644 C C . ALA C 3 161 ? 121.158 -22.471 69.896 1.00 67.79 148 ALA C C 1
ATOM 5645 O O . ALA C 3 161 ? 122.300 -22.527 69.441 1.00 66.60 148 ALA C O 1
ATOM 5652 N N . LEU C 3 162 ? 120.598 -23.447 70.600 1.00 72.84 149 LEU C N 1
ATOM 5653 C CA . LEU C 3 162 ? 121.264 -24.714 70.821 1.00 53.20 149 LEU C CA 1
ATOM 5654 C C . LEU C 3 162 ? 121.691 -25.321 69.484 1.00 68.52 149 LEU C C 1
ATOM 5655 O O . LEU C 3 162 ? 122.864 -25.636 69.297 1.00 84.78 149 LEU C O 1
ATOM 5671 N N . LYS C 3 163 ? 120.752 -25.456 68.549 1.00 68.12 150 LYS C N 1
ATOM 5672 C CA . LYS C 3 163 ? 121.067 -26.043 67.245 1.00 73.53 150 LYS C CA 1
ATOM 5673 C C . LYS C 3 163 ? 122.174 -25.282 66.513 1.00 62.03 150 LYS C C 1
ATOM 5674 O O . LYS C 3 163 ? 123.222 -25.854 66.208 1.00 84.28 150 LYS C O 1
ATOM 5693 N N . VAL C 3 164 ? 121.950 -23.998 66.237 1.00 49.95 151 VAL C N 1
ATOM 5694 C CA . VAL C 3 164 ? 122.893 -23.231 65.421 1.00 62.33 151 VAL C CA 1
ATOM 5695 C C . VAL C 3 164 ? 124.244 -23.070 66.117 1.00 79.00 151 VAL C C 1
ATOM 5696 O O . VAL C 3 164 ? 125.291 -23.194 65.477 1.00 87.48 151 VAL C O 1
ATOM 5709 N N . THR C 3 165 ? 124.230 -22.788 67.417 1.00 80.43 152 THR C N 1
ATOM 5710 C CA . THR C 3 165 ? 125.478 -22.655 68.156 1.00 67.70 152 THR C CA 1
ATOM 5711 C C . THR C 3 165 ? 126.206 -23.990 68.169 1.00 76.58 152 THR C C 1
ATOM 5712 O O . THR C 3 165 ? 127.417 -24.032 67.987 1.00 71.93 152 THR C O 1
ATOM 5723 N N . ARG C 3 166 ? 125.466 -25.080 68.366 1.00 81.86 153 ARG C N 1
ATOM 5724 C CA . ARG C 3 166 ? 126.061 -26.412 68.310 1.00 81.33 153 ARG C CA 1
ATOM 5725 C C . ARG C 3 166 ? 126.720 -26.612 66.955 1.00 77.80 153 ARG C C 1
ATOM 5726 O O . ARG C 3 166 ? 127.869 -27.039 66.874 1.00 89.67 153 ARG C O 1
ATOM 5747 N N . GLU C 3 167 ? 125.983 -26.292 65.897 1.00 91.09 154 GLU C N 1
ATOM 5748 C CA . GLU C 3 167 ? 126.480 -26.452 64.537 1.00 99.12 154 GLU C CA 1
ATOM 5749 C C . GLU C 3 167 ? 127.754 -25.640 64.313 1.00 90.85 154 GLU C C 1
ATOM 5750 O O . GLU C 3 167 ? 128.738 -26.157 63.784 1.00 102.51 154 GLU C O 1
ATOM 5762 N N . CYS C 3 168 ? 127.739 -24.375 64.724 1.00 90.60 155 CYS C N 1
ATOM 5763 C CA . CYS C 3 168 ? 128.887 -23.495 64.519 1.00 101.52 155 CYS C CA 1
ATOM 5764 C C . CYS C 3 168 ? 130.004 -23.781 65.526 1.00 92.81 155 CYS C C 1
ATOM 5765 O O . CYS C 3 168 ? 131.157 -23.404 65.309 1.00 76.47 155 CYS C O 1
ATOM 5773 N N . LEU C 3 169 ? 129.657 -24.448 66.622 1.00 117.36 156 LEU C N 1
ATOM 5774 C CA . LEU C 3 169 ? 130.634 -24.829 67.640 1.00 110.83 156 LEU C CA 1
ATOM 5775 C C . LEU C 3 169 ? 131.195 -26.220 67.337 1.00 117.93 156 LEU C C 1
ATOM 5776 O O . LEU C 3 169 ? 132.260 -26.592 67.830 1.00 134.44 156 LEU C O 1
ATOM 5792 N N . ASP C 3 170 ? 130.474 -26.980 66.515 1.00 116.39 157 ASP C N 1
ATOM 5793 C CA . ASP C 3 170 ? 130.927 -28.297 66.074 1.00 95.18 157 ASP C CA 1
ATOM 5794 C C . ASP C 3 170 ? 132.151 -28.159 65.172 1.00 111.67 157 ASP C C 1
ATOM 5795 O O . ASP C 3 170 ? 133.092 -28.949 65.259 1.00 139.34 157 ASP C O 1
ATOM 5804 N N . GLN C 3 171 ? 132.132 -27.144 64.313 1.00 115.64 158 GLN C N 1
ATOM 5805 C CA . GLN C 3 171 ? 133.200 -26.927 63.341 1.00 135.21 158 GLN C CA 1
ATOM 5806 C C . GLN C 3 171 ? 134.556 -26.727 64.016 1.00 131.91 158 GLN C C 1
ATOM 5807 O O . GLN C 3 171 ? 135.594 -27.082 63.457 1.00 137.35 158 GLN C O 1
ATOM 5821 N N . LEU C 3 172 ? 134.537 -26.158 65.217 1.00 134.21 159 LEU C N 1
ATOM 5822 C CA . LEU C 3 172 ? 135.760 -25.910 65.974 1.00 136.77 159 LEU C CA 1
ATOM 5823 C C . LEU C 3 172 ? 136.057 -27.062 66.933 1.00 134.23 159 LEU C C 1
ATOM 5824 O O . LEU C 3 172 ? 135.734 -27.000 68.122 1.00 60.93 159 LEU C O 1
ATOM 5840 N N . ARG D 1 5 ? 64.097 64.364 98.972 1.00 91.28 5 ARG D N 1
ATOM 5841 C CA . ARG D 1 5 ? 65.196 64.108 99.895 1.00 99.27 5 ARG D CA 1
ATOM 5842 C C . ARG D 1 5 ? 65.445 62.611 100.023 1.00 116.27 5 ARG D C 1
ATOM 5843 O O . ARG D 1 5 ? 64.506 61.814 99.986 1.00 120.15 5 ARG D O 1
ATOM 5863 N N . GLN D 1 6 ? 66.712 62.233 100.175 1.00 121.38 6 GLN D N 1
ATOM 5864 C CA . GLN D 1 6 ? 67.084 60.826 100.272 1.00 132.29 6 GLN D CA 1
ATOM 5865 C C . GLN D 1 6 ? 68.354 60.639 101.100 1.00 118.29 6 GLN D C 1
ATOM 5866 O O . GLN D 1 6 ? 69.348 61.336 100.891 1.00 101.75 6 GLN D O 1
ATOM 5880 N N . ILE D 1 7 ? 68.314 59.700 102.042 1.00 108.95 7 ILE D N 1
ATOM 5881 C CA . ILE D 1 7 ? 69.513 59.308 102.775 1.00 92.83 7 ILE D CA 1
ATOM 5882 C C . ILE D 1 7 ? 70.516 58.722 101.794 1.00 76.85 7 ILE D C 1
ATOM 5883 O O . ILE D 1 7 ? 70.133 58.104 100.801 1.00 105.01 7 ILE D O 1
ATOM 5899 N N . GLN D 1 8 ? 71.798 58.921 102.074 1.00 58.12 8 GLN D N 1
ATOM 5900 C CA . GLN D 1 8 ? 72.828 58.716 101.071 1.00 59.62 8 GLN D CA 1
ATOM 5901 C C . GLN D 1 8 ? 74.173 58.392 101.735 1.00 49.22 8 GLN D C 1
ATOM 5902 O O . GLN D 1 8 ? 74.429 58.812 102.864 1.00 76.34 8 GLN D O 1
ATOM 5916 N N . TYR D 1 9 ? 74.984 57.590 101.045 1.00 66.56 9 TYR D N 1
ATOM 5917 C CA . TYR D 1 9 ? 76.307 57.134 101.502 1.00 79.54 9 TYR D CA 1
ATOM 5918 C C . TYR D 1 9 ? 76.265 56.062 102.595 1.00 80.17 9 TYR D C 1
ATOM 5919 O O . TYR D 1 9 ? 77.315 55.573 102.998 1.00 81.49 9 TYR D O 1
ATOM 5937 N N . THR D 1 10 ? 75.075 55.664 103.041 1.00 81.91 10 THR D N 1
ATOM 5938 C CA . THR D 1 10 ? 74.951 54.700 104.142 1.00 52.71 10 THR D CA 1
ATOM 5939 C C . THR D 1 10 ? 75.519 53.315 103.814 1.00 72.83 10 THR D C 1
ATOM 5940 O O . THR D 1 10 ? 75.387 52.836 102.694 1.00 98.05 10 THR D O 1
ATOM 5951 N N . ILE D 1 11 ? 76.149 52.675 104.798 1.00 60.19 11 ILE D N 1
ATOM 5952 C CA . ILE D 1 11 ? 76.695 51.328 104.618 1.00 85.75 11 ILE D CA 1
ATOM 5953 C C . ILE D 1 11 ? 75.578 50.270 104.629 1.00 91.70 11 ILE D C 1
ATOM 5954 O O . ILE D 1 11 ? 74.639 50.369 105.421 1.00 72.88 11 ILE D O 1
ATOM 5970 N N . PRO D 1 12 ? 75.672 49.258 103.741 1.00 80.07 12 PRO D N 1
ATOM 5971 C CA . PRO D 1 12 ? 74.645 48.209 103.683 1.00 67.41 12 PRO D CA 1
ATOM 5972 C C . PRO D 1 12 ? 74.812 47.128 104.753 1.00 61.89 12 PRO D C 1
ATOM 5973 O O . PRO D 1 12 ? 75.935 46.894 105.199 1.00 71.23 12 PRO D O 1
ATOM 5984 N N . PRO D 1 13 ? 73.706 46.470 105.149 1.00 44.51 13 PRO D N 1
ATOM 5985 C CA . PRO D 1 13 ? 73.730 45.422 106.178 1.00 69.00 13 PRO D CA 1
ATOM 5986 C C . PRO D 1 13 ? 74.377 44.116 105.716 1.00 87.86 13 PRO D C 1
ATOM 5987 O O . PRO D 1 13 ? 74.267 43.749 104.545 1.00 89.65 13 PRO D O 1
ATOM 5998 N N . ARG D 1 14 ? 75.024 43.418 106.645 1.00 81.06 14 ARG D N 1
ATOM 5999 C CA . ARG D 1 14 ? 75.731 42.178 106.341 1.00 74.70 14 ARG D CA 1
ATOM 6000 C C . ARG D 1 14 ? 74.894 40.961 106.713 1.00 77.39 14 ARG D C 1
ATOM 6001 O O . ARG D 1 14 ? 75.299 39.826 106.464 1.00 97.67 14 ARG D O 1
ATOM 6022 N N . GLU D 1 15 ? 73.731 41.204 107.313 1.00 86.39 15 GLU D N 1
ATOM 6023 C CA . GLU D 1 15 ? 72.869 40.128 107.790 1.00 93.78 15 GLU D CA 1
ATOM 6024 C C . GLU D 1 15 ? 72.568 39.131 106.679 1.00 84.18 15 GLU D C 1
ATOM 6025 O O . GLU D 1 15 ? 72.588 37.919 106.895 1.00 90.04 15 GLU D O 1
ATOM 6037 N N . ASP D 1 16 ? 72.303 39.651 105.486 1.00 109.87 16 ASP D N 1
ATOM 6038 C CA . ASP D 1 16 ? 72.008 38.811 104.332 1.00 98.81 16 ASP D CA 1
ATOM 6039 C C . ASP D 1 16 ? 73.277 38.243 103.697 1.00 74.50 16 ASP D C 1
ATOM 6040 O O . ASP D 1 16 ? 73.203 37.384 102.827 1.00 89.74 16 ASP D O 1
ATOM 6049 N N . TYR D 1 17 ? 74.439 38.727 104.120 1.00 73.79 17 TYR D N 1
ATOM 6050 C CA . TYR D 1 17 ? 75.704 38.221 103.598 1.00 68.01 17 TYR D CA 1
ATOM 6051 C C . TYR D 1 17 ? 76.272 37.120 104.487 1.00 87.14 17 TYR D C 1
ATOM 6052 O O . TYR D 1 17 ? 77.020 36.259 104.025 1.00 86.41 17 TYR D O 1
ATOM 6070 N N . ASN D 1 18 ? 75.907 37.147 105.764 1.00 102.20 18 ASN D N 1
ATOM 6071 C CA . ASN D 1 18 ? 76.513 36.259 106.748 1.00 108.64 18 ASN D CA 1
ATOM 6072 C C . ASN D 1 18 ? 76.057 34.804 106.663 1.00 109.15 18 ASN D C 1
ATOM 6073 O O . ASN D 1 18 ? 76.847 33.892 106.910 1.00 120.28 18 ASN D O 1
ATOM 6084 N N . LYS D 1 19 ? 74.795 34.580 106.309 1.00 82.58 19 LYS D N 1
ATOM 6085 C CA . LYS D 1 19 ? 74.255 33.223 106.290 1.00 96.86 19 LYS D CA 1
ATOM 6086 C C . LYS D 1 19 ? 74.678 32.463 105.033 1.00 84.92 19 LYS D C 1
ATOM 6087 O O . LYS D 1 19 ? 74.284 31.314 104.836 1.00 93.65 19 LYS D O 1
ATOM 6106 N N . LEU D 1 20 ? 75.481 33.101 104.188 1.00 93.29 20 LEU D N 1
ATOM 6107 C CA . LEU D 1 20 ? 75.956 32.466 102.964 1.00 99.38 20 LEU D CA 1
ATOM 6108 C C . LEU D 1 20 ? 76.941 31.342 103.261 1.00 81.49 20 LEU D C 1
ATOM 6109 O O . LEU D 1 20 ? 77.474 31.243 104.367 1.00 88.02 20 LEU D O 1
ATOM 6125 N N . SER D 1 21 ? 77.177 30.502 102.258 1.00 74.93 21 SER D N 1
ATOM 6126 C CA . SER D 1 21 ? 78.154 29.427 102.360 1.00 79.94 21 SER D CA 1
ATOM 6127 C C . SER D 1 21 ? 79.524 29.918 101.922 1.00 83.18 21 SER D C 1
ATOM 6128 O O . SER D 1 21 ? 79.652 31.006 101.361 1.00 92.40 21 SER D O 1
ATOM 6136 N N . ASP D 1 22 ? 80.545 29.107 102.175 1.00 91.38 22 ASP D N 1
ATOM 6137 C CA . ASP D 1 22 ? 81.912 29.475 101.838 1.00 106.30 22 ASP D CA 1
ATOM 6138 C C . ASP D 1 22 ? 82.061 29.640 100.330 1.00 105.13 22 ASP D C 1
ATOM 6139 O O . ASP D 1 22 ? 82.744 30.554 99.861 1.00 111.58 22 ASP D O 1
ATOM 6148 N N . GLU D 1 23 ? 81.411 28.754 99.579 1.00 81.69 23 GLU D N 1
ATOM 6149 C CA . GLU D 1 23 ? 81.433 28.807 98.121 1.00 103.32 23 GLU D CA 1
ATOM 6150 C C . GLU D 1 23 ? 80.974 30.169 97.616 1.00 112.68 23 GLU D C 1
ATOM 6151 O O . GLU D 1 23 ? 81.658 30.814 96.817 1.00 116.12 23 GLU D O 1
ATOM 6163 N N . GLN D 1 24 ? 79.806 30.593 98.085 1.00 89.96 24 GLN D N 1
ATOM 6164 C CA . GLN D 1 24 ? 79.223 31.855 97.657 1.00 86.83 24 GLN D CA 1
ATOM 6165 C C . GLN D 1 24 ? 80.138 33.028 97.990 1.00 87.20 24 GLN D C 1
ATOM 6166 O O . GLN D 1 24 ? 80.487 33.811 97.110 1.00 99.41 24 GLN D O 1
ATOM 6180 N N . LYS D 1 25 ? 80.539 33.130 99.254 1.00 78.43 25 LYS D N 1
ATOM 6181 C CA . LYS D 1 25 ? 81.418 34.210 99.695 1.00 87.27 25 LYS D CA 1
ATOM 6182 C C . LYS D 1 25 ? 82.710 34.239 98.878 1.00 103.84 25 LYS D C 1
ATOM 6183 O O . LYS D 1 25 ? 83.166 35.306 98.444 1.00 109.39 25 LYS D O 1
ATOM 6202 N N . THR D 1 26 ? 83.282 33.060 98.650 1.00 101.16 26 THR D N 1
ATOM 6203 C CA . THR D 1 26 ? 84.496 32.944 97.853 1.00 103.80 26 THR D CA 1
ATOM 6204 C C . THR D 1 26 ? 84.253 33.371 96.404 1.00 97.59 26 THR D C 1
ATOM 6205 O O . THR D 1 26 ? 85.102 34.025 95.797 1.00 99.49 26 THR D O 1
ATOM 6216 N N . ARG D 1 27 ? 83.099 32.998 95.852 1.00 100.98 27 ARG D N 1
ATOM 6217 C CA . ARG D 1 27 ? 82.755 33.367 94.478 1.00 102.13 27 ARG D CA 1
ATOM 6218 C C . ARG D 1 27 ? 82.554 34.881 94.354 1.00 87.62 27 ARG D C 1
ATOM 6219 O O . ARG D 1 27 ? 82.958 35.492 93.358 1.00 85.66 27 ARG D O 1
ATOM 6240 N N . ILE D 1 28 ? 81.916 35.479 95.358 1.00 78.08 28 ILE D N 1
ATOM 6241 C CA . ILE D 1 28 ? 81.755 36.931 95.396 1.00 91.31 28 ILE D CA 1
ATOM 6242 C C . ILE D 1 28 ? 83.123 37.601 95.441 1.00 90.38 28 ILE D C 1
ATOM 6243 O O . ILE D 1 28 ? 83.416 38.479 94.626 1.00 79.27 28 ILE D O 1
ATOM 6259 N N . SER D 1 29 ? 83.949 37.195 96.403 1.00 94.44 29 SER D N 1
ATOM 6260 C CA . SER D 1 29 ? 85.291 37.755 96.529 1.00 97.67 29 SER D CA 1
ATOM 6261 C C . SER D 1 29 ? 86.073 37.564 95.229 1.00 103.07 29 SER D C 1
ATOM 6262 O O . SER D 1 29 ? 86.820 38.448 94.810 1.00 118.06 29 SER D O 1
ATOM 6270 N N . GLU D 1 30 ? 85.887 36.411 94.591 1.00 78.17 30 GLU D N 1
ATOM 6271 C CA . GLU D 1 30 ? 86.516 36.132 93.303 1.00 81.07 30 GLU D CA 1
ATOM 6272 C C . GLU D 1 30 ? 86.082 37.154 92.257 1.00 102.68 30 GLU D C 1
ATOM 6273 O O . GLU D 1 30 ? 86.920 37.770 91.598 1.00 106.94 30 GLU D O 1
ATOM 6285 N N . ALA D 1 31 ? 84.771 37.319 92.100 1.00 94.04 31 ALA D N 1
ATOM 6286 C CA . ALA D 1 31 ? 84.227 38.291 91.154 1.00 84.72 31 ALA D CA 1
ATOM 6287 C C . ALA D 1 31 ? 84.760 39.700 91.419 1.00 93.48 31 ALA D C 1
ATOM 6288 O O . ALA D 1 31 ? 85.255 40.376 90.504 1.00 91.77 31 ALA D O 1
ATOM 6295 N N . PHE D 1 32 ? 84.657 40.133 92.674 1.00 90.97 32 PHE D N 1
ATOM 6296 C CA . PHE D 1 32 ? 85.159 41.439 93.082 1.00 80.52 32 PHE D CA 1
ATOM 6297 C C . PHE D 1 32 ? 86.616 41.591 92.674 1.00 93.36 32 PHE D C 1
ATOM 6298 O O . PHE D 1 32 ? 86.966 42.495 91.916 1.00 86.41 32 PHE D O 1
ATOM 6315 N N . GLU D 1 33 ? 87.453 40.685 93.168 1.00 88.18 33 GLU D N 1
ATOM 6316 C CA . GLU D 1 33 ? 88.883 40.714 92.883 1.00 98.56 33 GLU D CA 1
ATOM 6317 C C . GLU D 1 33 ? 89.174 40.662 91.384 1.00 105.61 33 GLU D C 1
ATOM 6318 O O . GLU D 1 33 ? 90.141 41.264 90.915 1.00 108.20 33 GLU D O 1
ATOM 6330 N N . LEU D 1 34 ? 88.346 39.939 90.635 1.00 91.11 34 LEU D N 1
ATOM 6331 C CA . LEU D 1 34 ? 88.499 39.876 89.185 1.00 74.52 34 LEU D CA 1
ATOM 6332 C C . LEU D 1 34 ? 88.279 41.258 88.583 1.00 70.94 34 LEU D C 1
ATOM 6333 O O . LEU D 1 34 ? 89.148 41.781 87.886 1.00 76.26 34 LEU D O 1
ATOM 6349 N N . PHE D 1 35 ? 87.118 41.849 88.854 1.00 91.76 35 PHE D N 1
ATOM 6350 C CA . PHE D 1 35 ? 86.780 43.139 88.255 1.00 90.61 35 PHE D CA 1
ATOM 6351 C C . PHE D 1 35 ? 87.413 44.324 88.984 1.00 88.88 35 PHE D C 1
ATOM 6352 O O . PHE D 1 35 ? 87.207 45.475 88.599 1.00 86.96 35 PHE D O 1
ATOM 6369 N N . ASP D 1 36 ? 88.185 44.040 90.028 1.00 103.16 36 ASP D N 1
ATOM 6370 C CA . ASP D 1 36 ? 88.961 45.067 90.716 1.00 97.74 36 ASP D CA 1
ATOM 6371 C C . ASP D 1 36 ? 90.358 45.114 90.096 1.00 94.15 36 ASP D C 1
ATOM 6372 O O . ASP D 1 36 ? 91.345 44.755 90.738 1.00 97.45 36 ASP D O 1
ATOM 6381 N N . SER D 1 37 ? 90.433 45.559 88.844 1.00 95.81 37 SER D N 1
ATOM 6382 C CA . SER D 1 37 ? 91.693 45.565 88.103 1.00 93.23 37 SER D CA 1
ATOM 6383 C C . SER D 1 37 ? 92.691 46.585 88.646 1.00 127.56 37 SER D C 1
ATOM 6384 O O . SER D 1 37 ? 93.898 46.340 88.637 1.00 93.21 37 SER D O 1
ATOM 6392 N N . ASN D 1 38 ? 92.192 47.729 89.105 1.00 152.23 38 ASN D N 1
ATOM 6393 C CA . ASN D 1 38 ? 93.053 48.761 89.682 1.00 91.69 38 ASN D CA 1
ATOM 6394 C C . ASN D 1 38 ? 93.645 48.324 91.024 1.00 97.76 38 ASN D C 1
ATOM 6395 O O . ASN D 1 38 ? 94.573 48.953 91.531 1.00 87.36 38 ASN D O 1
ATOM 6406 N N . LYS D 1 39 ? 93.089 47.257 91.598 1.00 125.30 39 LYS D N 1
ATOM 6407 C CA . LYS D 1 39 ? 93.616 46.650 92.824 1.00 109.90 39 LYS D CA 1
ATOM 6408 C C . LYS D 1 39 ? 93.491 47.560 94.046 1.00 93.16 39 LYS D C 1
ATOM 6409 O O . LYS D 1 39 ? 94.025 47.250 95.111 1.00 51.61 39 LYS D O 1
ATOM 6428 N N . ASP D 1 40 ? 92.782 48.675 93.896 1.00 124.31 40 ASP D N 1
ATOM 6429 C CA . ASP D 1 40 ? 92.657 49.652 94.976 1.00 127.89 40 ASP D CA 1
ATOM 6430 C C . ASP D 1 40 ? 91.666 49.210 96.056 1.00 116.14 40 ASP D C 1
ATOM 6431 O O . ASP D 1 40 ? 91.468 49.913 97.048 1.00 101.61 40 ASP D O 1
ATOM 6440 N N . GLY D 1 41 ? 91.053 48.045 95.867 1.00 114.93 41 GLY D N 1
ATOM 6441 C CA . GLY D 1 41 ? 90.047 47.554 96.791 1.00 74.93 41 GLY D CA 1
ATOM 6442 C C . GLY D 1 41 ? 88.722 48.274 96.620 1.00 95.59 41 GLY D C 1
ATOM 6443 O O . GLY D 1 41 ? 87.842 48.184 97.478 1.00 76.13 41 GLY D O 1
ATOM 6447 N N . LEU D 1 42 ? 88.588 48.990 95.505 1.00 88.70 42 LEU D N 1
ATOM 6448 C CA . LEU D 1 42 ? 87.386 49.759 95.200 1.00 86.03 42 LEU D CA 1
ATOM 6449 C C . LEU D 1 42 ? 86.933 49.501 93.766 1.00 84.01 42 LEU D C 1
ATOM 6450 O O . LEU D 1 42 ? 87.755 49.245 92.885 1.00 76.08 42 LEU D O 1
ATOM 6466 N N . LEU D 1 43 ? 85.623 49.565 93.542 1.00 80.27 43 LEU D N 1
ATOM 6467 C CA . LEU D 1 43 ? 85.055 49.375 92.210 1.00 82.98 43 LEU D CA 1
ATOM 6468 C C . LEU D 1 43 ? 84.297 50.607 91.742 1.00 78.11 43 LEU D C 1
ATOM 6469 O O . LEU D 1 43 ? 83.663 51.297 92.539 1.00 78.30 43 LEU D O 1
ATOM 6485 N N . SER D 1 44 ? 84.341 50.860 90.439 1.00 66.09 44 SER D N 1
ATOM 6486 C CA . SER D 1 44 ? 83.512 51.894 89.836 1.00 68.92 44 SER D CA 1
ATOM 6487 C C . SER D 1 44 ? 82.077 51.397 89.726 1.00 81.29 44 SER D C 1
ATOM 6488 O O . SER D 1 44 ? 81.776 50.260 90.089 1.00 109.55 44 SER D O 1
ATOM 6496 N N . TYR D 1 45 ? 81.197 52.256 89.229 1.00 60.08 45 TYR D N 1
ATOM 6497 C CA . TYR D 1 45 ? 79.790 51.911 89.063 1.00 72.17 45 TYR D CA 1
ATOM 6498 C C . TYR D 1 45 ? 79.620 50.736 88.096 1.00 79.06 45 TYR D C 1
ATOM 6499 O O . TYR D 1 45 ? 78.966 49.734 88.415 1.00 67.95 45 TYR D O 1
ATOM 6517 N N . GLU D 1 46 ? 80.237 50.850 86.925 1.00 76.37 46 GLU D N 1
ATOM 6518 C CA . GLU D 1 46 ? 80.118 49.820 85.901 1.00 85.92 46 GLU D CA 1
ATOM 6519 C C . GLU D 1 46 ? 80.854 48.544 86.306 1.00 64.13 46 GLU D C 1
ATOM 6520 O O . GLU D 1 46 ? 80.401 47.439 86.005 1.00 77.21 46 GLU D O 1
ATOM 6532 N N . GLU D 1 47 ? 81.990 48.699 86.979 1.00 61.82 47 GLU D N 1
ATOM 6533 C CA . GLU D 1 47 ? 82.731 47.554 87.500 1.00 81.51 47 GLU D CA 1
ATOM 6534 C C . GLU D 1 47 ? 81.847 46.767 88.464 1.00 76.30 47 GLU D C 1
ATOM 6535 O O . GLU D 1 47 ? 81.810 45.538 88.427 1.00 94.77 47 GLU D O 1
ATOM 6547 N N . PHE D 1 48 ? 81.120 47.489 89.310 1.00 60.50 48 PHE D N 1
ATOM 6548 C CA . PHE D 1 48 ? 80.194 46.870 90.250 1.00 50.62 48 PHE D CA 1
ATOM 6549 C C . PHE D 1 48 ? 79.039 46.202 89.511 1.00 57.36 48 PHE D C 1
ATOM 6550 O O . PHE D 1 48 ? 78.654 45.075 89.838 1.00 75.46 48 PHE D O 1
ATOM 6567 N N . ARG D 1 49 ? 78.482 46.897 88.520 1.00 65.07 49 ARG D N 1
ATOM 6568 C CA . ARG D 1 49 ? 77.456 46.296 87.667 1.00 66.82 49 ARG D CA 1
ATOM 6569 C C . ARG D 1 49 ? 77.928 44.978 87.053 1.00 62.40 49 ARG D C 1
ATOM 6570 O O . ARG D 1 49 ? 77.201 43.982 87.068 1.00 62.51 49 ARG D O 1
ATOM 6591 N N . PHE D 1 50 ? 79.143 44.978 86.513 1.00 56.43 50 PHE D N 1
ATOM 6592 C CA . PHE D 1 50 ? 79.732 43.762 85.966 1.00 53.71 50 PHE D CA 1
ATOM 6593 C C . PHE D 1 50 ? 79.894 42.710 87.056 1.00 49.94 50 PHE D C 1
ATOM 6594 O O . PHE D 1 50 ? 79.610 41.533 86.835 1.00 54.49 50 PHE D O 1
ATOM 6611 N N . VAL D 1 51 ? 80.359 43.136 88.228 1.00 60.54 51 VAL D N 1
ATOM 6612 C CA . VAL D 1 51 ? 80.498 42.229 89.363 1.00 66.66 51 VAL D CA 1
ATOM 6613 C C . VAL D 1 51 ? 79.163 41.565 89.687 1.00 70.41 51 VAL D C 1
ATOM 6614 O O . VAL D 1 51 ? 79.123 40.379 90.010 1.00 62.33 51 VAL D O 1
ATOM 6627 N N . LEU D 1 52 ? 78.076 42.329 89.626 1.00 68.20 52 LEU D N 1
ATOM 6628 C CA . LEU D 1 52 ? 76.748 41.752 89.820 1.00 62.01 52 LEU D CA 1
ATOM 6629 C C . LEU D 1 52 ? 76.347 40.843 88.653 1.00 71.98 52 LEU D C 1
ATOM 6630 O O . LEU D 1 52 ? 75.745 39.790 88.866 1.00 51.60 52 LEU D O 1
ATOM 6646 N N . ARG D 1 53 ? 76.673 41.246 87.427 1.00 64.49 53 ARG D N 1
ATOM 6647 C CA . ARG D 1 53 ? 76.410 40.399 86.262 1.00 47.67 53 ARG D CA 1
ATOM 6648 C C . ARG D 1 53 ? 77.281 39.147 86.255 1.00 56.13 53 ARG D C 1
ATOM 6649 O O . ARG D 1 53 ? 76.941 38.152 85.616 1.00 60.55 53 ARG D O 1
ATOM 6670 N N . ALA D 1 54 ? 78.399 39.193 86.970 1.00 67.18 54 ALA D N 1
ATOM 6671 C CA . ALA D 1 54 ? 79.268 38.030 87.079 1.00 64.18 54 ALA D CA 1
ATOM 6672 C C . ALA D 1 54 ? 78.598 36.975 87.955 1.00 58.03 54 ALA D C 1
ATOM 6673 O O . ALA D 1 54 ? 78.787 35.776 87.754 1.00 70.37 54 ALA D O 1
ATOM 6680 N N . LEU D 1 55 ? 77.806 37.431 88.921 1.00 51.19 55 LEU D N 1
ATOM 6681 C CA . LEU D 1 55 ? 77.030 36.531 89.768 1.00 63.75 55 LEU D CA 1
ATOM 6682 C C . LEU D 1 55 ? 75.775 36.026 89.058 1.00 68.99 55 LEU D C 1
ATOM 6683 O O . LEU D 1 55 ? 75.057 35.175 89.587 1.00 69.06 55 LEU D O 1
ATOM 6699 N N . GLY D 1 56 ? 75.515 36.551 87.864 1.00 62.21 56 GLY D N 1
ATOM 6700 C CA . GLY D 1 56 ? 74.375 36.122 87.072 1.00 71.24 56 GLY D CA 1
ATOM 6701 C C . GLY D 1 56 ? 73.165 37.032 87.202 1.00 69.42 56 GLY D C 1
ATOM 6702 O O . GLY D 1 56 ? 72.065 36.671 86.779 1.00 75.36 56 GLY D O 1
ATOM 6706 N N . PHE D 1 57 ? 73.365 38.208 87.789 1.00 61.55 57 PHE D N 1
ATOM 6707 C CA . PHE D 1 57 ? 72.290 39.184 87.948 1.00 57.90 57 PHE D CA 1
ATOM 6708 C C . PHE D 1 57 ? 72.262 40.206 86.815 1.00 72.41 57 PHE D C 1
ATOM 6709 O O . PHE D 1 57 ? 73.211 40.970 86.637 1.00 68.05 57 PHE D O 1
ATOM 6726 N N . ASP D 1 58 ? 71.161 40.229 86.069 1.00 66.01 58 ASP D N 1
ATOM 6727 C CA . ASP D 1 58 ? 70.945 41.245 85.045 1.00 81.87 58 ASP D CA 1
ATOM 6728 C C . ASP D 1 58 ? 69.917 42.250 85.550 1.00 71.73 58 ASP D C 1
ATOM 6729 O O . ASP D 1 58 ? 68.790 42.313 85.059 1.00 88.56 58 ASP D O 1
ATOM 6738 N N . LEU D 1 59 ? 70.327 43.040 86.536 1.00 63.44 59 LEU D N 1
ATOM 6739 C CA . LEU D 1 59 ? 69.450 44.025 87.154 1.00 43.81 59 LEU D CA 1
ATOM 6740 C C . LEU D 1 59 ? 69.263 45.234 86.253 1.00 42.52 59 LEU D C 1
ATOM 6741 O O . LEU D 1 59 ? 70.138 45.551 85.450 1.00 73.44 59 LEU D O 1
ATOM 6757 N N . PRO D 1 60 ? 68.118 45.921 86.386 1.00 34.09 60 PRO D N 1
ATOM 6758 C CA . PRO D 1 60 ? 67.924 47.167 85.640 1.00 57.34 60 PRO D CA 1
ATOM 6759 C C . PRO D 1 60 ? 68.751 48.309 86.231 1.00 54.34 60 PRO D C 1
ATOM 6760 O O . PRO D 1 60 ? 69.105 48.258 87.408 1.00 70.88 60 PRO D O 1
ATOM 6771 N N . LYS D 1 61 ? 69.058 49.314 85.416 1.00 63.53 61 LYS D N 1
ATOM 6772 C CA . LYS D 1 61 ? 69.882 50.442 85.845 1.00 66.68 61 LYS D CA 1
ATOM 6773 C C . LYS D 1 61 ? 69.300 51.148 87.067 1.00 62.77 61 LYS D C 1
ATOM 6774 O O . LYS D 1 61 ? 70.038 51.671 87.904 1.00 82.27 61 LYS D O 1
ATOM 6793 N N . GLN D 1 62 ? 67.975 51.165 87.155 1.00 46.37 62 GLN D N 1
ATOM 6794 C CA . GLN D 1 62 ? 67.275 51.839 88.242 1.00 60.87 62 GLN D CA 1
ATOM 6795 C C . GLN D 1 62 ? 67.690 51.284 89.603 1.00 55.03 62 GLN D C 1
ATOM 6796 O O . GLN D 1 62 ? 67.974 52.036 90.541 1.00 75.92 62 GLN D O 1
ATOM 6810 N N . GLN D 1 63 ? 67.743 49.960 89.691 1.00 34.99 63 GLN D N 1
ATOM 6811 C CA . GLN D 1 63 ? 68.015 49.272 90.947 1.00 50.60 63 GLN D CA 1
ATOM 6812 C C . GLN D 1 63 ? 69.465 49.471 91.378 1.00 52.95 63 GLN D C 1
ATOM 6813 O O . GLN D 1 63 ? 69.751 49.761 92.546 1.00 80.29 63 GLN D O 1
ATOM 6827 N N . THR D 1 64 ? 70.377 49.323 90.425 1.00 43.73 64 THR D N 1
ATOM 6828 C CA . THR D 1 64 ? 71.793 49.536 90.687 1.00 64.25 64 THR D CA 1
ATOM 6829 C C . THR D 1 64 ? 72.061 51.006 91.000 1.00 79.25 64 THR D C 1
ATOM 6830 O O . THR D 1 64 ? 72.946 51.324 91.797 1.00 88.03 64 THR D O 1
ATOM 6841 N N . TYR D 1 65 ? 71.298 51.903 90.378 1.00 64.22 65 TYR D N 1
ATOM 6842 C CA . TYR D 1 65 ? 71.410 53.325 90.690 1.00 58.36 65 TYR D CA 1
ATOM 6843 C C . TYR D 1 65 ? 70.940 53.599 92.116 1.00 59.51 65 TYR D C 1
ATOM 6844 O O . TYR D 1 65 ? 71.579 54.352 92.852 1.00 58.86 65 TYR D O 1
ATOM 6862 N N . ASP D 1 66 ? 69.817 52.997 92.498 1.00 55.91 66 ASP D N 1
ATOM 6863 C CA . ASP D 1 66 ? 69.356 53.076 93.880 1.00 49.21 66 ASP D CA 1
ATOM 6864 C C . ASP D 1 66 ? 70.449 52.584 94.831 1.00 38.69 66 ASP D C 1
ATOM 6865 O O . ASP D 1 66 ? 70.773 53.254 95.816 1.00 38.38 66 ASP D O 1
ATOM 6874 N N . MET D 1 67 ? 71.021 51.420 94.532 1.00 55.51 67 MET D N 1
ATOM 6875 C CA . MET D 1 67 ? 72.149 50.917 95.313 1.00 48.53 67 MET D CA 1
ATOM 6876 C C . MET D 1 67 ? 73.294 51.922 95.339 1.00 46.38 67 MET D C 1
ATOM 6877 O O . MET D 1 67 ? 73.921 52.137 96.379 1.00 69.52 67 MET D O 1
ATOM 6891 N N . LEU D 1 68 ? 73.557 52.537 94.190 1.00 64.09 68 LEU D N 1
ATOM 6892 C CA . LEU D 1 68 ? 74.646 53.497 94.069 1.00 62.25 68 LEU D CA 1
ATOM 6893 C C . LEU D 1 68 ? 74.437 54.702 94.980 1.00 62.44 68 LEU D C 1
ATOM 6894 O O . LEU D 1 68 ? 75.330 55.068 95.740 1.00 65.12 68 LEU D O 1
ATOM 6910 N N . VAL D 1 69 ? 73.261 55.319 94.908 1.00 72.16 69 VAL D N 1
ATOM 6911 C CA . VAL D 1 69 ? 72.996 56.495 95.729 1.00 55.51 69 VAL D CA 1
ATOM 6912 C C . VAL D 1 69 ? 72.932 56.121 97.209 1.00 44.85 69 VAL D C 1
ATOM 6913 O O . VAL D 1 69 ? 73.501 56.818 98.045 1.00 71.90 69 VAL D O 1
ATOM 6926 N N . ARG D 1 70 ? 72.263 55.018 97.534 1.00 67.22 70 ARG D N 1
ATOM 6927 C CA . ARG D 1 70 ? 72.109 54.631 98.934 1.00 57.03 70 ARG D CA 1
ATOM 6928 C C . ARG D 1 70 ? 73.433 54.239 99.582 1.00 54.55 70 ARG D C 1
ATOM 6929 O O . ARG D 1 70 ? 73.723 54.667 100.695 1.00 70.54 70 ARG D O 1
ATOM 6950 N N . HIS D 1 71 ? 74.232 53.428 98.892 1.00 51.12 71 HIS D N 1
ATOM 6951 C CA . HIS D 1 71 ? 75.421 52.842 99.508 1.00 47.77 71 HIS D CA 1
ATOM 6952 C C . HIS D 1 71 ? 76.726 53.145 98.774 1.00 52.61 71 HIS D C 1
ATOM 6953 O O . HIS D 1 71 ? 77.708 52.416 98.920 1.00 73.51 71 HIS D O 1
ATOM 6967 N N . GLY D 1 72 ? 76.741 54.224 98.000 1.00 49.46 72 GLY D N 1
ATOM 6968 C CA . GLY D 1 72 ? 77.938 54.621 97.283 1.00 61.90 72 GLY D CA 1
ATOM 6969 C C . GLY D 1 72 ? 78.762 55.588 98.108 1.00 68.94 72 GLY D C 1
ATOM 6970 O O . GLY D 1 72 ? 78.229 56.558 98.649 1.00 79.98 72 GLY D O 1
ATOM 6974 N N . GLN D 1 73 ? 80.061 55.322 98.204 1.00 66.11 73 GLN D N 1
ATOM 6975 C CA . GLN D 1 73 ? 80.968 56.170 98.970 1.00 84.29 73 GLN D CA 1
ATOM 6976 C C . GLN D 1 73 ? 81.798 57.051 98.047 1.00 67.40 73 GLN D C 1
ATOM 6977 O O . GLN D 1 73 ? 82.215 56.624 96.971 1.00 75.81 73 GLN D O 1
ATOM 6991 N N . ARG D 1 74 ? 82.032 58.284 98.479 1.00 82.15 74 ARG D N 1
ATOM 6992 C CA . ARG D 1 74 ? 82.844 59.223 97.720 1.00 82.95 74 ARG D CA 1
ATOM 6993 C C . ARG D 1 74 ? 84.287 58.720 97.656 1.00 85.88 74 ARG D C 1
ATOM 6994 O O . ARG D 1 74 ? 84.761 58.089 98.600 1.00 82.65 74 ARG D O 1
ATOM 7015 N N . PRO D 1 75 ? 84.989 58.984 96.539 1.00 90.42 75 PRO D N 1
ATOM 7016 C CA . PRO D 1 75 ? 86.404 58.595 96.478 1.00 89.73 75 PRO D CA 1
ATOM 7017 C C . PRO D 1 75 ? 87.304 59.552 97.259 1.00 113.90 75 PRO D C 1
ATOM 7018 O O . PRO D 1 75 ? 86.897 60.677 97.551 1.00 116.83 75 PRO D O 1
ATOM 7029 N N . ALA D 1 76 ? 88.513 59.106 97.587 1.00 118.71 76 ALA D N 1
ATOM 7030 C CA . ALA D 1 76 ? 89.426 59.892 98.413 1.00 128.95 76 ALA D CA 1
ATOM 7031 C C . ALA D 1 76 ? 89.932 61.144 97.695 1.00 145.46 76 ALA D C 1
ATOM 7032 O O . ALA D 1 76 ? 90.043 62.211 98.302 1.00 120.99 76 ALA D O 1
ATOM 7039 N N . ASN D 1 77 ? 90.236 61.011 96.407 1.00 152.11 77 ASN D N 1
ATOM 7040 C CA . ASN D 1 77 ? 90.768 62.124 95.623 1.00 128.56 77 ASN D CA 1
ATOM 7041 C C . ASN D 1 77 ? 89.774 63.275 95.496 1.00 123.29 77 ASN D C 1
ATOM 7042 O O . ASN D 1 77 ? 90.151 64.394 95.152 1.00 128.39 77 ASN D O 1
ATOM 7053 N N . TRP D 1 78 ? 88.505 62.995 95.777 1.00 118.26 78 TRP D N 1
ATOM 7054 C CA . TRP D 1 78 ? 87.455 63.997 95.642 1.00 135.39 78 TRP D CA 1
ATOM 7055 C C . TRP D 1 78 ? 87.537 65.014 96.780 1.00 136.07 78 TRP D C 1
ATOM 7056 O O . TRP D 1 78 ? 87.692 64.628 97.939 1.00 124.50 78 TRP D O 1
ATOM 7077 N N . PRO D 1 79 ? 87.444 66.317 96.457 1.00 128.78 79 PRO D N 1
ATOM 7078 C CA . PRO D 1 79 ? 87.467 67.314 97.535 1.00 123.56 79 PRO D CA 1
ATOM 7079 C C . PRO D 1 79 ? 86.256 67.189 98.455 1.00 119.26 79 PRO D C 1
ATOM 7080 O O . PRO D 1 79 ? 85.116 67.183 97.991 1.00 131.74 79 PRO D O 1
ATOM 7091 N N . HIS D 1 80 ? 86.520 67.081 99.753 1.00 137.22 80 HIS D N 1
ATOM 7092 C CA . HIS D 1 80 ? 85.476 66.831 100.742 1.00 158.97 80 HIS D CA 1
ATOM 7093 C C . HIS D 1 80 ? 84.539 68.024 100.944 1.00 150.35 80 HIS D C 1
ATOM 7094 O O . HIS D 1 80 ? 83.456 67.875 101.513 1.00 134.65 80 HIS D O 1
ATOM 7108 N N . ASP D 1 81 ? 84.947 69.201 100.478 1.00 134.76 81 ASP D N 1
ATOM 7109 C CA . ASP D 1 81 ? 84.153 70.410 100.683 1.00 139.55 81 ASP D CA 1
ATOM 7110 C C . ASP D 1 81 ? 82.996 70.558 99.690 1.00 131.38 81 ASP D C 1
ATOM 7111 O O . ASP D 1 81 ? 82.047 71.299 99.952 1.00 101.57 81 ASP D O 1
ATOM 7120 N N . GLN D 1 82 ? 83.076 69.857 98.561 1.00 140.88 82 GLN D N 1
ATOM 7121 C CA . GLN D 1 82 ? 82.035 69.925 97.533 1.00 129.20 82 GLN D CA 1
ATOM 7122 C C . GLN D 1 82 ? 81.310 68.590 97.379 1.00 139.82 82 GLN D C 1
ATOM 7123 O O . GLN D 1 82 ? 81.859 67.534 97.696 1.00 121.81 82 GLN D O 1
ATOM 7137 N N . GLU D 1 83 ? 80.075 68.648 96.890 1.00 131.48 83 GLU D N 1
ATOM 7138 C CA . GLU D 1 83 ? 79.290 67.445 96.639 1.00 113.36 83 GLU D CA 1
ATOM 7139 C C . GLU D 1 83 ? 79.777 66.735 95.376 1.00 106.23 83 GLU D C 1
ATOM 7140 O O . GLU D 1 83 ? 80.136 67.379 94.389 1.00 86.79 83 GLU D O 1
ATOM 7152 N N . CYS D 1 84 ? 79.786 65.406 95.427 1.00 114.90 84 CYS D N 1
ATOM 7153 C CA . CYS D 1 84 ? 80.183 64.572 94.295 1.00 114.92 84 CYS D CA 1
ATOM 7154 C C . CYS D 1 84 ? 78.939 63.892 93.724 1.00 114.26 84 CYS D C 1
ATOM 7155 O O . CYS D 1 84 ? 78.071 63.461 94.484 1.00 113.22 84 CYS D O 1
ATOM 7163 N N . PRO D 1 85 ? 78.826 63.815 92.386 1.00 107.52 85 PRO D N 1
ATOM 7164 C CA . PRO D 1 85 ? 77.641 63.139 91.845 1.00 99.67 85 PRO D CA 1
ATOM 7165 C C . PRO D 1 85 ? 77.648 61.638 92.146 1.00 83.92 85 PRO D C 1
ATOM 7166 O O . PRO D 1 85 ? 78.726 61.071 92.327 1.00 75.75 85 PRO D O 1
ATOM 7177 N N . PRO D 1 86 ? 76.461 61.008 92.214 1.00 76.86 86 PRO D N 1
ATOM 7178 C CA . PRO D 1 86 ? 76.353 59.572 92.507 1.00 75.16 86 PRO D CA 1
ATOM 7179 C C . PRO D 1 86 ? 77.223 58.692 91.611 1.00 57.30 86 PRO D C 1
ATOM 7180 O O . PRO D 1 86 ? 77.853 57.755 92.102 1.00 54.43 86 PRO D O 1
ATOM 7191 N N . VAL D 1 87 ? 77.260 59.001 90.320 1.00 69.35 87 VAL D N 1
ATOM 7192 C CA . VAL D 1 87 ? 77.970 58.173 89.351 1.00 75.35 87 VAL D CA 1
ATOM 7193 C C . VAL D 1 87 ? 79.469 58.117 89.659 1.00 75.49 87 VAL D C 1
ATOM 7194 O O . VAL D 1 87 ? 80.141 57.136 89.333 1.00 68.15 87 VAL D O 1
ATOM 7207 N N . TYR D 1 88 ? 79.988 59.165 90.291 1.00 74.46 88 TYR D N 1
ATOM 7208 C CA . TYR D 1 88 ? 81.414 59.246 90.589 1.00 59.73 88 TYR D CA 1
ATOM 7209 C C . TYR D 1 88 ? 81.780 58.486 91.865 1.00 70.84 88 TYR D C 1
ATOM 7210 O O . TYR D 1 88 ? 82.959 58.372 92.201 1.00 78.55 88 TYR D O 1
ATOM 7228 N N . ARG D 1 89 ? 80.778 57.957 92.568 1.00 67.32 89 ARG D N 1
ATOM 7229 C CA . ARG D 1 89 ? 81.030 57.203 93.796 1.00 70.18 89 ARG D CA 1
ATOM 7230 C C . ARG D 1 89 ? 81.472 55.780 93.470 1.00 67.69 89 ARG D C 1
ATOM 7231 O O . ARG D 1 89 ? 81.232 55.287 92.367 1.00 73.90 89 ARG D O 1
ATOM 7252 N N . GLN D 1 90 ? 82.107 55.125 94.440 1.00 64.80 90 GLN D N 1
ATOM 7253 C CA . GLN D 1 90 ? 82.656 53.786 94.244 1.00 86.90 90 GLN D CA 1
ATOM 7254 C C . GLN D 1 90 ? 82.179 52.809 95.321 1.00 74.72 90 GLN D C 1
ATOM 7255 O O . GLN D 1 90 ? 81.519 53.206 96.283 1.00 68.65 90 GLN D O 1
ATOM 7269 N N . PHE D 1 91 ? 82.519 51.533 95.143 1.00 65.04 91 PHE D N 1
ATOM 7270 C CA . PHE D 1 91 ? 82.121 50.471 96.067 1.00 67.91 91 PHE D CA 1
ATOM 7271 C C . PHE D 1 91 ? 83.333 49.722 96.612 1.00 62.13 91 PHE D C 1
ATOM 7272 O O . PHE D 1 91 ? 84.120 49.164 95.849 1.00 53.81 91 PHE D O 1
ATOM 7289 N N . ASN D 1 92 ? 83.480 49.705 97.932 1.00 67.00 92 ASN D N 1
ATOM 7290 C CA . ASN D 1 92 ? 84.484 48.861 98.561 1.00 69.00 92 ASN D CA 1
ATOM 7291 C C . ASN D 1 92 ? 83.996 47.417 98.579 1.00 86.88 92 ASN D C 1
ATOM 7292 O O . ASN D 1 92 ? 82.869 47.129 98.176 1.00 72.67 92 ASN D O 1
ATOM 7303 N N . LEU D 1 93 ? 84.851 46.515 99.042 1.00 97.05 93 LEU D N 1
ATOM 7304 C CA . LEU D 1 93 ? 84.527 45.095 99.084 1.00 73.95 93 LEU D CA 1
ATOM 7305 C C . LEU D 1 93 ? 83.317 44.820 99.977 1.00 70.38 93 LEU D C 1
ATOM 7306 O O . LEU D 1 93 ? 82.473 43.982 99.654 1.00 85.05 93 LEU D O 1
ATOM 7322 N N . ALA D 1 94 ? 83.241 45.532 101.097 1.00 66.35 94 ALA D N 1
ATOM 7323 C CA . ALA D 1 94 ? 82.161 45.351 102.064 1.00 77.18 94 ALA D CA 1
ATOM 7324 C C . ALA D 1 94 ? 80.782 45.583 101.444 1.00 94.18 94 ALA D C 1
ATOM 7325 O O . ALA D 1 94 ? 79.871 44.763 101.600 1.00 98.68 94 ALA D O 1
ATOM 7332 N N . THR D 1 95 ? 80.634 46.705 100.747 1.00 84.24 95 THR D N 1
ATOM 7333 C CA . THR D 1 95 ? 79.367 47.059 100.112 1.00 96.75 95 THR D CA 1
ATOM 7334 C C . THR D 1 95 ? 78.970 46.024 99.062 1.00 92.88 95 THR D C 1
ATOM 7335 O O . THR D 1 95 ? 77.827 45.558 99.034 1.00 89.65 95 THR D O 1
ATOM 7346 N N . ALA D 1 96 ? 79.921 45.667 98.204 1.00 65.15 96 ALA D N 1
ATOM 7347 C CA . ALA D 1 96 ? 79.685 44.661 97.176 1.00 52.83 96 ALA D CA 1
ATOM 7348 C C . ALA D 1 96 ? 79.240 43.357 97.827 1.00 67.66 96 ALA D C 1
ATOM 7349 O O . ALA D 1 96 ? 78.282 42.725 97.381 1.00 72.62 96 ALA D O 1
ATOM 7356 N N . GLN D 1 97 ? 79.936 42.972 98.893 1.00 68.73 97 GLN D N 1
ATOM 7357 C CA . GLN D 1 97 ? 79.592 41.770 99.645 1.00 50.35 97 GLN D CA 1
ATOM 7358 C C . GLN D 1 97 ? 78.158 41.824 100.162 1.00 56.73 97 GLN D C 1
ATOM 7359 O O . GLN D 1 97 ? 77.365 40.920 99.902 1.00 87.96 97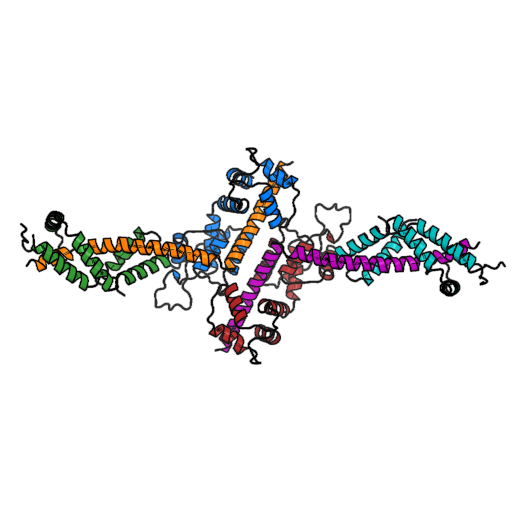 GLN D O 1
ATOM 7373 N N . ALA D 1 98 ? 77.834 42.885 100.894 1.00 58.46 98 ALA D N 1
ATOM 7374 C CA . ALA D 1 98 ? 76.498 43.047 101.464 1.00 76.54 98 ALA D CA 1
ATOM 7375 C C . ALA D 1 98 ? 75.406 42.991 100.397 1.00 62.16 98 ALA D C 1
ATOM 7376 O O . ALA D 1 98 ? 74.448 42.212 100.500 1.00 72.72 98 ALA D O 1
ATOM 7383 N N . LEU D 1 99 ? 75.566 43.822 99.372 1.00 66.16 99 LEU D N 1
ATOM 7384 C CA . LEU D 1 99 ? 74.584 43.934 98.3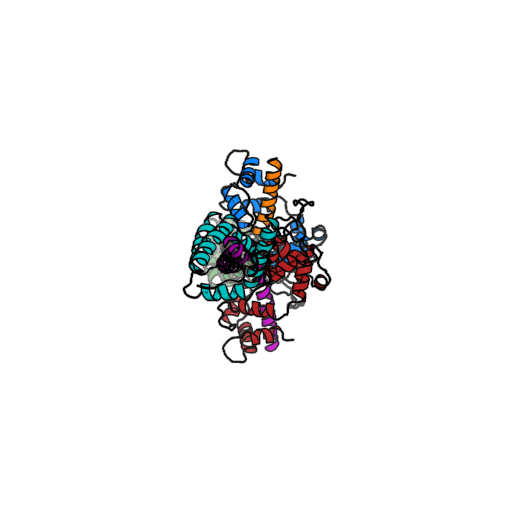00 1.00 72.24 99 LEU D CA 1
ATOM 7385 C C . LEU D 1 99 ? 74.418 42.608 97.564 1.00 74.80 99 LEU D C 1
ATOM 7386 O O . LEU D 1 99 ? 73.295 42.138 97.344 1.00 77.75 99 LEU D O 1
ATOM 7402 N N . ALA D 1 100 ? 75.543 42.011 97.183 1.00 51.67 100 ALA D N 1
ATOM 7403 C CA . ALA D 1 100 ? 75.528 40.714 96.523 1.00 49.56 100 ALA D CA 1
ATOM 7404 C C . ALA D 1 100 ? 74.839 39.684 97.411 1.00 57.41 100 ALA D C 1
ATOM 7405 O O . ALA D 1 100 ? 74.061 38.865 96.930 1.00 69.95 100 ALA D O 1
ATOM 7412 N N . GLY D 1 101 ? 75.128 39.737 98.709 1.00 41.03 101 GLY D N 1
ATOM 7413 C CA . GLY D 1 101 ? 74.511 38.842 99.672 1.00 46.47 101 GLY D CA 1
ATOM 7414 C C . GLY D 1 101 ? 72.998 38.954 99.667 1.00 35.27 101 GLY D C 1
ATOM 7415 O O . GLY D 1 101 ? 72.291 37.949 99.537 1.00 63.90 101 GLY D O 1
ATOM 7419 N N . THR D 1 102 ? 72.500 40.178 99.814 1.00 61.57 102 THR D N 1
ATOM 7420 C CA . THR D 1 102 ? 71.063 40.418 99.739 1.00 50.62 102 THR D CA 1
ATOM 7421 C C . THR D 1 102 ? 70.504 39.856 98.434 1.00 62.48 102 THR D C 1
ATOM 7422 O O . THR D 1 102 ? 69.525 39.102 98.437 1.00 75.56 102 THR D O 1
ATOM 7433 N N . LEU D 1 103 ? 71.141 40.219 97.322 1.00 71.23 103 LEU D N 1
ATOM 7434 C CA . LEU D 1 103 ? 70.721 39.756 96.000 1.00 65.99 103 LEU D CA 1
ATOM 7435 C C . LEU D 1 103 ? 70.666 38.232 95.889 1.00 44.79 103 LEU D C 1
ATOM 7436 O O . LEU D 1 103 ? 69.725 37.681 95.318 1.00 49.97 103 LEU D O 1
ATOM 7452 N N . ILE D 1 104 ? 71.681 37.560 96.423 1.00 46.92 104 ILE D N 1
ATOM 7453 C CA . ILE D 1 104 ? 71.758 36.100 96.370 1.00 63.61 104 ILE D CA 1
ATOM 7454 C C . ILE D 1 104 ? 70.669 35.454 97.222 1.00 59.20 104 ILE D C 1
ATOM 7455 O O . ILE D 1 104 ? 69.989 34.527 96.781 1.00 75.35 104 ILE D O 1
ATOM 7471 N N . ARG D 1 105 ? 70.524 35.937 98.450 1.00 54.30 105 ARG D N 1
ATOM 7472 C CA . ARG D 1 105 ? 69.542 35.385 99.375 1.00 47.53 105 ARG D CA 1
ATOM 7473 C C . ARG D 1 105 ? 68.098 35.682 98.981 1.00 57.64 105 ARG D C 1
ATOM 7474 O O . ARG D 1 105 ? 67.203 34.895 99.285 1.00 76.35 105 ARG D O 1
ATOM 7495 N N . GLN D 1 106 ? 67.866 36.808 98.312 1.00 70.58 106 GLN D N 1
ATOM 7496 C CA . GLN D 1 106 ? 66.522 37.129 97.838 1.00 81.97 106 GLN D CA 1
ATOM 7497 C C . GLN D 1 106 ? 66.163 36.438 96.521 1.00 79.57 106 GLN D C 1
ATOM 7498 O O . GLN D 1 106 ? 64.985 36.294 96.197 1.00 78.05 106 GLN D O 1
ATOM 7512 N N . ARG D 1 107 ? 67.173 36.012 95.767 1.00 79.64 107 ARG D N 1
ATOM 7513 C CA . ARG D 1 107 ? 66.944 35.399 94.459 1.00 87.14 107 ARG D CA 1
ATOM 7514 C C . ARG D 1 107 ? 66.213 34.060 94.558 1.00 88.23 107 ARG D C 1
ATOM 7515 O O . ARG D 1 107 ? 66.518 33.236 95.420 1.00 92.05 107 ARG D O 1
ATOM 7536 N N . ASP D 1 108 ? 65.252 33.854 93.661 1.00 74.94 108 ASP D N 1
ATOM 7537 C CA . ASP D 1 108 ? 64.508 32.598 93.587 1.00 90.41 108 ASP D CA 1
ATOM 7538 C C . ASP D 1 108 ? 65.321 31.535 92.846 1.00 79.86 108 ASP D C 1
ATOM 7539 O O . ASP D 1 108 ? 66.006 31.844 91.871 1.00 90.40 108 ASP D O 1
ATOM 7548 N N . PRO D 1 109 ? 65.252 30.276 93.311 1.00 69.23 109 PRO D N 1
ATOM 7549 C CA . PRO D 1 109 ? 66.103 29.199 92.788 1.00 80.01 109 PRO D CA 1
ATOM 7550 C C . PRO D 1 109 ? 65.853 28.856 91.319 1.00 65.06 109 PRO D C 1
ATOM 7551 O O . PRO D 1 109 ? 66.664 28.152 90.718 1.00 64.84 109 PRO D O 1
ATOM 7562 N N . ARG D 1 110 ? 64.753 29.341 90.753 1.00 61.28 110 ARG D N 1
ATOM 7563 C CA . ARG D 1 110 ? 64.383 28.990 89.385 1.00 59.67 110 ARG D CA 1
ATOM 7564 C C . ARG D 1 110 ? 65.223 29.729 88.337 1.00 50.43 110 ARG D C 1
ATOM 7565 O O . ARG D 1 110 ? 65.454 29.213 87.240 1.00 49.00 110 ARG D O 1
ATOM 7586 N N . ASP D 1 111 ? 65.693 30.925 88.684 1.00 59.09 111 ASP D N 1
ATOM 7587 C CA . ASP D 1 111 ? 66.415 31.781 87.740 1.00 76.47 111 ASP D CA 1
ATOM 7588 C C . ASP D 1 111 ? 67.661 31.096 87.189 1.00 75.48 111 ASP D C 1
ATOM 7589 O O . ASP D 1 111 ? 67.859 31.001 85.968 1.00 78.99 111 ASP D O 1
ATOM 7598 N N . GLU D 1 112 ? 68.501 30.630 88.106 1.00 71.05 112 GLU D N 1
ATOM 7599 C CA . GLU D 1 112 ? 69.741 29.958 87.753 1.00 64.74 112 GLU D CA 1
ATOM 7600 C C . GLU D 1 112 ? 69.448 28.732 86.887 1.00 59.43 112 GLU D C 1
ATOM 7601 O O . GLU D 1 112 ? 70.214 28.403 85.980 1.00 59.13 112 GLU D O 1
ATOM 7613 N N . LEU D 1 113 ? 68.325 28.072 87.161 1.00 60.49 113 LEU D N 1
ATOM 7614 C CA . LEU D 1 113 ? 67.925 26.889 86.405 1.00 50.35 113 LEU D CA 1
ATOM 7615 C C . LEU D 1 113 ? 67.488 27.241 84.987 1.00 57.03 113 LEU D C 1
ATOM 7616 O O . LEU D 1 113 ? 67.850 26.549 84.038 1.00 71.29 113 LEU D O 1
ATOM 7632 N N . ARG D 1 114 ? 66.702 28.304 84.842 1.00 48.71 114 ARG D N 1
ATOM 7633 C CA . ARG D 1 114 ? 66.303 28.765 83.513 1.00 51.81 114 ARG D CA 1
ATOM 7634 C C . ARG D 1 114 ? 67.541 29.159 82.703 1.00 54.77 114 ARG D C 1
ATOM 7635 O O . ARG D 1 114 ? 67.698 28.759 81.536 1.00 75.35 114 ARG D O 1
ATOM 7656 N N . ARG D 1 115 ? 68.426 29.934 83.328 1.00 50.87 115 ARG D N 1
ATOM 7657 C CA . ARG D 1 115 ? 69.703 30.264 82.704 1.00 55.60 115 ARG D CA 1
ATOM 7658 C C . ARG D 1 115 ? 70.456 29.011 82.277 1.00 74.62 115 ARG D C 1
ATOM 7659 O O . ARG D 1 115 ? 70.922 28.909 81.138 1.00 79.71 115 ARG D O 1
ATOM 7680 N N . ALA D 1 116 ? 70.579 28.062 83.201 1.00 71.48 116 ALA D N 1
ATOM 7681 C CA . ALA D 1 116 ? 71.238 26.796 82.909 1.00 47.39 116 ALA D CA 1
ATOM 7682 C C . ALA D 1 116 ? 70.591 26.123 81.705 1.00 48.10 116 ALA D C 1
ATOM 7683 O O . ALA D 1 116 ? 71.285 25.657 80.804 1.00 56.12 116 ALA D O 1
ATOM 7690 N N . PHE D 1 117 ? 69.261 26.094 81.680 1.00 56.88 117 PHE D N 1
ATOM 7691 C CA . PHE D 1 117 ? 68.544 25.500 80.560 1.00 38.98 117 PHE D CA 1
ATOM 7692 C C . PHE D 1 117 ? 68.953 26.167 79.261 1.00 44.52 117 PHE D C 1
ATOM 7693 O O . PHE D 1 117 ? 69.190 25.490 78.263 1.00 53.08 117 PHE D O 1
ATOM 7710 N N . ARG D 1 118 ? 69.044 27.494 79.272 1.00 72.34 118 ARG D N 1
ATOM 7711 C CA . ARG D 1 118 ? 69.530 28.196 78.087 1.00 69.44 118 ARG D CA 1
ATOM 7712 C C . ARG D 1 118 ? 70.998 27.864 77.786 1.00 58.52 118 ARG D C 1
ATOM 7713 O O . ARG D 1 118 ? 71.395 27.835 76.622 1.00 47.54 118 ARG D O 1
ATOM 7734 N N . LEU D 1 119 ? 71.807 27.632 78.819 1.00 64.76 119 LEU D N 1
ATOM 7735 C CA . LEU D 1 119 ? 73.195 27.210 78.602 1.00 63.46 119 LEU D CA 1
ATOM 7736 C C . LEU D 1 119 ? 73.301 25.825 77.956 1.00 75.65 119 LEU D C 1
ATOM 7737 O O . LEU D 1 119 ? 74.118 25.622 77.057 1.00 73.13 119 LEU D O 1
ATOM 7753 N N . PHE D 1 120 ? 72.492 24.873 78.414 1.00 59.10 120 PHE D N 1
ATOM 7754 C CA . PHE D 1 120 ? 72.490 23.540 77.815 1.00 46.23 120 PHE D CA 1
ATOM 7755 C C . PHE D 1 120 ? 71.950 23.606 76.389 1.00 70.61 120 PHE D C 1
ATOM 7756 O O . PHE D 1 120 ? 72.573 23.101 75.453 1.00 73.06 120 PHE D O 1
ATOM 7773 N N . ASP D 1 121 ? 70.787 24.234 76.237 1.00 68.34 121 ASP D N 1
ATOM 7774 C CA . ASP D 1 121 ? 70.165 24.430 74.931 1.00 57.31 121 ASP D CA 1
ATOM 7775 C C . ASP D 1 121 ? 70.494 25.811 74.370 1.00 78.55 121 ASP D C 1
ATOM 7776 O O . ASP D 1 121 ? 69.733 26.761 74.556 1.00 68.90 121 ASP D O 1
ATOM 7785 N N . VAL D 1 122 ? 71.622 25.915 73.673 1.00 82.15 122 VAL D N 1
ATOM 7786 C CA . VAL D 1 122 ? 72.086 27.203 73.164 1.00 95.69 122 VAL D CA 1
ATOM 7787 C C . VAL D 1 122 ? 71.384 27.572 71.856 1.00 92.00 122 VAL D C 1
ATOM 7788 O O . VAL D 1 122 ? 71.225 28.751 71.541 1.00 113.97 122 VAL D O 1
ATOM 7801 N N . ASP D 1 123 ? 70.956 26.565 71.101 1.00 77.54 123 ASP D N 1
ATOM 7802 C CA . ASP D 1 123 ? 70.293 26.802 69.821 1.00 83.26 123 ASP D CA 1
ATOM 7803 C C . ASP D 1 123 ? 68.889 27.378 69.995 1.00 82.83 123 ASP D C 1
ATOM 7804 O O . ASP D 1 123 ? 68.270 27.817 69.024 1.00 68.81 123 ASP D O 1
ATOM 7813 N N . GLY D 1 124 ? 68.389 27.381 71.227 1.00 80.78 124 GLY D N 1
ATOM 7814 C CA . GLY D 1 124 ? 67.071 27.921 71.513 1.00 78.56 124 GLY D CA 1
ATOM 7815 C C . GLY D 1 124 ? 65.957 27.057 70.952 1.00 74.03 124 GLY D C 1
ATOM 7816 O O . GLY D 1 124 ? 64.869 27.547 70.646 1.00 58.01 124 GLY D O 1
ATOM 7820 N N . LYS D 1 125 ? 66.233 25.764 70.824 1.00 90.32 125 LYS D N 1
ATOM 7821 C CA . LYS D 1 125 ? 65.275 24.807 70.278 1.00 78.66 125 LYS D CA 1
ATOM 7822 C C . LYS D 1 125 ? 64.040 24.658 71.162 1.00 79.72 125 LYS D C 1
ATOM 7823 O O . LYS D 1 125 ? 62.952 24.343 70.674 1.00 42.86 125 LYS D O 1
ATOM 7842 N N . GLY D 1 126 ? 64.220 24.896 72.459 1.00 88.58 126 GLY D N 1
ATOM 7843 C CA . GLY D 1 126 ? 63.152 24.759 73.434 1.00 65.57 126 GLY D CA 1
ATOM 7844 C C . GLY D 1 126 ? 63.268 23.502 74.279 1.00 55.44 126 GLY D C 1
ATOM 7845 O O . GLY D 1 126 ? 62.490 23.310 75.215 1.00 60.39 126 GLY D O 1
ATOM 7849 N N . MET D 1 127 ? 64.234 22.646 73.951 1.00 49.70 127 MET D N 1
ATOM 7850 C CA . MET D 1 127 ? 64.467 21.419 74.713 1.00 67.25 127 MET D CA 1
ATOM 7851 C C . MET D 1 127 ? 65.934 20.996 74.662 1.00 63.96 127 MET D C 1
ATOM 7852 O O . MET D 1 127 ? 66.664 21.348 73.734 1.00 55.91 127 MET D O 1
ATOM 7866 N N . ILE D 1 128 ? 66.346 20.220 75.660 1.00 43.40 128 ILE D N 1
ATOM 7867 C CA . ILE D 1 128 ? 67.709 19.711 75.741 1.00 47.43 128 ILE D CA 1
ATOM 7868 C C . ILE D 1 128 ? 67.746 18.264 75.251 1.00 69.07 128 ILE D C 1
ATOM 7869 O O . ILE D 1 128 ? 67.036 17.409 75.780 1.00 66.31 128 ILE D O 1
ATOM 7885 N N . THR D 1 129 ? 68.575 17.997 74.245 1.00 71.86 129 THR D N 1
ATOM 7886 C CA . THR D 1 129 ? 68.685 16.662 73.662 1.00 61.67 129 THR D CA 1
ATOM 7887 C C . THR D 1 129 ? 69.982 15.973 74.077 1.00 76.82 129 THR D C 1
ATOM 7888 O O . THR D 1 129 ? 70.798 16.549 74.796 1.00 89.53 129 THR D O 1
ATOM 7899 N N . GLU D 1 130 ? 70.157 14.733 73.628 1.00 74.16 130 GLU D N 1
ATOM 7900 C CA . GLU D 1 130 ? 71.362 13.964 73.928 1.00 83.31 130 GLU D CA 1
ATOM 7901 C C . GLU D 1 130 ? 72.610 14.667 73.399 1.00 79.09 130 GLU D C 1
ATOM 7902 O O . GLU D 1 130 ? 73.645 14.714 74.072 1.00 94.20 130 GLU D O 1
ATOM 7914 N N . ASP D 1 131 ? 72.504 15.209 72.190 1.00 76.92 131 ASP D N 1
ATOM 7915 C CA . ASP D 1 131 ? 73.617 15.906 71.557 1.00 93.92 131 ASP D CA 1
ATOM 7916 C C . ASP D 1 131 ? 74.121 17.040 72.439 1.00 89.45 131 ASP D C 1
ATOM 7917 O O . ASP D 1 131 ? 75.325 17.188 72.639 1.00 85.61 131 ASP D O 1
ATOM 7926 N N . ASP D 1 132 ? 73.193 17.832 72.967 1.00 80.12 132 ASP D N 1
ATOM 7927 C CA . ASP D 1 132 ? 73.544 18.936 73.853 1.00 101.96 132 ASP D CA 1
ATOM 7928 C C . ASP D 1 132 ? 74.297 18.425 75.079 1.00 97.64 132 ASP D C 1
ATOM 7929 O O . ASP D 1 132 ? 75.335 18.974 75.448 1.00 109.61 132 ASP D O 1
ATOM 7938 N N . LEU D 1 133 ? 73.772 17.373 75.704 1.00 63.61 133 LEU D N 1
ATOM 7939 C CA . LEU D 1 133 ? 74.427 16.752 76.853 1.00 71.49 133 LEU D CA 1
ATOM 7940 C C . LEU D 1 133 ? 75.829 16.275 76.482 1.00 82.84 133 LEU D C 1
ATOM 7941 O O . LEU D 1 133 ? 76.767 16.365 77.281 1.00 60.23 133 LEU D O 1
ATOM 7957 N N . ARG D 1 134 ? 75.962 15.761 75.263 1.00 79.77 134 ARG D N 1
ATOM 7958 C CA . ARG D 1 134 ? 77.257 15.322 74.756 1.00 83.71 134 ARG D CA 1
ATOM 7959 C C . ARG D 1 134 ? 78.215 16.507 74.602 1.00 100.59 134 ARG D C 1
ATOM 7960 O O . ARG D 1 134 ? 79.379 16.434 75.003 1.00 108.81 134 ARG D O 1
ATOM 7981 N N . LYS D 1 135 ? 77.723 17.597 74.017 1.00 89.34 135 LYS D N 1
ATOM 7982 C CA . LYS D 1 135 ? 78.513 18.819 73.882 1.00 60.99 135 LYS D CA 1
ATOM 7983 C C . LYS D 1 135 ? 78.958 19.339 75.246 1.00 73.59 135 LYS D C 1
ATOM 7984 O O . LYS D 1 135 ? 80.122 19.685 75.433 1.00 83.63 135 LYS D O 1
ATOM 8003 N N . VAL D 1 136 ? 78.026 19.402 76.192 1.00 60.43 136 VAL D N 1
ATOM 8004 C CA . VAL D 1 136 ? 78.355 19.805 77.555 1.00 47.68 136 VAL D CA 1
ATOM 8005 C C . VAL D 1 136 ? 79.398 18.862 78.154 1.00 77.13 136 VAL D C 1
ATOM 8006 O O . VAL D 1 136 ? 80.324 19.308 78.830 1.00 91.33 136 VAL D O 1
ATOM 8019 N N . CYS D 1 137 ? 79.247 17.562 77.912 1.00 94.50 137 CYS D N 1
ATOM 8020 C CA . CYS D 1 137 ? 80.250 16.597 78.354 1.00 99.81 137 CYS D CA 1
ATOM 8021 C C . CYS D 1 137 ? 81.611 16.953 77.773 1.00 102.01 137 CYS D C 1
ATOM 8022 O O . CYS D 1 137 ? 82.622 16.933 78.475 1.00 82.75 137 CYS D O 1
ATOM 8030 N N . GLN D 1 138 ? 81.625 17.282 76.485 1.00 99.12 138 GLN D N 1
ATOM 8031 C CA . GLN D 1 138 ? 82.846 17.711 75.812 1.00 87.57 138 GLN D CA 1
ATOM 8032 C C . GLN D 1 138 ? 83.398 19.006 76.413 1.00 104.59 138 GLN D C 1
ATOM 8033 O O . GLN D 1 138 ? 84.612 19.170 76.529 1.00 102.46 138 GLN D O 1
ATOM 8047 N N . GLN D 1 139 ? 82.508 19.922 76.788 1.00 116.25 139 GLN D N 1
ATOM 8048 C CA . GLN D 1 139 ? 82.921 21.170 77.430 1.00 91.29 139 GLN D CA 1
ATOM 8049 C C . GLN D 1 139 ? 83.569 20.916 78.792 1.00 90.01 139 GLN D C 1
ATOM 8050 O O . GLN D 1 139 ? 84.627 21.468 79.095 1.00 89.39 139 GLN D O 1
ATOM 8064 N N . VAL D 1 140 ? 82.926 20.089 79.613 1.00 102.08 140 VAL D N 1
ATOM 8065 C CA . VAL D 1 140 ? 83.443 19.775 80.944 1.00 114.78 140 VAL D CA 1
ATOM 8066 C C . VAL D 1 140 ? 84.770 19.021 80.855 1.00 132.57 140 VAL D C 1
ATOM 8067 O O . VAL D 1 140 ? 85.677 19.250 81.658 1.00 117.42 140 VAL D O 1
ATOM 8080 N N . GLY D 1 141 ? 84.871 18.128 79.873 1.00 141.30 141 GLY D N 1
ATOM 8081 C CA . GLY D 1 141 ? 86.076 17.347 79.653 1.00 154.36 141 GLY D CA 1
ATOM 8082 C C . GLY D 1 141 ? 85.889 15.877 79.984 1.00 149.66 141 GLY D C 1
ATOM 8083 O O . GLY D 1 141 ? 86.544 15.012 79.399 1.00 119.05 141 GLY D O 1
ATOM 8087 N N . ASN D 1 142 ? 84.994 15.593 80.924 1.00 127.95 142 ASN D N 1
ATOM 8088 C CA . ASN D 1 142 ? 84.730 14.221 81.340 1.00 117.42 142 ASN D CA 1
ATOM 8089 C C . ASN D 1 142 ? 83.866 13.482 80.325 1.00 136.46 142 ASN D C 1
ATOM 8090 O O . ASN D 1 142 ? 82.907 14.038 79.788 1.00 124.16 142 ASN D O 1
ATOM 8101 N N . ASN D 1 143 ? 84.217 12.223 80.073 1.00 149.54 143 ASN D N 1
ATOM 8102 C CA . ASN D 1 143 ? 83.459 11.371 79.164 1.00 141.12 143 ASN D CA 1
ATOM 8103 C C . ASN D 1 143 ? 82.531 10.430 79.927 1.00 129.40 143 ASN D C 1
ATOM 8104 O O . ASN D 1 143 ? 82.976 9.648 80.767 1.00 122.12 143 ASN D O 1
ATOM 8115 N N . ILE D 1 144 ? 81.238 10.527 79.631 1.00 121.56 144 ILE D N 1
ATOM 8116 C CA . ILE D 1 144 ? 80.215 9.705 80.273 1.00 123.68 144 ILE D CA 1
ATOM 8117 C C . ILE D 1 144 ? 79.609 8.760 79.232 1.00 131.50 144 ILE D C 1
ATOM 8118 O O . ILE D 1 144 ? 79.397 9.163 78.087 1.00 121.77 144 ILE D O 1
ATOM 8134 N N . PRO D 1 145 ? 79.340 7.497 79.616 1.00 114.39 145 PRO D N 1
ATOM 8135 C CA . PRO D 1 145 ? 78.737 6.565 78.654 1.00 92.75 145 PRO D CA 1
ATOM 8136 C C . PRO D 1 145 ? 77.379 7.036 78.135 1.00 94.44 145 PRO D C 1
ATOM 8137 O O . PRO D 1 145 ? 76.608 7.648 78.874 1.00 112.80 145 PRO D O 1
ATOM 8148 N N . ASP D 1 146 ? 77.101 6.746 76.868 1.00 93.47 146 ASP D N 1
ATOM 8149 C CA . ASP D 1 146 ? 75.892 7.223 76.204 1.00 103.44 146 ASP D CA 1
ATOM 8150 C C . ASP D 1 146 ? 74.615 6.667 76.835 1.00 105.66 146 ASP D C 1
ATOM 8151 O O . ASP D 1 146 ? 73.527 7.211 76.637 1.00 116.10 146 ASP D O 1
ATOM 8160 N N . ALA D 1 147 ? 74.747 5.585 77.596 1.00 98.30 147 ALA D N 1
ATOM 8161 C CA . ALA D 1 147 ? 73.606 5.008 78.294 1.00 100.96 147 ALA D CA 1
ATOM 8162 C C . ALA D 1 147 ? 73.106 5.981 79.355 1.00 113.00 147 ALA D C 1
ATOM 8163 O O . ALA D 1 147 ? 71.899 6.173 79.520 1.00 120.44 147 ALA D O 1
ATOM 8170 N N . ASP D 1 148 ? 74.045 6.601 80.063 1.00 108.63 148 ASP D N 1
ATOM 8171 C CA . ASP D 1 148 ? 73.709 7.555 81.111 1.00 97.26 148 ASP D CA 1
ATOM 8172 C C . ASP D 1 148 ? 72.993 8.773 80.540 1.00 95.79 148 ASP D C 1
ATOM 8173 O O . ASP D 1 148 ? 71.906 9.113 80.995 1.00 111.14 148 ASP D O 1
ATOM 8182 N N . ILE D 1 149 ? 73.590 9.426 79.545 1.00 86.63 149 ILE D N 1
ATOM 8183 C CA . ILE D 1 149 ? 72.971 10.609 78.946 1.00 84.69 149 ILE D CA 1
ATOM 8184 C C . ILE D 1 149 ? 71.647 10.237 78.270 1.00 83.48 149 ILE D C 1
ATOM 8185 O O . ILE D 1 149 ? 70.660 10.983 78.357 1.00 98.63 149 ILE D O 1
ATOM 8201 N N . GLN D 1 150 ? 71.618 9.080 77.610 1.00 69.41 150 GLN D N 1
ATOM 8202 C CA . GLN D 1 150 ? 70.375 8.573 77.042 1.00 73.17 150 GLN D CA 1
ATOM 8203 C C . GLN D 1 150 ? 69.342 8.408 78.150 1.00 80.74 150 GLN D C 1
ATOM 8204 O O . GLN D 1 150 ? 68.164 8.692 77.954 1.00 81.54 150 GLN D O 1
ATOM 8218 N N . ALA D 1 151 ? 69.789 7.940 79.312 1.00 79.11 151 ALA D N 1
ATOM 8219 C CA . ALA D 1 151 ? 68.916 7.831 80.477 1.00 84.31 151 ALA D CA 1
ATOM 8220 C C . ALA D 1 151 ? 68.610 9.209 81.064 1.00 77.16 151 ALA D C 1
ATOM 8221 O O . ALA D 1 151 ? 67.555 9.410 81.660 1.00 60.37 151 ALA D O 1
ATOM 8228 N N . MET D 1 152 ? 69.529 10.156 80.896 1.00 69.17 152 MET D N 1
ATOM 8229 C CA . MET D 1 152 ? 69.318 11.509 81.399 1.00 57.88 152 MET D CA 1
ATOM 8230 C C . MET D 1 152 ? 68.188 12.162 80.623 1.00 60.16 152 MET D C 1
ATOM 8231 O O . MET D 1 152 ? 67.393 12.916 81.183 1.00 68.41 152 MET D O 1
ATOM 8245 N N . ILE D 1 153 ? 68.125 11.875 79.328 1.00 50.70 153 ILE D N 1
ATOM 8246 C CA . ILE D 1 153 ? 67.015 12.351 78.512 1.00 37.67 153 ILE D CA 1
ATOM 8247 C C . ILE D 1 153 ? 65.748 11.510 78.714 1.00 63.16 153 ILE D C 1
ATOM 8248 O O . ILE D 1 153 ? 64.696 12.046 79.061 1.00 72.39 153 ILE D O 1
ATOM 8264 N N . GLU D 1 154 ? 65.853 10.201 78.494 1.00 57.02 154 GLU D N 1
ATOM 8265 C CA . GLU D 1 154 ? 64.685 9.316 78.471 1.00 54.55 154 GLU D CA 1
ATOM 8266 C C . GLU D 1 154 ? 63.905 9.262 79.783 1.00 54.12 154 GLU D C 1
ATOM 8267 O O . GLU D 1 154 ? 62.674 9.197 79.777 1.00 45.32 154 GLU D O 1
ATOM 8279 N N . GLU D 1 155 ? 64.618 9.287 80.904 1.00 45.75 155 GLU D N 1
ATOM 8280 C CA . GLU D 1 155 ? 63.980 9.142 82.209 1.00 49.17 155 GLU D CA 1
ATOM 8281 C C . GLU D 1 155 ? 63.046 10.302 82.525 1.00 56.23 155 GLU D C 1
ATOM 8282 O O . GLU D 1 155 ? 62.088 10.143 83.281 1.00 58.12 155 GLU D O 1
ATOM 8294 N N . PHE D 1 156 ? 63.330 11.463 81.939 1.00 73.02 156 PHE D N 1
ATOM 8295 C CA . PHE D 1 156 ? 62.601 12.690 82.250 1.00 52.48 156 PHE D CA 1
ATOM 8296 C C . PHE D 1 156 ? 61.803 13.229 81.064 1.00 62.47 156 PHE D C 1
ATOM 8297 O O . PHE D 1 156 ? 61.086 14.222 81.193 1.00 61.87 156 PHE D O 1
ATOM 8314 N N . ASP D 1 157 ? 61.929 12.576 79.913 1.00 49.94 157 ASP D N 1
ATOM 8315 C CA . ASP D 1 157 ? 61.122 12.921 78.748 1.00 33.49 157 ASP D CA 1
ATOM 8316 C C . ASP D 1 157 ? 59.752 12.259 78.869 1.00 43.40 157 ASP D C 1
ATOM 8317 O O . ASP D 1 157 ? 59.626 11.044 78.711 1.00 82.49 157 ASP D O 1
ATOM 8326 N N . SER D 1 158 ? 58.730 13.065 79.143 1.00 34.72 158 SER D N 1
ATOM 8327 C CA . SER D 1 158 ? 57.377 12.555 79.352 1.00 54.35 158 SER D CA 1
ATOM 8328 C C . SER D 1 158 ? 56.510 12.660 78.097 1.00 53.12 158 SER D C 1
ATOM 8329 O O . SER D 1 158 ? 55.355 12.234 78.102 1.00 68.90 158 SER D O 1
ATOM 8337 N N . ASN D 1 159 ? 57.068 13.221 77.026 1.00 60.81 159 ASN D N 1
ATOM 8338 C CA . ASN D 1 159 ? 56.324 13.413 75.784 1.00 55.20 159 ASN D CA 1
ATOM 8339 C C . ASN D 1 159 ? 56.810 12.482 74.682 1.00 46.55 159 ASN D C 1
ATOM 8340 O O . ASN D 1 159 ? 56.111 12.261 73.693 1.00 48.66 159 ASN D O 1
ATOM 8351 N N . GLY D 1 160 ? 58.007 11.933 74.858 1.00 56.54 160 GLY D N 1
ATOM 8352 C CA . GLY D 1 160 ? 58.630 11.128 73.823 1.00 67.45 160 GLY D CA 1
ATOM 8353 C C . GLY D 1 160 ? 58.994 12.000 72.639 1.00 44.19 160 GLY D C 1
ATOM 8354 O O . GLY D 1 160 ? 58.882 11.589 71.485 1.00 45.18 160 GLY D O 1
ATOM 8358 N N . LYS D 1 161 ? 59.441 13.213 72.945 1.00 47.73 161 LYS D N 1
ATOM 8359 C CA . LYS D 1 161 ? 59.758 14.217 71.935 1.00 52.16 161 LYS D CA 1
ATOM 8360 C C . LYS D 1 161 ? 61.237 14.177 71.552 1.00 41.95 161 LYS D C 1
ATOM 8361 O O . LYS D 1 161 ? 61.631 14.719 70.519 1.00 54.11 161 LYS D O 1
ATOM 8380 N N . GLY D 1 162 ? 62.047 13.536 72.390 1.00 41.47 162 GLY D N 1
ATOM 8381 C CA . GLY D 1 162 ? 63.468 13.378 72.126 1.00 64.50 162 GLY D CA 1
ATOM 8382 C C . GLY D 1 162 ? 64.331 14.380 72.868 1.00 56.84 162 GLY D C 1
ATOM 8383 O O . GLY D 1 162 ? 65.477 14.625 72.490 1.00 63.22 162 GLY D O 1
ATOM 8387 N N . GLY D 1 163 ? 63.779 14.956 73.931 1.00 68.31 163 GLY D N 1
ATOM 8388 C CA . GLY D 1 163 ? 64.501 15.920 74.741 1.00 52.16 163 GLY D CA 1
ATOM 8389 C C . GLY D 1 163 ? 63.727 16.306 75.987 1.00 47.92 163 GLY D C 1
ATOM 8390 O O . GLY D 1 163 ? 62.630 15.801 76.229 1.00 48.94 163 GLY D O 1
ATOM 8394 N N . VAL D 1 164 ? 64.309 17.200 76.782 1.00 43.65 164 VAL D N 1
ATOM 8395 C CA . VAL D 1 164 ? 63.675 17.689 78.001 1.00 49.81 164 VAL D CA 1
ATOM 8396 C C . VAL D 1 164 ? 63.438 19.191 77.878 1.00 59.63 164 VAL D C 1
ATOM 8397 O O . VAL D 1 164 ? 64.378 19.957 77.665 1.00 41.94 164 VAL D O 1
ATOM 8410 N N . ASP D 1 165 ? 62.180 19.606 78.000 1.00 48.21 165 ASP D N 1
ATOM 8411 C CA . ASP D 1 165 ? 61.833 21.019 77.908 1.00 38.40 165 ASP D CA 1
ATOM 8412 C C . ASP D 1 165 ? 62.137 21.727 79.226 1.00 55.43 165 ASP D C 1
ATOM 8413 O O . ASP D 1 165 ? 62.536 21.089 80.201 1.00 57.73 165 ASP D O 1
ATOM 8422 N N . GLU D 1 166 ? 61.934 23.041 79.251 1.00 56.05 166 GLU D N 1
ATOM 8423 C CA . GLU D 1 166 ? 62.287 23.859 80.408 1.00 43.29 166 GLU D CA 1
ATOM 8424 C C . GLU D 1 166 ? 61.549 23.424 81.675 1.00 56.84 166 GLU D C 1
ATOM 8425 O O . GLU D 1 166 ? 62.172 23.194 82.716 1.00 61.60 166 GLU D O 1
ATOM 8437 N N . ASP D 1 167 ? 60.229 23.295 81.575 1.00 56.63 167 ASP D N 1
ATOM 8438 C CA . ASP D 1 167 ? 59.397 22.893 82.707 1.00 58.11 167 ASP D CA 1
ATOM 8439 C C . ASP D 1 167 ? 59.946 21.638 83.370 1.00 51.13 167 ASP D C 1
ATOM 8440 O O . ASP D 1 167 ? 60.173 21.608 84.580 1.00 68.52 167 ASP D O 1
ATOM 8449 N N . GLU D 1 168 ? 60.164 20.609 82.559 1.00 59.23 168 GLU D N 1
ATOM 8450 C CA . GLU D 1 168 ? 60.680 19.335 83.038 1.00 63.87 168 GLU D CA 1
ATOM 8451 C C . GLU D 1 168 ? 62.063 19.496 83.661 1.00 55.98 168 GLU D C 1
ATOM 8452 O O . GLU D 1 168 ? 62.371 18.874 84.680 1.00 58.11 168 GLU D O 1
ATOM 8464 N N . PHE D 1 169 ? 62.887 20.342 83.048 1.00 52.67 169 PHE D N 1
ATOM 8465 C CA . PHE D 1 169 ? 64.234 20.599 83.546 1.00 46.71 169 PHE D CA 1
ATOM 8466 C C . PHE D 1 169 ? 64.169 21.192 84.948 1.00 39.76 169 PHE D C 1
ATOM 8467 O O . PHE D 1 169 ? 64.818 20.698 85.869 1.00 47.67 169 PHE D O 1
ATOM 8484 N N . LEU D 1 170 ? 63.371 22.240 85.119 1.00 46.73 170 LEU D N 1
ATOM 8485 C CA . LEU D 1 170 ? 63.209 22.828 86.444 1.00 49.59 170 LEU D CA 1
ATOM 8486 C C . LEU D 1 170 ? 62.628 21.814 87.419 1.00 47.49 170 LEU D C 1
ATOM 8487 O O . LEU D 1 170 ? 63.148 21.645 88.524 1.00 56.02 170 LEU D O 1
ATOM 8503 N N . ARG D 1 171 ? 61.563 21.132 87.007 1.00 60.51 171 ARG D N 1
ATOM 8504 C CA . ARG D 1 171 ? 60.886 20.187 87.887 1.00 58.83 171 ARG D CA 1
ATOM 8505 C C . ARG D 1 171 ? 61.868 19.130 88.383 1.00 50.46 171 ARG D C 1
ATOM 8506 O O . ARG D 1 171 ? 61.888 18.810 89.569 1.00 52.59 171 ARG D O 1
ATOM 8527 N N . LEU D 1 172 ? 62.687 18.600 87.476 1.00 55.02 172 LEU D N 1
ATOM 8528 C CA . LEU D 1 172 ? 63.648 17.560 87.839 1.00 63.97 172 LEU D CA 1
ATOM 8529 C C . LEU D 1 172 ? 64.818 18.115 88.646 1.00 52.09 172 LEU D C 1
ATOM 8530 O O . LEU D 1 172 ? 65.312 17.453 89.559 1.00 63.10 172 LEU D O 1
ATOM 8546 N N . MET D 1 173 ? 65.268 19.321 88.311 1.00 68.81 173 MET D N 1
ATOM 8547 C CA . MET D 1 173 ? 66.411 19.910 89.006 1.00 69.62 173 MET D CA 1
ATOM 8548 C C . MET D 1 173 ? 66.032 20.439 90.389 1.00 61.76 173 MET D C 1
ATOM 8549 O O . MET D 1 173 ? 66.893 20.586 91.257 1.00 73.22 173 MET D O 1
ATOM 8563 N N . MET D 1 174 ? 64.748 20.724 90.589 1.00 63.85 174 MET D N 1
ATOM 8564 C CA . MET D 1 174 ? 64.243 21.148 91.894 1.00 64.19 174 MET D CA 1
ATOM 8565 C C . MET D 1 174 ? 63.734 19.976 92.738 1.00 69.07 174 MET D C 1
ATOM 8566 O O . MET D 1 174 ? 63.522 20.124 93.943 1.00 56.74 174 MET D O 1
ATOM 8580 N N . SER D 1 175 ? 63.528 18.822 92.107 1.00 96.25 175 SER D N 1
ATOM 8581 C CA . SER D 1 175 ? 62.987 17.652 92.801 1.00 105.87 175 SER D CA 1
ATOM 8582 C C . SER D 1 175 ? 63.849 17.207 93.976 1.00 102.26 175 SER D C 1
ATOM 8583 O O . SER D 1 175 ? 65.079 17.236 93.910 1.00 95.52 175 SER D O 1
ATOM 8591 N N . LYS D 1 176 ? 63.183 16.791 95.049 1.00 85.04 176 LYS D N 1
ATOM 8592 C CA . LYS D 1 176 ? 63.860 16.292 96.239 1.00 103.83 176 LYS D CA 1
ATOM 8593 C C . LYS D 1 176 ? 64.391 14.882 96.000 1.00 85.11 176 LYS D C 1
ATOM 8594 O O . LYS D 1 176 ? 65.601 14.656 95.986 1.00 74.11 176 LYS D O 1
ATOM 8613 N N . LEU E 2 9 ? 47.700 99.996 75.835 1.00 63.29 1090 LEU E N 1
ATOM 8614 C CA . LEU E 2 9 ? 48.660 99.410 74.908 1.00 92.76 1090 LEU E CA 1
ATOM 8615 C C . LEU E 2 9 ? 48.433 97.906 74.779 1.00 83.39 1090 LEU E C 1
ATOM 8616 O O . LEU E 2 9 ? 48.172 97.219 75.768 1.00 73.71 1090 LEU E O 1
ATOM 8631 N N . MET E 2 10 ? 48.525 97.402 73.553 1.00 92.03 1091 MET E N 1
ATOM 8632 C CA . MET E 2 10 ? 48.345 95.978 73.291 1.00 81.34 1091 MET E CA 1
ATOM 8633 C C . MET E 2 10 ? 49.481 95.167 73.904 1.00 88.46 1091 MET E C 1
ATOM 8634 O O . MET E 2 10 ? 49.253 94.116 74.509 1.00 105.23 1091 MET E O 1
ATOM 8648 N N . ALA E 2 11 ? 50.694 95.699 73.776 1.00 82.44 1092 ALA E N 1
ATOM 8649 C CA . ALA E 2 11 ? 51.917 95.040 74.231 1.00 97.94 1092 ALA E CA 1
ATOM 8650 C C . ALA E 2 11 ? 51.814 94.495 75.654 1.00 101.89 1092 ALA E C 1
ATOM 8651 O O . ALA E 2 11 ? 52.333 93.417 75.948 1.00 94.57 1092 ALA E O 1
ATOM 8658 N N . ASP E 2 12 ? 51.157 95.241 76.535 1.00 102.67 1093 ASP E N 1
ATOM 8659 C CA . ASP E 2 12 ? 50.968 94.800 77.912 1.00 90.03 1093 ASP E CA 1
ATOM 8660 C C . ASP E 2 12 ? 50.127 93.521 77.932 1.00 76.09 1093 ASP E C 1
ATOM 8661 O O . ASP E 2 12 ? 50.447 92.543 78.626 1.00 91.00 1093 ASP E O 1
ATOM 8670 N N . PHE E 2 13 ? 49.053 93.533 77.149 1.00 66.08 1094 PHE E N 1
ATOM 8671 C CA . PHE E 2 13 ? 48.181 92.374 77.031 1.00 59.54 1094 PHE E CA 1
ATOM 8672 C C . PHE E 2 13 ? 48.933 91.199 76.411 1.00 67.22 1094 PHE E C 1
ATOM 8673 O O . PHE E 2 13 ? 48.784 90.057 76.856 1.00 51.82 1094 PHE E O 1
ATOM 8690 N N . THR E 2 14 ? 49.726 91.472 75.376 1.00 76.59 1095 THR E N 1
ATOM 8691 C CA . THR E 2 14 ? 50.510 90.405 74.757 1.00 82.45 1095 THR E CA 1
ATOM 8692 C C . THR E 2 14 ? 51.452 89.822 75.798 1.00 78.19 1095 THR E C 1
ATOM 8693 O O . THR E 2 14 ? 51.596 88.606 75.897 1.00 88.13 1095 THR E O 1
ATOM 8704 N N . LYS E 2 15 ? 52.077 90.701 76.580 1.00 68.86 1096 LYS E N 1
ATOM 8705 C CA . LYS E 2 15 ? 52.985 90.288 77.647 1.00 63.65 1096 LYS E CA 1
ATOM 8706 C C . LYS E 2 15 ? 52.267 89.341 78.603 1.00 65.47 1096 LYS E C 1
ATOM 8707 O O . LYS E 2 15 ? 52.783 88.265 78.917 1.00 72.20 1096 LYS E O 1
ATOM 8726 N N . TRP E 2 16 ? 51.090 89.742 79.079 1.00 68.87 1097 TRP E N 1
ATOM 8727 C CA . TRP E 2 16 ? 50.293 88.844 79.913 1.00 55.21 1097 TRP E CA 1
ATOM 8728 C C . TRP E 2 16 ? 50.024 87.523 79.203 1.00 64.81 1097 TRP E C 1
ATOM 8729 O O . TRP E 2 16 ? 50.155 86.454 79.794 1.00 68.52 1097 TRP E O 1
ATOM 8750 N N . PHE E 2 17 ? 49.641 87.603 77.933 1.00 74.64 1098 PHE E N 1
ATOM 8751 C CA . PHE E 2 17 ? 49.265 86.412 77.182 1.00 75.70 1098 PHE E CA 1
ATOM 8752 C C . PHE E 2 17 ? 50.422 85.438 76.970 1.00 69.62 1098 PHE E C 1
ATOM 8753 O O . PHE E 2 17 ? 50.236 84.225 77.057 1.00 72.35 1098 PHE E O 1
ATOM 8770 N N . VAL E 2 18 ? 51.611 85.967 76.692 1.00 52.65 1099 VAL E N 1
ATOM 8771 C CA . VAL E 2 18 ? 52.758 85.125 76.360 1.00 67.55 1099 VAL E CA 1
ATOM 8772 C C . VAL E 2 18 ? 53.527 84.687 77.610 1.00 56.60 1099 VAL E C 1
ATOM 8773 O O . VAL E 2 18 ? 53.958 83.537 77.699 1.00 68.10 1099 VAL E O 1
ATOM 8786 N N . THR E 2 19 ? 53.688 85.592 78.574 1.00 39.60 1100 THR E N 1
ATOM 8787 C CA . THR E 2 19 ? 54.499 85.304 79.756 1.00 69.58 1100 THR E CA 1
ATOM 8788 C C . THR E 2 19 ? 53.598 84.948 80.942 1.00 76.59 1100 THR E C 1
ATOM 8789 O O . THR E 2 19 ? 54.064 84.789 82.070 1.00 63.55 1100 THR E O 1
ATOM 8800 N N . GLY E 2 20 ? 52.306 84.780 80.678 1.00 67.28 1101 GLY E 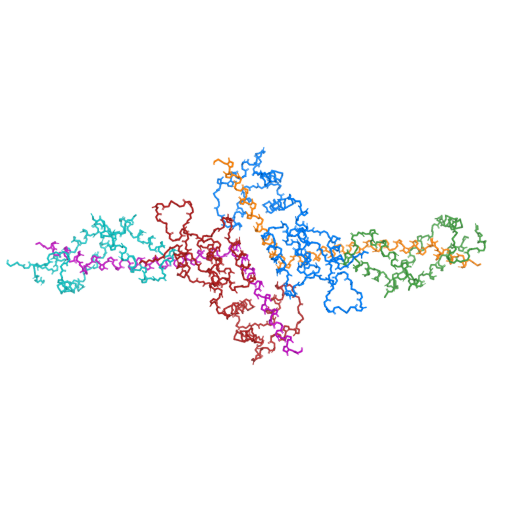N 1
ATOM 8801 C CA . GLY E 2 20 ? 51.383 84.353 81.712 1.00 51.52 1101 GLY E CA 1
ATOM 8802 C C . GLY E 2 20 ? 51.410 82.855 81.920 1.00 80.07 1101 GLY E C 1
ATOM 8803 O O . GLY E 2 20 ? 52.011 82.122 81.134 1.00 93.87 1101 GLY E O 1
ATOM 8807 N N . ASP E 2 21 ? 50.760 82.398 82.986 1.00 90.07 1102 ASP E N 1
ATOM 8808 C CA . ASP E 2 21 ? 50.643 80.969 83.240 1.00 111.45 1102 ASP E CA 1
ATOM 8809 C C . ASP E 2 21 ? 49.684 80.372 82.218 1.00 108.26 1102 ASP E C 1
ATOM 8810 O O . ASP E 2 21 ? 48.569 80.866 82.039 1.00 113.11 1102 ASP E O 1
ATOM 8819 N N . GLY E 2 22 ? 50.117 79.307 81.553 1.00 100.17 1103 GLY E N 1
ATOM 8820 C CA . GLY E 2 22 ? 49.380 78.771 80.425 1.00 92.95 1103 GLY E CA 1
ATOM 8821 C C . GLY E 2 22 ? 49.567 79.644 79.199 1.00 87.23 1103 GLY E C 1
ATOM 8822 O O . GLY E 2 22 ? 48.779 79.585 78.254 1.00 73.98 1103 GLY E O 1
ATOM 8826 N N . GLY E 2 23 ? 50.615 80.463 79.220 1.00 78.73 1104 GLY E N 1
ATOM 8827 C CA . GLY E 2 23 ? 50.930 81.333 78.104 1.00 65.36 1104 GLY E CA 1
ATOM 8828 C C . GLY E 2 23 ? 51.437 80.530 76.924 1.00 74.88 1104 GLY E C 1
ATOM 8829 O O . GLY E 2 23 ? 51.619 79.316 77.024 1.00 73.06 1104 GLY E O 1
ATOM 8833 N N . ILE E 2 24 ? 51.663 81.200 75.801 1.00 62.36 1105 ILE E N 1
ATOM 8834 C CA . ILE E 2 24 ? 52.147 80.517 74.611 1.00 64.52 1105 ILE E CA 1
ATOM 8835 C C . ILE E 2 24 ? 53.586 80.063 74.831 1.00 64.87 1105 ILE E C 1
ATOM 8836 O O . ILE E 2 24 ? 54.000 79.019 74.329 1.00 93.58 1105 ILE E O 1
ATOM 8852 N N . MET E 2 25 ? 54.337 80.847 75.599 1.00 44.71 1106 MET E N 1
ATOM 8853 C CA . MET E 2 25 ? 55.729 80.532 75.901 1.00 50.91 1106 MET E CA 1
ATOM 8854 C C . MET E 2 25 ? 55.838 79.234 76.702 1.00 61.36 1106 MET E C 1
ATOM 8855 O O . MET E 2 25 ? 56.741 78.419 76.479 1.00 54.88 1106 MET E O 1
ATOM 8869 N N . GLU E 2 26 ? 54.894 79.039 77.617 1.00 56.34 1107 GLU E N 1
ATOM 8870 C CA . GLU E 2 26 ? 54.867 77.846 78.452 1.00 54.71 1107 GLU E CA 1
ATOM 8871 C C . GLU E 2 26 ? 54.577 76.602 77.617 1.00 71.59 1107 GLU E C 1
ATOM 8872 O O . GLU E 2 26 ? 55.367 75.650 77.600 1.00 95.19 1107 GLU E O 1
ATOM 8884 N N . GLU E 2 27 ? 53.449 76.626 76.909 1.00 46.34 1108 GLU E N 1
ATOM 8885 C CA . GLU E 2 27 ? 53.054 75.512 76.054 1.00 76.85 1108 GLU E CA 1
ATOM 8886 C C . GLU E 2 27 ? 54.144 75.222 75.030 1.00 58.73 1108 GLU E C 1
ATOM 8887 O O . GLU E 2 27 ? 54.482 74.062 74.770 1.00 71.17 1108 GLU E O 1
ATOM 8899 N N . PHE E 2 28 ? 54.692 76.287 74.457 1.00 48.16 1109 PHE E N 1
ATOM 8900 C CA . PHE E 2 28 ? 55.779 76.162 73.500 1.00 57.38 1109 PHE E CA 1
ATOM 8901 C C . PHE E 2 28 ? 56.956 75.411 74.117 1.00 67.62 1109 PHE E C 1
ATOM 8902 O O . PHE E 2 28 ? 57.382 74.382 73.584 1.00 87.23 1109 PHE E O 1
ATOM 8919 N N . THR E 2 29 ? 57.475 75.921 75.234 1.00 49.21 1110 THR E N 1
ATOM 8920 C CA . THR E 2 29 ? 58.637 75.305 75.876 1.00 58.72 1110 THR E CA 1
ATOM 8921 C C . THR E 2 29 ? 58.355 73.839 76.214 1.00 57.24 1110 THR E C 1
ATOM 8922 O O . THR E 2 29 ? 59.202 72.962 75.999 1.00 61.16 1110 THR E O 1
ATOM 8933 N N . GLU E 2 30 ? 57.153 73.573 76.715 1.00 47.22 1111 GLU E N 1
ATOM 8934 C CA . GLU E 2 30 ? 56.744 72.204 76.999 1.00 44.58 1111 GLU E CA 1
ATOM 8935 C C . GLU E 2 30 ? 56.832 71.318 75.755 1.00 42.83 1111 GLU E C 1
ATOM 8936 O O . GLU E 2 30 ? 57.510 70.290 75.769 1.00 58.68 1111 GLU E O 1
ATOM 8948 N N . GLU E 2 31 ? 56.160 71.721 74.681 1.00 57.54 1112 GLU E N 1
ATOM 8949 C CA . GLU E 2 31 ? 56.161 70.942 73.442 1.00 47.45 1112 GLU E CA 1
ATOM 8950 C C . GLU E 2 31 ? 57.570 70.719 72.880 1.00 51.23 1112 GLU E C 1
ATOM 8951 O O . GLU E 2 31 ? 57.960 69.576 72.565 1.00 73.81 1112 GLU E O 1
ATOM 8963 N N . THR E 2 32 ? 58.334 71.802 72.751 1.00 44.04 1113 THR E N 1
ATOM 8964 C CA . THR E 2 32 ? 59.673 71.700 72.182 1.00 46.87 1113 THR E CA 1
ATOM 8965 C C . THR E 2 32 ? 60.510 70.764 73.046 1.00 41.87 1113 THR E C 1
ATOM 8966 O O . THR E 2 32 ? 61.270 69.939 72.524 1.00 57.42 1113 THR E O 1
ATOM 8977 N N . LEU E 2 33 ? 60.342 70.860 74.364 1.00 50.26 1114 LEU E N 1
ATOM 8978 C CA . LEU E 2 33 ? 61.007 69.925 75.261 1.00 50.67 1114 LEU E CA 1
ATOM 8979 C C . LEU E 2 33 ? 60.546 68.488 75.005 1.00 65.56 1114 LEU E C 1
ATOM 8980 O O . LEU E 2 33 ? 61.370 67.578 74.956 1.00 52.73 1114 LEU E O 1
ATOM 8996 N N . ARG E 2 34 ? 59.240 68.290 74.821 1.00 66.41 1115 ARG E N 1
ATOM 8997 C CA . ARG E 2 34 ? 58.706 66.961 74.513 1.00 49.32 1115 ARG E CA 1
ATOM 8998 C C . ARG E 2 34 ? 59.451 66.342 73.333 1.00 52.14 1115 ARG E C 1
ATOM 8999 O O . ARG E 2 34 ? 60.073 65.277 73.450 1.00 54.53 1115 ARG E O 1
ATOM 9020 N N . HIS E 2 35 ? 59.414 67.038 72.202 1.00 45.31 1116 HIS E N 1
ATOM 9021 C CA . HIS E 2 35 ? 60.011 66.503 70.982 1.00 61.66 1116 HIS E CA 1
ATOM 9022 C C . HIS E 2 35 ? 61.530 66.337 71.077 1.00 54.66 1116 HIS E C 1
ATOM 9023 O O . HIS E 2 35 ? 62.075 65.267 70.757 1.00 83.64 1116 HIS E O 1
ATOM 9037 N N . LEU E 2 36 ? 62.208 67.377 71.550 1.00 38.64 1117 LEU E N 1
ATOM 9038 C CA . LEU E 2 36 ? 63.660 67.345 71.678 1.00 47.62 1117 LEU E CA 1
ATOM 9039 C C . LEU E 2 36 ? 64.098 66.182 72.582 1.00 59.20 1117 LEU E C 1
ATOM 9040 O O . LEU E 2 36 ? 65.019 65.406 72.254 1.00 60.06 1117 LEU E O 1
ATOM 9056 N N . LEU E 2 37 ? 63.414 66.056 73.716 1.00 54.70 1118 LEU E N 1
ATOM 9057 C CA . LEU E 2 37 ? 63.730 65.013 74.681 1.00 50.89 1118 LEU E CA 1
ATOM 9058 C C . LEU E 2 37 ? 63.432 63.617 74.139 1.00 58.45 1118 LEU E C 1
ATOM 9059 O O . LEU E 2 37 ? 64.190 62.682 74.395 1.00 69.24 1118 LEU E O 1
ATOM 9075 N N . TRP E 2 38 ? 62.337 63.464 73.397 1.00 51.14 1119 TRP E N 1
ATOM 9076 C CA . TRP E 2 38 ? 62.064 62.176 72.760 1.00 53.66 1119 TRP E CA 1
ATOM 9077 C C . TRP E 2 38 ? 63.198 61.796 71.797 1.00 50.86 1119 TRP E C 1
ATOM 9078 O O . TRP E 2 38 ? 63.696 60.655 71.815 1.00 67.22 1119 TRP E O 1
ATOM 9099 N N . ASP E 2 39 ? 63.603 62.751 70.960 1.00 64.87 1120 ASP E N 1
ATOM 9100 C CA . ASP E 2 39 ? 64.733 62.526 70.058 1.00 46.95 1120 ASP E CA 1
ATOM 9101 C C . ASP E 2 39 ? 65.959 62.032 70.828 1.00 57.81 1120 ASP E C 1
ATOM 9102 O O . ASP E 2 39 ? 66.482 60.939 70.551 1.00 64.88 1120 ASP E O 1
ATOM 9111 N N . VAL E 2 40 ? 66.409 62.818 71.805 1.00 62.95 1121 VAL E N 1
ATOM 9112 C CA . VAL E 2 40 ? 67.608 62.434 72.552 1.00 59.92 1121 VAL E CA 1
ATOM 9113 C C . VAL E 2 40 ? 67.396 61.122 73.321 1.00 58.64 1121 VAL E C 1
ATOM 9114 O O . VAL E 2 40 ? 68.345 60.379 73.560 1.00 55.08 1121 VAL E O 1
ATOM 9127 N N . TRP E 2 41 ? 66.156 60.843 73.710 1.00 61.09 1122 TRP E N 1
ATOM 9128 C CA . TRP E 2 41 ? 65.822 59.578 74.367 1.00 48.50 1122 TRP E CA 1
ATOM 9129 C C . TRP E 2 41 ? 66.113 58.374 73.461 1.00 51.42 1122 TRP E C 1
ATOM 9130 O O . TRP E 2 41 ? 66.876 57.468 73.837 1.00 55.19 1122 TRP E O 1
ATOM 9151 N N . GLN E 2 42 ? 65.522 58.370 72.267 1.00 48.97 1123 GLN E N 1
ATOM 9152 C CA . GLN E 2 42 ? 65.796 57.300 71.303 1.00 44.11 1123 GLN E CA 1
ATOM 9153 C C . GLN E 2 42 ? 67.295 57.210 70.998 1.00 47.57 1123 GLN E C 1
ATOM 9154 O O . GLN E 2 42 ? 67.889 56.112 70.954 1.00 55.07 1123 GLN E O 1
ATOM 9168 N N . ARG E 2 43 ? 67.898 58.378 70.794 1.00 48.45 1124 ARG E N 1
ATOM 9169 C CA . ARG E 2 43 ? 69.339 58.480 70.590 1.00 49.14 1124 ARG E CA 1
ATOM 9170 C C . ARG E 2 43 ? 70.105 57.738 71.688 1.00 47.60 1124 ARG E C 1
ATOM 9171 O O . ARG E 2 43 ? 70.955 56.883 71.406 1.00 52.76 1124 ARG E O 1
ATOM 9192 N N . HIS E 2 44 ? 69.776 58.052 72.939 1.00 65.07 1125 HIS E N 1
ATOM 9193 C CA . HIS E 2 44 ? 70.410 57.409 74.084 1.00 53.38 1125 HIS E CA 1
ATOM 9194 C C . HIS E 2 44 ? 70.217 55.902 74.070 1.00 47.51 1125 HIS E C 1
ATOM 9195 O O . HIS E 2 44 ? 71.154 55.157 74.350 1.00 57.39 1125 HIS E O 1
ATOM 9209 N N . GLN E 2 45 ? 68.998 55.456 73.777 1.00 47.77 1126 GLN E N 1
ATOM 9210 C CA . GLN E 2 45 ? 68.744 54.020 73.657 1.00 55.36 1126 GLN E CA 1
ATOM 9211 C C . GLN E 2 45 ? 69.705 53.346 72.670 1.00 48.56 1126 GLN E C 1
ATOM 9212 O O . GLN E 2 45 ? 70.380 52.367 73.022 1.00 55.90 1126 GLN E O 1
ATOM 9226 N N . ARG E 2 46 ? 69.777 53.866 71.446 1.00 45.22 1127 ARG E N 1
ATOM 9227 C CA . ARG E 2 46 ? 70.708 53.307 70.455 1.00 55.67 1127 ARG E CA 1
ATOM 9228 C C . ARG E 2 46 ? 72.165 53.323 70.952 1.00 51.10 1127 ARG E C 1
ATOM 9229 O O . ARG E 2 46 ? 72.895 52.312 70.855 1.00 70.27 1127 ARG E O 1
ATOM 9250 N N . GLU E 2 47 ? 72.583 54.470 71.484 1.00 43.18 1128 GLU E N 1
ATOM 9251 C CA . GLU E 2 47 ? 73.925 54.601 72.047 1.00 51.26 1128 GLU E CA 1
ATOM 9252 C C . GLU E 2 47 ? 74.189 53.553 73.128 1.00 65.89 1128 GLU E C 1
ATOM 9253 O O . GLU E 2 47 ? 75.273 52.975 73.187 1.00 75.07 1128 GLU E O 1
ATOM 9265 N N . GLU E 2 48 ? 73.197 53.310 73.982 1.00 62.19 1129 GLU E N 1
ATOM 9266 C CA . GLU E 2 48 ? 73.333 52.309 75.039 1.00 62.50 1129 GLU E CA 1
ATOM 9267 C C . GLU E 2 48 ? 73.462 50.911 74.460 1.00 57.43 1129 GLU E C 1
ATOM 9268 O O . GLU E 2 48 ? 74.285 50.120 74.923 1.00 63.80 1129 GLU E O 1
ATOM 9280 N N . ALA E 2 49 ? 72.643 50.605 73.456 1.00 59.43 1130 ALA E N 1
ATOM 9281 C CA . ALA E 2 49 ? 72.766 49.328 72.759 1.00 70.20 1130 ALA E CA 1
ATOM 9282 C C . ALA E 2 49 ? 74.203 49.106 72.289 1.00 77.44 1130 ALA E C 1
ATOM 9283 O O . ALA E 2 49 ? 74.838 48.108 72.657 1.00 76.22 1130 ALA E O 1
ATOM 9290 N N . GLU E 2 50 ? 74.728 50.044 71.503 1.00 83.91 1131 GLU E N 1
ATOM 9291 C CA . GLU E 2 50 ? 76.091 49.882 70.986 1.00 71.64 1131 GLU E CA 1
ATOM 9292 C C . GLU E 2 50 ? 77.174 49.874 72.073 1.00 50.96 1131 GLU E C 1
ATOM 9293 O O . GLU E 2 50 ? 78.089 49.046 72.037 1.00 77.41 1131 GLU E O 1
ATOM 9305 N N . ARG E 2 51 ? 77.079 50.788 73.035 1.00 52.14 1132 ARG E N 1
ATOM 9306 C CA . ARG E 2 51 ? 78.081 50.870 74.097 1.00 74.23 1132 ARG E CA 1
ATOM 9307 C C . ARG E 2 51 ? 78.093 49.604 74.947 1.00 75.69 1132 ARG E C 1
ATOM 9308 O O . ARG E 2 51 ? 79.159 49.112 75.330 1.00 93.49 1132 ARG E O 1
ATOM 9329 N N . LYS E 2 52 ? 76.909 49.073 75.237 1.00 75.95 1133 LYS E N 1
ATOM 9330 C CA . LYS E 2 52 ? 76.811 47.833 75.995 1.00 79.84 1133 LYS E CA 1
ATOM 9331 C C . LYS E 2 52 ? 77.415 46.702 75.168 1.00 70.61 1133 LYS E C 1
ATOM 9332 O O . LYS E 2 52 ? 78.215 45.910 75.675 1.00 85.91 1133 LYS E O 1
ATOM 9351 N N . ARG E 2 53 ? 77.033 46.635 73.893 1.00 76.23 1134 ARG E N 1
ATOM 9352 C CA . ARG E 2 53 ? 77.593 45.640 72.980 1.00 73.01 1134 ARG E CA 1
ATOM 9353 C C . ARG E 2 53 ? 79.121 45.653 72.998 1.00 68.41 1134 ARG E C 1
ATOM 9354 O O . ARG E 2 53 ? 79.749 44.605 73.129 1.00 86.00 1134 ARG E O 1
ATOM 9375 N N . LYS E 2 54 ? 79.715 46.835 72.854 1.00 82.50 1135 LYS E N 1
ATOM 9376 C CA . LYS E 2 54 ? 81.173 46.943 72.860 1.00 91.92 1135 LYS E CA 1
ATOM 9377 C C . LYS E 2 54 ? 81.756 46.614 74.234 1.00 78.39 1135 LYS E C 1
ATOM 9378 O O . LYS E 2 54 ? 82.828 46.020 74.329 1.00 83.77 1135 LYS E O 1
ATOM 9397 N N . ALA E 2 55 ? 81.060 47.013 75.296 1.00 91.07 1136 ALA E N 1
ATOM 9398 C CA . ALA E 2 55 ? 81.512 46.706 76.651 1.00 103.20 1136 ALA E CA 1
ATOM 9399 C C . ALA E 2 55 ? 81.501 45.204 76.949 1.00 87.15 1136 ALA E C 1
ATOM 9400 O O . ALA E 2 55 ? 82.366 44.706 77.671 1.00 78.42 1136 ALA E O 1
ATOM 9407 N N . GLU E 2 56 ? 80.527 44.486 76.395 1.00 84.26 1137 GLU E N 1
ATOM 9408 C CA . GLU E 2 56 ? 80.413 43.047 76.636 1.00 85.42 1137 GLU E CA 1
ATOM 9409 C C . GLU E 2 56 ? 81.565 42.206 76.072 1.00 96.86 1137 GLU E C 1
ATOM 9410 O O . GLU E 2 56 ? 82.075 41.321 76.753 1.00 98.64 1137 GLU E O 1
ATOM 9422 N N . GLU E 2 57 ? 81.978 42.477 74.840 1.00 123.53 1138 GLU E N 1
ATOM 9423 C CA . GLU E 2 57 ? 82.875 41.567 74.126 1.00 123.34 1138 GLU E CA 1
ATOM 9424 C C . GLU E 2 57 ? 84.252 41.377 74.774 1.00 127.05 1138 GLU E C 1
ATOM 9425 O O . GLU E 2 57 ? 84.942 40.402 74.472 1.00 123.15 1138 GLU E O 1
ATOM 9437 N N . GLU E 2 58 ? 84.652 42.286 75.660 1.00 101.30 1139 GLU E N 1
ATOM 9438 C CA . GLU E 2 58 ? 86.044 42.328 76.111 1.00 82.92 1139 GLU E CA 1
ATOM 9439 C C . GLU E 2 58 ? 86.345 41.396 77.291 1.00 94.66 1139 GLU E C 1
ATOM 9440 O O . GLU E 2 58 ? 85.442 40.864 77.938 1.00 106.46 1139 GLU E O 1
ATOM 9452 N N . GLU E 2 59 ? 87.639 41.240 77.565 1.00 86.88 1140 GLU E N 1
ATOM 9453 C CA . GLU E 2 59 ? 88.181 40.105 78.314 1.00 103.99 1140 GLU E CA 1
ATOM 9454 C C . GLU E 2 59 ? 87.580 39.852 79.697 1.00 87.08 1140 GLU E C 1
ATOM 9455 O O . GLU E 2 59 ? 86.975 38.806 79.911 1.00 102.72 1140 GLU E O 1
ATOM 9467 N N . SER E 2 60 ? 87.770 40.782 80.630 1.00 59.83 1141 SER E N 1
ATOM 9468 C CA . SER E 2 60 ? 87.381 40.573 82.029 1.00 85.18 1141 SER E CA 1
ATOM 9469 C C . SER E 2 60 ? 85.983 39.952 82.160 1.00 76.75 1141 SER E C 1
ATOM 9470 O O . SER E 2 60 ? 85.794 38.909 82.818 1.00 79.63 1141 SER E O 1
ATOM 9478 N N . TRP E 2 61 ? 85.012 40.578 81.503 1.00 61.11 1142 TRP E N 1
ATOM 9479 C CA . TRP E 2 61 ? 83.655 40.055 81.481 1.00 67.03 1142 TRP E CA 1
ATOM 9480 C C . TRP E 2 61 ? 83.620 38.668 80.854 1.00 76.01 1142 TRP E C 1
ATOM 9481 O O . TRP E 2 61 ? 82.952 37.774 81.362 1.00 72.68 1142 TRP E O 1
ATOM 9502 N N . ARG E 2 62 ? 84.329 38.500 79.742 1.00 75.13 1143 ARG E N 1
ATOM 9503 C CA . ARG E 2 62 ? 84.398 37.209 79.061 1.00 64.48 1143 ARG E CA 1
ATOM 9504 C C . ARG E 2 62 ? 84.942 36.108 79.975 1.00 70.35 1143 ARG E C 1
ATOM 9505 O O . ARG E 2 62 ? 84.452 34.975 79.952 1.00 75.16 1143 ARG E O 1
ATOM 9526 N N . LEU E 2 63 ? 85.929 36.445 80.798 1.00 66.86 1144 LEU E N 1
ATOM 9527 C CA . LEU E 2 63 ? 86.465 35.488 81.756 1.00 80.33 1144 LEU E CA 1
ATOM 9528 C C . LEU E 2 63 ? 85.395 35.145 82.791 1.00 83.81 1144 LEU E C 1
ATOM 9529 O O . LEU E 2 63 ? 85.110 33.965 83.035 1.00 86.17 1144 LEU E O 1
ATOM 9545 N N . ALA E 2 64 ? 84.798 36.177 83.388 1.00 62.91 1145 ALA E N 1
ATOM 9546 C CA . ALA E 2 64 ? 83.720 35.965 84.358 1.00 58.35 1145 ALA E CA 1
ATOM 9547 C C . ALA E 2 64 ? 82.595 35.102 83.778 1.00 46.56 1145 ALA E C 1
ATOM 9548 O O . ALA E 2 64 ? 82.091 34.182 84.432 1.00 74.03 1145 ALA E O 1
ATOM 9555 N N . ARG E 2 65 ? 82.224 35.398 82.536 1.00 46.31 1146 ARG E N 1
ATOM 9556 C CA . ARG E 2 65 ? 81.136 34.707 81.855 1.00 62.09 1146 ARG E CA 1
ATOM 9557 C C . ARG E 2 65 ? 81.479 33.249 81.599 1.00 62.84 1146 ARG E C 1
ATOM 9558 O O . ARG E 2 65 ? 80.688 32.356 81.905 1.00 60.71 1146 ARG E O 1
ATOM 9579 N N . GLU E 2 66 ? 82.654 33.013 81.022 1.00 57.65 1147 GLU E N 1
ATOM 9580 C CA . GLU E 2 66 ? 83.105 31.653 80.750 1.00 57.30 1147 GLU E CA 1
ATOM 9581 C C . GLU E 2 66 ? 83.149 30.843 82.045 1.00 58.44 1147 GLU E C 1
ATOM 9582 O O . GLU E 2 66 ? 82.651 29.712 82.102 1.00 46.66 1147 GLU E O 1
ATOM 9594 N N . HIS E 2 67 ? 83.732 31.434 83.084 1.00 60.37 1148 HIS E N 1
ATOM 9595 C CA . HIS E 2 67 ? 83.778 30.801 84.398 1.00 66.52 1148 HIS E CA 1
ATOM 9596 C C . HIS E 2 67 ? 82.375 30.420 84.866 1.00 58.54 1148 HIS E C 1
ATOM 9597 O O . HIS E 2 67 ? 82.126 29.272 85.261 1.00 79.27 1148 HIS E O 1
ATOM 9611 N N . LEU E 2 68 ? 81.460 31.383 84.797 1.00 57.37 1149 LEU E N 1
ATOM 9612 C CA . LEU E 2 68 ? 80.070 31.153 85.181 1.00 66.68 1149 LEU E CA 1
ATOM 9613 C C . LEU E 2 68 ? 79.449 29.990 84.404 1.00 74.25 1149 LEU E C 1
ATOM 9614 O O . LEU E 2 68 ? 78.900 29.051 84.997 1.00 90.05 1149 LEU E O 1
ATOM 9630 N N . THR E 2 69 ? 79.550 30.058 83.078 1.00 58.63 1150 THR E N 1
ATOM 9631 C CA . THR E 2 69 ? 79.020 29.018 82.203 1.00 53.79 1150 THR E CA 1
ATOM 9632 C C . THR E 2 69 ? 79.538 27.646 82.621 1.00 68.88 1150 THR E C 1
ATOM 9633 O O . THR E 2 69 ? 78.755 26.721 82.862 1.00 88.98 1150 THR E O 1
ATOM 9644 N N . HIS E 2 70 ? 80.860 27.527 82.720 1.00 68.27 1151 HIS E N 1
ATOM 9645 C CA . HIS E 2 70 ? 81.483 26.265 83.106 1.00 79.16 1151 HIS E CA 1
ATOM 9646 C C . HIS E 2 70 ? 80.946 25.748 84.437 1.00 64.73 1151 HIS E C 1
ATOM 9647 O O . HIS E 2 70 ? 80.479 24.609 84.525 1.00 71.14 1151 HIS E O 1
ATOM 9661 N N . ARG E 2 71 ? 81.009 26.592 85.464 1.00 59.68 1152 ARG E N 1
ATOM 9662 C CA . ARG E 2 71 ? 80.560 26.208 86.800 1.00 60.80 1152 ARG E CA 1
ATOM 9663 C C . ARG E 2 71 ? 79.116 25.699 86.779 1.00 61.21 1152 ARG E C 1
ATOM 9664 O O . ARG E 2 71 ? 78.807 24.630 87.331 1.00 74.11 1152 ARG E O 1
ATOM 9685 N N . LEU E 2 72 ? 78.243 26.454 86.114 1.00 52.79 1153 LEU E N 1
ATOM 9686 C CA . LEU E 2 72 ? 76.834 26.079 86.008 1.00 78.35 1153 LEU E CA 1
ATOM 9687 C C . LEU E 2 72 ? 76.651 24.734 85.301 1.00 77.81 1153 LEU E C 1
ATOM 9688 O O . LEU E 2 72 ? 75.981 23.827 85.824 1.00 84.68 1153 LEU E O 1
ATOM 9704 N N . GLN E 2 73 ? 77.250 24.609 84.117 1.00 58.66 1154 GLN E N 1
ATOM 9705 C CA . GLN E 2 73 ? 77.160 23.373 83.342 1.00 51.04 1154 GLN E CA 1
ATOM 9706 C C . GLN E 2 73 ? 77.619 22.172 84.159 1.00 56.70 1154 GLN E C 1
ATOM 9707 O O . GLN E 2 73 ? 76.911 21.173 84.239 1.00 62.37 1154 GLN E O 1
ATOM 9721 N N . VAL E 2 74 ? 78.793 22.280 84.776 1.00 59.88 1155 VAL E N 1
ATOM 9722 C CA . VAL E 2 74 ? 79.300 21.212 85.636 1.00 66.98 1155 VAL E CA 1
ATOM 9723 C C . VAL E 2 74 ? 78.265 20.842 86.694 1.00 61.67 1155 VAL E C 1
ATOM 9724 O O . VAL E 2 74 ? 77.775 19.699 86.742 1.00 84.81 1155 VAL E O 1
ATOM 9737 N N . LYS E 2 75 ? 77.923 21.832 87.514 1.00 60.22 1156 LYS E N 1
ATOM 9738 C CA . LYS E 2 75 ? 77.013 21.648 88.639 1.00 65.24 1156 LYS E CA 1
ATOM 9739 C C . LYS E 2 75 ? 75.747 20.905 88.228 1.00 60.96 1156 LYS E C 1
ATOM 9740 O O . LYS E 2 75 ? 75.466 19.791 88.706 1.00 75.42 1156 LYS E O 1
ATOM 9759 N N . TYR E 2 76 ? 75.009 21.495 87.296 1.00 75.52 1157 TYR E N 1
ATOM 9760 C CA . TYR E 2 76 ? 73.693 20.974 86.968 1.00 83.41 1157 TYR E CA 1
ATOM 9761 C C . TYR E 2 76 ? 73.766 19.741 86.072 1.00 72.24 1157 TYR E C 1
ATOM 9762 O O . TYR E 2 76 ? 72.877 18.890 86.123 1.00 57.92 1157 TYR E O 1
ATOM 9780 N N . PHE E 2 77 ? 74.823 19.612 85.276 1.00 61.33 1158 PHE E N 1
ATOM 9781 C CA . PHE E 2 77 ? 74.988 18.388 84.506 1.00 63.64 1158 PHE E CA 1
ATOM 9782 C C . PHE E 2 77 ? 75.169 17.197 85.437 1.00 61.58 1158 PHE E C 1
ATOM 9783 O O . PHE E 2 77 ? 74.437 16.214 85.336 1.00 76.64 1158 PHE E O 1
ATOM 9800 N N . TYR E 2 78 ? 76.140 17.278 86.343 1.00 66.36 1159 TYR E N 1
ATOM 9801 C CA . TYR E 2 78 ? 76.406 16.137 87.216 1.00 67.87 1159 TYR E CA 1
ATOM 9802 C C . TYR E 2 78 ? 75.229 15.877 88.147 1.00 46.75 1159 TYR E C 1
ATOM 9803 O O . TYR E 2 78 ? 74.866 14.724 88.392 1.00 63.59 1159 TYR E O 1
ATOM 9821 N N . ARG E 2 79 ? 74.623 16.947 88.647 1.00 55.53 1160 ARG E N 1
ATOM 9822 C CA . ARG E 2 79 ? 73.402 16.824 89.436 1.00 58.83 1160 ARG E CA 1
ATOM 9823 C C . ARG E 2 79 ? 72.327 16.058 88.648 1.00 47.72 1160 ARG E C 1
ATOM 9824 O O . ARG E 2 79 ? 71.741 15.082 89.142 1.00 57.04 1160 ARG E O 1
ATOM 9845 N N . TRP E 2 80 ? 72.109 16.475 87.403 1.00 62.03 1161 TRP E N 1
ATOM 9846 C CA . TRP E 2 80 ? 71.159 15.812 86.509 1.00 75.74 1161 TRP E CA 1
ATOM 9847 C C . TRP E 2 80 ? 71.491 14.326 86.322 1.00 66.50 1161 TRP E C 1
ATOM 9848 O O . TRP E 2 80 ? 70.630 13.459 86.514 1.00 57.64 1161 TRP E O 1
ATOM 9869 N N . ARG E 2 81 ? 72.735 14.033 85.950 1.00 63.66 1162 ARG E N 1
ATOM 9870 C CA . ARG E 2 81 ? 73.157 12.650 85.737 1.00 66.44 1162 ARG E CA 1
ATOM 9871 C C . ARG E 2 81 ? 72.962 11.816 87.003 1.00 73.68 1162 ARG E C 1
ATOM 9872 O O . ARG E 2 81 ? 72.611 10.636 86.927 1.00 82.36 1162 ARG E O 1
ATOM 9893 N N . GLU E 2 82 ? 73.191 12.428 88.162 1.00 71.22 1163 GLU E N 1
ATOM 9894 C CA . GLU E 2 82 ? 72.906 11.764 89.430 1.00 63.89 1163 GLU E CA 1
ATOM 9895 C C . GLU E 2 82 ? 71.426 11.398 89.512 1.00 62.42 1163 GLU E C 1
ATOM 9896 O O . GLU E 2 82 ? 71.089 10.248 89.815 1.00 90.63 1163 GLU E O 1
ATOM 9908 N N . LYS E 2 83 ? 70.547 12.366 89.247 1.00 73.73 1164 LYS E N 1
ATOM 9909 C CA . LYS E 2 83 ? 69.109 12.065 89.215 1.00 70.06 1164 LYS E CA 1
ATOM 9910 C C . LYS E 2 83 ? 68.821 10.891 88.270 1.00 75.75 1164 LYS E C 1
ATOM 9911 O O . LYS E 2 83 ? 68.102 9.951 88.630 1.00 64.51 1164 LYS E O 1
ATOM 9930 N N . ALA E 2 84 ? 69.386 10.949 87.065 1.00 72.82 1165 ALA E N 1
ATOM 9931 C CA . ALA E 2 84 ? 69.179 9.899 86.064 1.00 53.49 1165 ALA E CA 1
ATOM 9932 C C . ALA E 2 84 ? 69.611 8.508 86.537 1.00 73.99 1165 ALA E C 1
ATOM 9933 O O . ALA E 2 84 ? 68.811 7.569 86.507 1.00 73.09 1165 ALA E O 1
ATOM 9940 N N . ARG E 2 85 ? 70.866 8.366 86.963 1.00 83.67 1166 ARG E N 1
ATOM 9941 C CA . ARG E 2 85 ? 71.345 7.073 87.455 1.00 67.30 1166 ARG E CA 1
ATOM 9942 C C . ARG E 2 85 ? 70.522 6.607 88.646 1.00 67.94 1166 ARG E C 1
ATOM 9943 O O . ARG E 2 85 ? 70.252 5.416 88.791 1.00 90.59 1166 ARG E O 1
ATOM 9964 N N . ALA E 2 86 ? 70.138 7.547 89.505 1.00 62.68 1167 ALA E N 1
ATOM 9965 C CA . ALA E 2 86 ? 69.276 7.223 90.633 1.00 59.83 1167 ALA E CA 1
ATOM 9966 C C . ALA E 2 86 ? 67.978 6.603 90.127 1.00 79.63 1167 ALA E C 1
ATOM 9967 O O . ALA E 2 86 ? 67.552 5.561 90.624 1.00 74.95 1167 ALA E O 1
ATOM 9974 N N . LEU E 2 87 ? 67.354 7.234 89.134 1.00 100.14 1168 LEU E N 1
ATOM 9975 C CA . LEU E 2 87 ? 66.105 6.708 88.587 1.00 84.58 1168 LEU E CA 1
ATOM 9976 C C . LEU E 2 87 ? 66.300 5.359 87.892 1.00 80.31 1168 LEU E C 1
ATOM 9977 O O . LEU E 2 87 ? 65.455 4.473 88.017 1.00 75.83 1168 LEU E O 1
ATOM 9993 N N . ALA E 2 88 ? 67.404 5.198 87.165 1.00 91.63 1169 ALA E N 1
ATOM 9994 C CA . ALA E 2 88 ? 67.707 3.916 86.522 1.00 82.94 1169 ALA E CA 1
ATOM 9995 C C . ALA E 2 88 ? 67.824 2.791 87.552 1.00 81.64 1169 ALA E C 1
ATOM 9996 O O . ALA E 2 88 ? 67.749 1.613 87.202 1.00 80.80 1169 ALA E O 1
ATOM 10003 N N . THR E 2 89 ? 68.042 3.173 88.809 1.00 113.84 1170 THR E N 1
ATOM 10004 C CA . THR E 2 89 ? 68.173 2.239 89.928 1.00 107.70 1170 THR E CA 1
ATOM 10005 C C . THR E 2 89 ? 69.446 1.411 89.768 1.00 91.00 1170 THR E C 1
ATOM 10006 O O . THR E 2 89 ? 70.551 1.956 89.730 1.00 82.90 1170 THR E O 1
ATOM 10017 N N . PRO F 3 26 ? 36.420 91.833 64.276 1.00 109.55 13 PRO F N 1
ATOM 10018 C CA . PRO F 3 26 ? 37.375 91.669 65.377 1.00 138.06 13 PRO F CA 1
ATOM 10019 C C . PRO F 3 26 ? 36.691 91.424 66.719 1.00 134.02 13 PRO F C 1
ATOM 10020 O O . PRO F 3 26 ? 35.461 91.395 66.784 1.00 132.00 13 PRO F O 1
ATOM 10031 N N . ALA F 3 27 ? 37.488 91.257 67.771 1.00 120.09 14 ALA F N 1
ATOM 10032 C CA . ALA F 3 27 ? 36.971 90.961 69.102 1.00 116.89 14 ALA F CA 1
ATOM 10033 C C . ALA F 3 27 ? 37.234 92.113 70.069 1.00 119.13 14 ALA F C 1
ATOM 10034 O O . ALA F 3 27 ? 38.373 92.550 70.233 1.00 97.37 14 ALA F O 1
ATOM 10041 N N . ALA F 3 28 ? 36.172 92.601 70.703 1.00 116.94 15 ALA F N 1
ATOM 10042 C CA . ALA F 3 28 ? 36.300 93.621 71.737 1.00 109.08 15 ALA F CA 1
ATOM 10043 C C . ALA F 3 28 ? 36.858 92.993 73.010 1.00 108.93 15 ALA F C 1
ATOM 10044 O O . ALA F 3 28 ? 36.347 91.977 73.483 1.00 97.53 15 ALA F O 1
ATOM 10051 N N . ALA F 3 29 ? 37.904 93.601 73.562 1.00 116.29 16 ALA F N 1
ATOM 10052 C CA . ALA F 3 29 ? 38.595 93.040 74.718 1.00 109.24 16 ALA F CA 1
ATOM 10053 C C . ALA F 3 29 ? 37.997 93.542 76.029 1.00 110.46 16 ALA F C 1
ATOM 10054 O O . ALA F 3 29 ? 36.923 94.146 76.041 1.00 122.13 16 ALA F O 1
ATOM 10061 N N . ALA F 3 30 ? 38.708 93.294 77.127 1.00 95.30 17 ALA F N 1
ATOM 10062 C CA . ALA F 3 30 ? 38.199 93.564 78.467 1.00 103.83 17 ALA F CA 1
ATOM 10063 C C . ALA F 3 30 ? 39.246 94.225 79.368 1.00 116.25 17 ALA F C 1
ATOM 10064 O O . ALA F 3 30 ? 39.288 93.959 80.570 1.00 141.68 17 ALA F O 1
ATOM 10071 N N . ASN F 3 31 ? 40.091 95.076 78.788 1.00 93.08 18 ASN F N 1
ATOM 10072 C CA . ASN F 3 31 ? 41.054 95.857 79.568 1.00 113.59 18 ASN F CA 1
ATOM 10073 C C . ASN F 3 31 ? 42.213 95.007 80.120 1.00 126.02 18 ASN F C 1
ATOM 10074 O O . ASN F 3 31 ? 42.796 95.315 81.163 1.00 97.83 18 ASN F O 1
ATOM 10085 N N . TYR F 3 32 ? 42.454 93.890 79.439 1.00 119.89 19 TYR F N 1
ATOM 10086 C CA . TYR F 3 32 ? 43.743 93.171 79.372 1.00 90.42 19 TYR F CA 1
ATOM 10087 C C . TYR F 3 32 ? 44.358 92.510 80.611 1.00 109.72 19 TYR F C 1
ATOM 10088 O O . TYR F 3 32 ? 45.348 91.799 80.444 1.00 116.63 19 TYR F O 1
ATOM 10106 N N . THR F 3 33 ? 43.802 92.690 81.811 1.00 124.35 20 THR F N 1
ATOM 10107 C CA . THR F 3 33 ? 44.247 91.912 82.982 1.00 104.70 20 THR F CA 1
ATOM 10108 C C . THR F 3 33 ? 45.790 91.822 83.033 1.00 68.24 20 THR F C 1
ATOM 10109 O O . THR F 3 33 ? 46.355 90.745 82.856 1.00 55.16 20 THR F O 1
ATOM 10120 N N . PRO F 3 34 ? 46.466 92.965 83.224 1.00 101.49 21 PRO F N 1
ATOM 10121 C CA . PRO F 3 34 ? 47.892 93.202 82.921 1.00 105.90 21 PRO F CA 1
ATOM 10122 C C . PRO F 3 34 ? 48.949 92.291 83.560 1.00 63.72 21 PRO F C 1
ATOM 10123 O O . PRO F 3 34 ? 49.753 91.729 82.816 1.00 101.32 21 PRO F O 1
ATOM 10134 N N . ALA F 3 35 ? 48.968 92.164 84.885 1.00 77.46 22 ALA F N 1
ATOM 10135 C CA . ALA F 3 35 ? 50.060 91.464 85.571 1.00 58.38 22 ALA F CA 1
ATOM 10136 C C . ALA F 3 35 ? 50.225 90.051 85.024 1.00 84.22 22 ALA F C 1
ATOM 10137 O O . ALA F 3 35 ? 49.249 89.330 84.823 1.00 87.78 22 ALA F O 1
ATOM 10144 N N . THR F 3 36 ? 51.470 89.667 84.773 1.00 72.25 23 THR F N 1
ATOM 10145 C CA . THR F 3 36 ? 51.766 88.387 84.144 1.00 71.93 23 THR F CA 1
ATOM 10146 C C . THR F 3 36 ? 51.143 87.182 84.854 1.00 72.95 23 THR F C 1
ATOM 10147 O O . THR F 3 36 ? 50.729 86.226 84.203 1.00 73.65 23 THR F O 1
ATOM 10158 N N . LEU F 3 37 ? 51.037 87.238 86.176 1.00 79.15 24 LEU F N 1
ATOM 10159 C CA . LEU F 3 37 ? 50.573 86.083 86.940 1.00 64.58 24 LEU F CA 1
ATOM 10160 C C . LEU F 3 37 ? 49.052 86.096 87.109 1.00 62.43 24 LEU F C 1
ATOM 10161 O O . LEU F 3 37 ? 48.499 85.289 87.848 1.00 75.05 24 LEU F O 1
ATOM 10177 N N . ASP F 3 38 ? 48.379 87.014 86.424 1.00 64.80 25 ASP F N 1
ATOM 10178 C CA . ASP F 3 38 ? 46.940 87.212 86.603 1.00 61.19 25 ASP F CA 1
ATOM 10179 C C . ASP F 3 38 ? 46.133 85.937 86.335 1.00 73.61 25 ASP F C 1
ATOM 10180 O O . ASP F 3 38 ? 46.598 85.014 85.666 1.00 80.19 25 ASP F O 1
ATOM 10189 N N . GLN F 3 39 ? 44.913 85.916 86.867 1.00 103.42 26 GLN F N 1
ATOM 10190 C CA . GLN F 3 39 ? 44.113 84.699 87.010 1.00 106.35 26 GLN F CA 1
ATOM 10191 C C . GLN F 3 39 ? 43.178 84.336 85.852 1.00 102.50 26 GLN F C 1
ATOM 10192 O O . GLN F 3 39 ? 43.046 83.156 85.531 1.00 126.22 26 GLN F O 1
ATOM 10206 N N . ASP F 3 40 ? 42.529 85.326 85.241 1.00 90.95 27 ASP F N 1
ATOM 10207 C CA . ASP F 3 40 ? 41.574 85.076 84.154 1.00 87.49 27 ASP F CA 1
ATOM 10208 C C . ASP F 3 40 ? 42.087 84.092 83.102 1.00 100.79 27 ASP F C 1
ATOM 10209 O O . ASP F 3 40 ? 43.116 84.331 82.470 1.00 108.25 27 ASP F O 1
ATOM 10218 N N . LEU F 3 41 ? 41.350 82.996 82.914 1.00 95.43 28 LEU F N 1
ATOM 10219 C CA . LEU F 3 41 ? 41.741 81.945 81.973 1.00 104.34 28 LEU F CA 1
ATOM 10220 C C . LEU F 3 41 ? 40.755 81.837 80.812 1.00 105.10 28 LEU F C 1
ATOM 10221 O O . LEU F 3 41 ? 41.075 81.270 79.767 1.00 106.58 28 LEU F O 1
ATOM 10237 N N . ARG F 3 42 ? 39.554 82.374 81.001 1.00 101.06 29 ARG F N 1
ATOM 10238 C CA . ARG F 3 42 ? 38.538 82.369 79.952 1.00 96.73 29 ARG F CA 1
ATOM 10239 C C . ARG F 3 42 ? 38.963 83.230 78.767 1.00 101.67 29 ARG F C 1
ATOM 10240 O O . ARG F 3 42 ? 38.830 82.816 77.617 1.00 100.76 29 ARG F O 1
ATOM 10261 N N . SER F 3 43 ? 39.454 84.432 79.046 1.00 96.90 30 SER F N 1
ATOM 10262 C CA . SER F 3 43 ? 39.932 85.315 77.989 1.00 80.83 30 SER F CA 1
ATOM 10263 C C . SER F 3 43 ? 41.104 84.663 77.262 1.00 97.87 30 SER F C 1
ATOM 10264 O O . SER F 3 43 ? 41.234 84.785 76.042 1.00 109.07 30 SER F O 1
ATOM 10272 N N . GLN F 3 44 ? 41.953 83.968 78.015 1.00 100.93 31 GLN F N 1
ATOM 10273 C CA . GLN F 3 44 ? 43.122 83.305 77.445 1.00 91.85 31 GLN F CA 1
ATOM 10274 C C . GLN F 3 44 ? 42.710 82.195 76.476 1.00 99.23 31 GLN F C 1
ATOM 10275 O O . GLN F 3 44 ? 43.168 82.158 75.331 1.00 102.42 31 GLN F O 1
ATOM 10289 N N . ILE F 3 45 ? 41.821 81.311 76.923 1.00 94.01 32 ILE F N 1
ATOM 10290 C CA . ILE F 3 45 ? 41.371 80.199 76.089 1.00 98.40 32 ILE F CA 1
ATOM 10291 C C . ILE F 3 45 ? 40.512 80.707 74.933 1.00 99.70 32 ILE F C 1
ATOM 10292 O O . ILE F 3 45 ? 40.538 80.141 73.842 1.00 105.67 32 ILE F O 1
ATOM 10308 N N . ASN F 3 46 ? 39.740 81.759 75.184 1.00 109.51 33 ASN F N 1
ATOM 10309 C CA . ASN F 3 46 ? 38.972 82.413 74.130 1.00 99.90 33 ASN F CA 1
ATOM 10310 C C . ASN F 3 46 ? 39.911 82.913 73.035 1.00 105.53 33 ASN F C 1
ATOM 10311 O O . ASN F 3 46 ? 39.735 82.595 71.857 1.00 121.94 33 ASN F O 1
ATOM 10322 N N . SER F 3 47 ? 40.906 83.701 73.435 1.00 112.15 34 SER F N 1
ATOM 10323 C CA . SER F 3 47 ? 41.893 84.226 72.498 1.00 84.90 34 SER F CA 1
ATOM 10324 C C . SER F 3 47 ? 42.577 83.081 71.760 1.00 96.28 34 SER F C 1
ATOM 10325 O O . SER F 3 47 ? 42.770 83.148 70.546 1.00 106.65 34 SER F O 1
ATOM 10333 N N . LEU F 3 48 ? 42.946 82.035 72.495 1.00 101.68 35 LEU F N 1
ATOM 10334 C CA . LEU F 3 48 ? 43.539 80.852 71.879 1.00 105.07 35 LEU F CA 1
ATOM 10335 C C . LEU F 3 48 ? 42.579 80.245 70.854 1.00 97.49 35 LEU F C 1
ATOM 10336 O O . LEU F 3 48 ? 42.993 79.871 69.760 1.00 96.12 35 LEU F O 1
ATOM 10352 N N . LEU F 3 49 ? 41.298 80.164 71.208 1.00 113.42 36 LEU F N 1
ATOM 10353 C CA . LEU F 3 49 ? 40.280 79.606 70.317 1.00 102.19 36 LEU F CA 1
ATOM 10354 C C . LEU F 3 49 ? 40.194 80.420 69.030 1.00 100.00 36 LEU F C 1
ATOM 10355 O O . LEU F 3 49 ? 40.213 79.862 67.932 1.00 104.47 36 LEU F O 1
ATOM 10371 N N . ILE F 3 50 ? 40.083 81.738 69.169 1.00 119.85 37 ILE F N 1
ATOM 10372 C CA . ILE F 3 50 ? 40.037 82.620 68.005 1.00 119.49 37 ILE F CA 1
ATOM 10373 C C . ILE F 3 50 ? 41.330 82.530 67.203 1.00 112.99 37 ILE F C 1
ATOM 10374 O O . ILE F 3 50 ? 41.311 82.574 65.974 1.00 138.49 37 ILE F O 1
ATOM 10390 N N . LYS F 3 51 ? 42.451 82.411 67.903 1.00 93.38 38 LYS F N 1
ATOM 10391 C CA . LYS F 3 51 ? 43.751 82.390 67.247 1.00 100.12 38 LYS F CA 1
ATOM 10392 C C . LYS F 3 51 ? 44.034 81.096 66.481 1.00 104.96 38 LYS F C 1
ATOM 10393 O O . LYS F 3 51 ? 44.624 81.136 65.404 1.00 109.25 38 LYS F O 1
ATOM 10412 N N . GLU F 3 52 ? 43.631 79.955 67.035 1.00 118.75 39 GLU F N 1
ATOM 10413 C CA . GLU F 3 52 ? 43.838 78.669 66.366 1.00 103.03 39 GLU F CA 1
ATOM 10414 C C . GLU F 3 52 ? 43.066 78.601 65.051 1.00 111.98 39 GLU F C 1
ATOM 10415 O O . GLU F 3 52 ? 43.588 78.141 64.037 1.00 109.70 39 GLU F O 1
ATOM 10427 N N . GLY F 3 53 ? 41.820 79.063 65.078 1.00 109.27 40 GLY F N 1
ATOM 10428 C CA . GLY F 3 53 ? 41.044 79.228 63.863 1.00 101.99 40 GLY F CA 1
ATOM 10429 C C . GLY F 3 53 ? 41.670 80.320 63.023 1.00 120.18 40 GLY F C 1
ATOM 10430 O O . GLY F 3 53 ? 41.967 81.398 63.537 1.00 129.21 40 GLY F O 1
ATOM 10434 N N . HIS F 3 54 ? 41.868 80.049 61.737 1.00 124.53 41 HIS F N 1
ATOM 10435 C CA . HIS F 3 54 ? 42.670 80.927 60.894 1.00 129.74 41 HIS F CA 1
ATOM 10436 C C . HIS F 3 54 ? 44.045 81.036 61.550 1.00 117.24 41 HIS F C 1
ATOM 10437 O O . HIS F 3 54 ? 44.519 82.131 61.854 1.00 120.68 41 HIS F O 1
ATOM 10451 N N . VAL F 3 55 ? 44.667 79.879 61.767 1.00 133.67 42 VAL F N 1
ATOM 10452 C CA . VAL F 3 55 ? 45.818 79.750 62.664 1.00 148.19 42 VAL F CA 1
ATOM 10453 C C . VAL F 3 55 ? 46.940 80.766 62.439 1.00 132.43 42 VAL F C 1
ATOM 10454 O O . VAL F 3 55 ? 47.362 81.022 61.310 1.00 119.21 42 VAL F O 1
ATOM 10467 N N . ALA F 3 56 ? 47.398 81.346 63.547 1.00 121.12 43 ALA F N 1
ATOM 10468 C CA . ALA F 3 56 ? 48.534 82.263 63.564 1.00 105.18 43 ALA F CA 1
ATOM 10469 C C . ALA F 3 56 ? 49.635 81.692 64.466 1.00 95.89 43 ALA F C 1
ATOM 10470 O O . ALA F 3 56 ? 50.812 82.019 64.319 1.00 89.30 43 ALA F O 1
ATOM 10477 N N . LYS F 3 57 ? 49.217 80.832 65.393 1.00 81.72 44 LYS F N 1
ATOM 10478 C CA . LYS F 3 57 ? 50.090 80.131 66.339 1.00 84.25 44 LYS F CA 1
ATOM 10479 C C . LYS F 3 57 ? 51.333 79.537 65.663 1.00 108.68 44 LYS F C 1
ATOM 10480 O O . LYS F 3 57 ? 52.450 79.519 66.218 1.00 98.62 44 LYS F O 1
ATOM 10499 N N . ILE F 3 58 ? 51.115 79.053 64.449 1.00 95.24 45 ILE F N 1
ATOM 10500 C CA . ILE F 3 58 ? 52.138 78.358 63.686 1.00 87.83 45 ILE F CA 1
ATOM 10501 C C . ILE F 3 58 ? 53.300 79.305 63.345 1.00 89.07 45 ILE F C 1
ATOM 10502 O O . ILE F 3 58 ? 54.474 78.901 63.336 1.00 92.74 45 ILE F O 1
ATOM 10518 N N . GLN F 3 59 ? 52.966 80.568 63.086 1.00 81.48 46 GLN F N 1
ATOM 10519 C CA . GLN F 3 59 ? 53.965 81.601 62.822 1.00 65.59 46 GLN F CA 1
ATOM 10520 C C . GLN F 3 59 ? 54.862 81.768 64.040 1.00 74.66 46 GLN F C 1
ATOM 10521 O O . GLN F 3 59 ? 56.088 81.887 63.922 1.00 73.56 46 GLN F O 1
ATOM 10535 N N . GLU F 3 60 ? 54.229 81.769 65.211 1.00 69.05 47 GLU F N 1
ATOM 10536 C CA . GLU F 3 60 ? 54.939 81.887 66.478 1.00 83.25 47 GLU F CA 1
ATOM 10537 C C . GLU F 3 60 ? 55.918 80.737 66.574 1.00 86.55 47 GLU F C 1
ATOM 10538 O O . GLU F 3 60 ? 57.116 80.942 66.795 1.00 93.98 47 GLU F O 1
ATOM 10550 N N . HIS F 3 61 ? 55.392 79.525 66.402 1.00 60.23 48 HIS F N 1
ATOM 10551 C CA . HIS F 3 61 ? 56.229 78.328 66.445 1.00 68.11 48 HIS F CA 1
ATOM 10552 C C . HIS F 3 61 ? 57.448 78.444 65.532 1.00 79.78 48 HIS F C 1
ATOM 10553 O O . HIS F 3 61 ? 58.584 78.231 65.975 1.00 66.91 48 HIS F O 1
ATOM 10567 N N . LEU F 3 62 ? 57.216 78.791 64.268 1.00 63.66 49 LEU F N 1
ATOM 10568 C CA . LEU F 3 62 ? 58.320 78.942 63.323 1.00 68.25 49 LEU F CA 1
ATOM 10569 C C . LEU F 3 62 ? 59.336 79.976 63.810 1.00 76.88 49 LEU F C 1
ATOM 10570 O O . LEU F 3 62 ? 60.517 79.650 63.990 1.00 71.86 49 LEU F O 1
ATOM 10586 N N . LEU F 3 63 ? 58.880 81.213 64.016 1.00 57.67 50 LEU F N 1
ATOM 10587 C CA . LEU F 3 63 ? 59.778 82.300 64.407 1.00 72.42 50 LEU F CA 1
ATOM 10588 C C . LEU F 3 63 ? 60.596 81.900 65.631 1.00 67.10 50 LEU F C 1
ATOM 10589 O O . LEU F 3 63 ? 61.805 82.152 65.701 1.00 57.79 50 LEU F O 1
ATOM 10605 N N . HIS F 3 64 ? 59.937 81.232 66.572 1.00 57.68 51 HIS F N 1
ATOM 10606 C CA . HIS F 3 64 ? 60.587 80.818 67.808 1.00 57.77 51 HIS F CA 1
ATOM 10607 C C . HIS F 3 64 ? 61.650 79.755 67.592 1.00 66.24 51 HIS F C 1
ATOM 10608 O O . HIS F 3 64 ? 62.768 79.900 68.071 1.00 70.95 51 HIS F O 1
ATOM 10622 N N . HIS F 3 65 ? 61.300 78.687 66.881 1.00 55.34 52 HIS F N 1
ATOM 10623 C CA . HIS F 3 65 ? 62.263 77.636 66.569 1.00 50.23 52 HIS F CA 1
ATOM 10624 C C . HIS F 3 65 ? 63.488 78.249 65.902 1.00 67.81 52 HIS F C 1
ATOM 10625 O O . HIS F 3 65 ? 64.642 78.044 66.331 1.00 75.72 52 HIS F O 1
ATOM 10639 N N . LEU F 3 66 ? 63.206 79.028 64.860 1.00 52.10 53 LEU F N 1
ATOM 10640 C CA . LEU F 3 66 ? 64.238 79.681 64.075 1.00 55.15 53 LEU F CA 1
ATOM 10641 C C . LEU F 3 66 ? 65.116 80.572 64.939 1.00 60.48 53 LEU F C 1
ATOM 10642 O O . LEU F 3 66 ? 66.329 80.613 64.752 1.00 65.38 53 LEU F O 1
ATOM 10658 N N . HIS F 3 67 ? 64.503 81.283 65.883 1.00 70.55 54 HIS F N 1
ATOM 10659 C CA . HIS F 3 67 ? 65.264 82.108 66.819 1.00 72.11 54 HIS F CA 1
ATOM 10660 C C . HIS F 3 67 ? 65.732 81.358 68.069 1.00 59.49 54 HIS F C 1
ATOM 10661 O O . HIS F 3 67 ? 66.543 81.885 68.830 1.00 97.85 54 HIS F O 1
ATOM 10675 N N . ALA F 3 68 ? 65.239 80.139 68.282 1.00 76.20 55 ALA F N 1
ATOM 10676 C CA . ALA F 3 68 ? 65.615 79.370 69.469 1.00 76.92 55 ALA F CA 1
ATOM 10677 C C . ALA F 3 68 ? 66.902 78.598 69.228 1.00 73.42 55 ALA F C 1
ATOM 10678 O O . ALA F 3 68 ? 67.738 78.487 70.125 1.00 89.10 55 ALA F O 1
ATOM 10685 N N . HIS F 3 69 ? 67.068 78.071 68.020 1.00 74.18 56 HIS F N 1
ATOM 10686 C CA . HIS F 3 69 ? 68.270 77.288 67.728 1.00 86.17 56 HIS F CA 1
ATOM 10687 C C . HIS F 3 69 ? 69.607 78.065 67.735 1.00 133.83 56 HIS F C 1
ATOM 10688 O O . HIS F 3 69 ? 70.627 77.505 68.135 1.00 148.80 56 HIS F O 1
ATOM 10702 N N . PRO F 3 70 ? 69.615 79.339 67.296 1.00 129.55 57 PRO F N 1
ATOM 10703 C CA . PRO F 3 70 ? 70.850 80.145 67.290 1.00 103.77 57 PRO F CA 1
ATOM 10704 C C . PRO F 3 70 ? 71.580 80.348 68.632 1.00 108.28 57 PRO F C 1
ATOM 10705 O O . PRO F 3 70 ? 72.812 80.402 68.623 1.00 104.64 57 PRO F O 1
ATOM 10716 N N . SER F 3 71 ? 70.864 80.481 69.746 1.00 92.34 58 SER F N 1
ATOM 10717 C CA . SER F 3 71 ? 71.519 80.709 71.039 1.00 127.32 58 SER F CA 1
ATOM 10718 C C . SER F 3 71 ? 72.215 79.436 71.552 1.00 144.14 58 SER F C 1
ATOM 10719 O O . SER F 3 71 ? 72.995 79.490 72.508 1.00 64.25 58 SER F O 1
ATOM 10727 N N . ASN F 3 72 ? 71.902 78.303 70.920 1.00 151.62 59 ASN F N 1
ATOM 10728 C CA . ASN F 3 72 ? 72.550 77.009 71.186 1.00 110.58 59 ASN F CA 1
ATOM 10729 C C . ASN F 3 72 ? 71.988 76.319 72.432 1.00 86.71 59 ASN F C 1
ATOM 10730 O O . ASN F 3 72 ? 72.663 75.517 73.074 1.00 82.80 59 ASN F O 1
ATOM 10741 N N . TRP F 3 73 ? 70.739 76.639 72.751 1.00 93.96 60 TRP F N 1
ATOM 10742 C CA . TRP F 3 73 ? 70.031 76.084 73.905 1.00 70.46 60 TRP F CA 1
ATOM 10743 C C . TRP F 3 73 ? 69.685 74.585 73.765 1.00 58.16 60 TRP F C 1
ATOM 10744 O O . TRP F 3 73 ? 69.859 73.809 74.723 1.00 64.88 60 TRP F O 1
ATOM 10765 N N . PRO F 3 74 ? 69.199 74.168 72.578 1.00 65.35 61 PRO F N 1
ATOM 10766 C CA . PRO F 3 74 ? 68.772 72.773 72.397 1.00 58.77 61 PRO F CA 1
ATOM 10767 C C . PRO F 3 74 ? 69.867 71.751 72.684 1.00 49.29 61 PRO F C 1
ATOM 10768 O O . PRO F 3 74 ? 69.579 70.665 73.192 1.00 64.32 61 PRO F O 1
ATOM 10779 N N . THR F 3 75 ? 71.108 72.095 72.359 1.00 47.44 62 THR F N 1
ATOM 10780 C CA . THR F 3 75 ? 72.230 71.196 72.596 1.00 67.01 62 THR F CA 1
ATOM 10781 C C . THR F 3 75 ? 72.472 71.035 74.094 1.00 64.19 62 THR F C 1
ATOM 10782 O O . THR F 3 75 ? 72.775 69.939 74.569 1.00 79.60 62 THR F O 1
ATOM 10793 N N . VAL F 3 76 ? 72.332 72.132 74.832 1.00 53.52 63 VAL F N 1
ATOM 10794 C CA . VAL F 3 76 ? 72.462 72.093 76.284 1.00 74.42 63 VAL F CA 1
ATOM 10795 C C . VAL F 3 76 ? 71.372 71.200 76.861 1.00 73.26 63 VAL F C 1
ATOM 10796 O O . VAL F 3 76 ? 71.653 70.298 77.660 1.00 81.79 63 VAL F O 1
ATOM 10809 N N . VAL F 3 77 ? 70.130 71.457 76.454 1.00 59.63 64 VAL F N 1
ATOM 10810 C CA . VAL F 3 77 ? 69.005 70.641 76.911 1.00 58.62 64 VAL F CA 1
ATOM 10811 C C . VAL F 3 77 ? 69.262 69.160 76.627 1.00 64.19 64 VAL F C 1
ATOM 10812 O O . VAL F 3 77 ? 69.121 68.307 77.516 1.00 61.41 64 VAL F O 1
ATOM 10825 N N . GLN F 3 78 ? 69.653 68.860 75.391 1.00 66.43 65 GLN F N 1
ATOM 10826 C CA . GLN F 3 78 ? 69.917 67.483 74.993 1.00 63.79 65 GLN F CA 1
ATOM 10827 C C . GLN F 3 78 ? 71.019 66.871 75.846 1.00 68.54 65 GLN F C 1
ATOM 10828 O O . GLN F 3 78 ? 70.877 65.754 76.338 1.00 77.24 65 GLN F O 1
ATOM 10842 N N . ASN F 3 79 ? 72.110 67.608 76.032 1.00 63.62 66 ASN F N 1
ATOM 10843 C CA . ASN F 3 79 ? 73.220 67.120 76.841 1.00 64.94 66 ASN F CA 1
ATOM 10844 C C . ASN F 3 79 ? 72.803 66.835 78.282 1.00 66.41 66 ASN F C 1
ATOM 10845 O O . ASN F 3 79 ? 73.195 65.816 78.856 1.00 68.51 66 ASN F O 1
ATOM 10856 N N . HIS F 3 80 ? 72.007 67.723 78.870 1.00 56.94 67 HIS F N 1
ATOM 10857 C CA . HIS F 3 80 ? 71.505 67.480 80.218 1.00 54.16 67 HIS F CA 1
ATOM 10858 C C . HIS F 3 80 ? 70.661 66.211 80.256 1.00 63.43 67 HIS F C 1
ATOM 10859 O O . HIS F 3 80 ? 70.883 65.333 81.097 1.00 72.65 67 HIS F O 1
ATOM 10873 N N . ALA F 3 81 ? 69.691 66.121 79.349 1.00 70.90 68 ALA F N 1
ATOM 10874 C CA . ALA F 3 81 ? 68.856 64.928 79.261 1.00 53.41 68 ALA F CA 1
ATOM 10875 C C . ALA F 3 81 ? 69.734 63.690 79.123 1.00 62.27 68 ALA F C 1
ATOM 10876 O O . ALA F 3 81 ? 69.483 62.656 79.753 1.00 71.12 68 ALA F O 1
ATOM 10883 N N . LEU F 3 82 ? 70.782 63.815 78.312 1.00 67.57 69 LEU F N 1
ATOM 10884 C CA . LEU F 3 82 ? 71.715 62.718 78.104 1.00 60.87 69 LEU F CA 1
ATOM 10885 C C . LEU F 3 82 ? 72.350 62.317 79.425 1.00 63.24 69 LEU F C 1
ATOM 10886 O O . LEU F 3 82 ? 72.259 61.161 79.815 1.00 61.38 69 LEU F O 1
ATOM 10902 N N . SER F 3 83 ? 72.959 63.275 80.121 1.00 64.41 70 SER F N 1
ATOM 10903 C CA . SER F 3 83 ? 73.576 63.002 81.420 1.00 72.87 70 SER F CA 1
ATOM 10904 C C . SER F 3 83 ? 72.597 62.297 82.357 1.00 65.77 70 SER F C 1
ATOM 10905 O O . SER F 3 83 ? 72.945 61.298 83.003 1.00 66.99 70 SER F O 1
ATOM 10913 N N . LEU F 3 84 ? 71.372 62.813 82.413 1.00 65.62 71 LEU F N 1
ATOM 10914 C CA . LEU F 3 84 ? 70.329 62.204 83.231 1.00 51.66 71 LEU F CA 1
ATOM 10915 C C . LEU F 3 84 ? 70.085 60.753 82.831 1.00 48.86 71 LEU F C 1
ATOM 10916 O O . LEU F 3 84 ? 69.954 59.887 83.693 1.00 65.17 71 LEU F O 1
ATOM 10932 N N . LEU F 3 85 ? 70.023 60.488 81.529 1.00 72.73 72 LEU F N 1
ATOM 10933 C CA . LEU F 3 85 ? 69.836 59.118 81.049 1.00 58.40 72 LEU F CA 1
ATOM 10934 C C . LEU F 3 85 ? 71.069 58.232 81.239 1.00 59.44 72 LEU F C 1
ATOM 10935 O O . LEU F 3 85 ? 70.938 57.037 81.501 1.00 65.63 72 LEU F O 1
ATOM 10951 N N . ARG F 3 86 ? 72.260 58.807 81.109 1.00 66.93 73 ARG F N 1
ATOM 10952 C CA . ARG F 3 86 ? 73.488 58.022 81.182 1.00 71.08 73 ARG F CA 1
ATOM 10953 C C . ARG F 3 86 ? 73.730 57.586 82.619 1.00 72.21 73 ARG F C 1
ATOM 10954 O O . ARG F 3 86 ? 74.091 56.436 82.873 1.00 74.42 73 ARG F O 1
ATOM 10975 N N . SER F 3 87 ? 73.516 58.503 83.558 1.00 83.53 74 SER F N 1
ATOM 10976 C CA . SER F 3 87 ? 73.659 58.171 84.972 1.00 77.59 74 SER F CA 1
ATOM 10977 C C . SER F 3 87 ? 72.686 57.059 85.376 1.00 81.19 74 SER F C 1
ATOM 10978 O O . SER F 3 87 ? 72.989 56.248 86.250 1.00 92.80 74 SER F O 1
ATOM 10986 N N . GLY F 3 88 ? 71.523 57.028 84.730 1.00 89.16 75 GLY F N 1
ATOM 10987 C CA . GLY F 3 88 ? 70.497 56.044 85.030 1.00 75.29 75 GLY F CA 1
ATOM 10988 C C . GLY F 3 88 ? 69.508 56.556 86.063 1.00 72.33 75 GLY F C 1
ATOM 10989 O O . GLY F 3 88 ? 68.648 55.811 86.535 1.00 71.92 75 GLY F O 1
ATOM 10993 N N . GLU F 3 89 ? 69.635 57.835 86.410 1.00 76.88 76 GLU F N 1
ATOM 10994 C CA . GLU F 3 89 ? 68.765 58.470 87.397 1.00 83.18 76 GLU F CA 1
ATOM 10995 C C . GLU F 3 89 ? 67.309 58.439 86.943 1.00 74.65 76 GLU F C 1
ATOM 10996 O O . GLU F 3 89 ? 66.401 58.224 87.747 1.00 75.70 76 GLU F O 1
ATOM 11008 N N . VAL F 3 90 ? 67.101 58.667 85.649 1.00 67.57 77 VAL F N 1
ATOM 11009 C CA . VAL F 3 90 ? 65.777 58.593 85.045 1.00 74.75 77 VAL F CA 1
ATOM 11010 C C . VAL F 3 90 ? 65.769 57.464 84.016 1.00 65.62 77 VAL F C 1
ATOM 11011 O O . VAL F 3 90 ? 66.729 57.296 83.261 1.00 62.55 77 VAL F O 1
ATOM 11024 N N . THR F 3 91 ? 64.688 56.688 84.001 1.00 60.93 78 THR F N 1
ATOM 11025 C CA . THR F 3 91 ? 64.627 55.469 83.199 1.00 67.11 78 THR F CA 1
ATOM 11026 C C . THR F 3 91 ? 63.350 55.369 82.368 1.00 65.21 78 THR F C 1
ATOM 11027 O O . THR F 3 91 ? 63.018 54.298 81.858 1.00 65.27 78 THR F O 1
ATOM 11038 N N . SER F 3 92 ? 62.628 56.477 82.250 1.00 51.06 79 SER F N 1
ATOM 11039 C CA . SER F 3 92 ? 61.436 56.525 81.411 1.00 50.23 79 SER F CA 1
ATOM 11040 C C . SER F 3 92 ? 61.285 57.916 80.818 1.00 59.20 79 SER F C 1
ATOM 11041 O O . SER F 3 92 ? 61.680 58.907 81.431 1.00 75.39 79 SER F O 1
ATOM 11049 N N . PHE F 3 93 ? 60.710 57.985 79.623 1.00 66.85 80 PHE F N 1
ATOM 11050 C CA . PHE F 3 93 ? 60.585 59.252 78.915 1.00 49.79 80 PHE F CA 1
ATOM 11051 C C . PHE F 3 93 ? 59.749 60.274 79.694 1.00 43.81 80 PHE F C 1
ATOM 11052 O O . PHE F 3 93 ? 60.152 61.432 79.814 1.00 58.76 80 PHE F O 1
ATOM 11069 N N . PRO F 3 94 ? 58.593 59.855 80.241 1.00 43.64 81 PRO F N 1
ATOM 11070 C CA . PRO F 3 94 ? 57.780 60.822 80.991 1.00 54.02 81 PRO F CA 1
ATOM 11071 C C . PRO F 3 94 ? 58.524 61.420 82.181 1.00 50.79 81 PRO F C 1
ATOM 11072 O O . PRO F 3 94 ? 58.409 62.619 82.451 1.00 74.84 81 PRO F O 1
ATOM 11083 N N . ALA F 3 95 ? 59.292 60.586 82.873 1.00 37.55 82 ALA F N 1
ATOM 11084 C CA . ALA F 3 95 ? 60.074 61.036 84.015 1.00 43.79 82 ALA F CA 1
ATOM 11085 C C . ALA F 3 95 ? 61.153 62.015 83.564 1.00 54.04 82 ALA F C 1
ATOM 11086 O O . ALA F 3 95 ? 61.447 63.005 84.247 1.00 63.87 82 ALA F O 1
ATOM 11093 N N . LEU F 3 96 ? 61.725 61.736 82.396 1.00 48.32 83 LEU F N 1
ATOM 11094 C CA . LEU F 3 96 ? 62.728 62.608 81.802 1.00 54.55 83 LEU F CA 1
ATOM 11095 C C . LEU F 3 96 ? 62.102 63.957 81.475 1.00 55.30 83 LEU F C 1
ATOM 11096 O O . LEU F 3 96 ? 62.677 65.014 81.754 1.00 55.83 83 LEU F O 1
ATOM 11112 N N . LEU F 3 97 ? 60.907 63.912 80.898 1.00 51.68 84 LEU F N 1
ATOM 11113 C CA . LEU F 3 97 ? 60.191 65.128 80.545 1.00 49.00 84 LEU F CA 1
ATOM 11114 C C . LEU F 3 97 ? 59.880 65.955 81.790 1.00 46.44 84 LEU F C 1
ATOM 11115 O O . LEU F 3 97 ? 60.221 67.139 81.845 1.00 52.39 84 LEU F O 1
ATOM 11131 N N . ARG F 3 98 ? 59.268 65.333 82.797 1.00 45.14 85 ARG F N 1
ATOM 11132 C CA . ARG F 3 98 ? 58.957 66.042 84.038 1.00 38.62 85 ARG F CA 1
ATOM 11133 C C . ARG F 3 98 ? 60.223 66.652 84.644 1.00 36.53 85 ARG F C 1
ATOM 11134 O O . ARG F 3 98 ? 60.247 67.840 85.000 1.00 52.56 85 ARG F O 1
ATOM 11155 N N . ARG F 3 99 ? 61.282 65.849 84.721 1.00 42.37 86 ARG F N 1
ATOM 11156 C CA . ARG F 3 99 ? 62.557 66.316 85.262 1.00 45.19 86 ARG F CA 1
ATOM 11157 C C . ARG F 3 99 ? 63.105 67.537 84.528 1.00 44.51 86 ARG F C 1
ATOM 11158 O O . ARG F 3 99 ? 63.411 68.559 85.149 1.00 48.24 86 ARG F O 1
ATOM 11179 N N . VAL F 3 100 ? 63.225 67.435 83.210 1.00 56.14 87 VAL F N 1
ATOM 11180 C CA . VAL F 3 100 ? 63.800 68.521 82.425 1.00 52.12 87 VAL F CA 1
ATOM 11181 C C . VAL F 3 100 ? 62.913 69.767 82.502 1.00 60.57 87 VAL F C 1
ATOM 11182 O O . VAL F 3 100 ? 63.418 70.888 82.621 1.00 59.42 87 VAL F O 1
ATOM 11195 N N . VAL F 3 101 ? 61.598 69.571 82.455 1.00 46.17 88 VAL F N 1
ATOM 11196 C CA . VAL F 3 101 ? 60.670 70.691 82.568 1.00 43.27 88 VAL F CA 1
ATOM 11197 C C . VAL F 3 101 ? 60.855 71.421 83.901 1.00 60.57 88 VAL F C 1
ATOM 11198 O O . VAL F 3 101 ? 60.930 72.655 83.940 1.00 66.70 88 VAL F O 1
ATOM 11211 N N . GLU F 3 102 ? 60.956 70.665 84.990 1.00 65.01 89 GLU F N 1
ATOM 11212 C CA . GLU F 3 102 ? 61.234 71.275 86.288 1.00 58.85 89 GLU F CA 1
ATOM 11213 C C . GLU F 3 102 ? 62.576 72.007 86.267 1.00 56.16 89 GLU F C 1
ATOM 11214 O O . GLU F 3 102 ? 62.688 73.142 86.736 1.00 79.83 89 GLU F O 1
ATOM 11226 N N . ASP F 3 103 ? 63.596 71.353 85.721 1.00 55.61 90 ASP F N 1
ATOM 11227 C CA . ASP F 3 103 ? 64.925 71.949 85.674 1.00 60.56 90 ASP F CA 1
ATOM 11228 C C . ASP F 3 103 ? 64.911 73.301 84.955 1.00 69.80 90 ASP F C 1
ATOM 11229 O O . ASP F 3 103 ? 65.423 74.292 85.490 1.00 84.02 90 ASP F O 1
ATOM 11238 N N . VAL F 3 104 ? 64.323 73.361 83.761 1.00 80.80 91 VAL F N 1
ATOM 11239 C CA . VAL F 3 104 ? 64.258 74.637 83.053 1.00 72.95 91 VAL F CA 1
ATOM 11240 C C . VAL F 3 104 ? 63.378 75.618 83.832 1.00 69.17 91 VAL F C 1
ATOM 11241 O O . VAL F 3 104 ? 63.654 76.816 83.849 1.00 86.31 91 VAL F O 1
ATOM 11254 N N . ARG F 3 105 ? 62.323 75.110 84.469 1.00 67.93 92 ARG F N 1
ATOM 11255 C CA . ARG F 3 105 ? 61.463 75.948 85.310 1.00 70.44 92 ARG F CA 1
ATOM 11256 C C . ARG F 3 105 ? 62.281 76.678 86.385 1.00 75.52 92 ARG F C 1
ATOM 11257 O O . ARG F 3 105 ? 62.173 77.901 86.543 1.00 85.81 92 ARG F O 1
ATOM 11278 N N . GLN F 3 106 ? 63.157 75.940 87.064 1.00 69.48 93 GLN F N 1
ATOM 11279 C CA . GLN F 3 106 ? 63.973 76.525 88.131 1.00 66.34 93 GLN F CA 1
ATOM 11280 C C . GLN F 3 106 ? 65.149 77.366 87.635 1.00 83.89 93 GLN F C 1
ATOM 11281 O O . GLN F 3 106 ? 65.454 78.410 88.222 1.00 93.14 93 GLN F O 1
ATOM 11295 N N . ASP F 3 107 ? 65.813 76.936 86.566 1.00 84.05 94 ASP F N 1
ATOM 11296 C CA . ASP F 3 107 ? 66.887 77.754 86.007 1.00 80.48 94 ASP F CA 1
ATOM 11297 C C . ASP F 3 107 ? 66.304 79.068 85.494 1.00 106.38 94 ASP F C 1
ATOM 11298 O O . ASP F 3 107 ? 66.901 80.137 85.668 1.00 122.41 94 ASP F O 1
ATOM 11307 N N . THR F 3 108 ? 65.136 78.985 84.864 1.00 100.50 95 THR F N 1
ATOM 11308 C CA . THR F 3 108 ? 64.461 80.174 84.361 1.00 90.05 95 THR F CA 1
ATOM 11309 C C . THR F 3 108 ? 64.068 81.043 85.547 1.00 92.98 95 THR F C 1
ATOM 11310 O O . THR F 3 108 ? 64.171 82.267 85.489 1.00 106.24 95 THR F O 1
ATOM 11321 N N . ALA F 3 109 ? 63.601 80.405 86.619 1.00 111.75 96 ALA F N 1
ATOM 11322 C CA . ALA F 3 109 ? 63.317 81.127 87.858 1.00 99.50 96 ALA F CA 1
ATOM 11323 C C . ALA F 3 109 ? 64.540 81.890 88.376 1.00 97.25 96 ALA F C 1
ATOM 11324 O O . ALA F 3 109 ? 64.431 83.064 88.724 1.00 103.34 96 ALA F O 1
ATOM 11331 N N . LEU F 3 110 ? 65.696 81.231 88.435 1.00 125.49 97 LEU F N 1
ATOM 11332 C CA . LEU F 3 110 ? 66.898 81.870 88.987 1.00 124.90 97 LEU F CA 1
ATOM 11333 C C . LEU F 3 110 ? 67.567 82.905 88.077 1.00 139.23 97 LEU F C 1
ATOM 11334 O O . LEU F 3 110 ? 68.103 83.896 88.575 1.00 150.93 97 LEU F O 1
ATOM 11350 N N . ALA F 3 111 ? 67.555 82.674 86.764 1.00 159.76 98 ALA F N 1
ATOM 11351 C CA . ALA F 3 111 ? 68.320 83.509 85.824 1.00 153.25 98 ALA F CA 1
ATOM 11352 C C . ALA F 3 111 ? 68.205 85.033 86.036 1.00 145.94 98 ALA F C 1
ATOM 11353 O O . ALA F 3 111 ? 69.225 85.723 86.035 1.00 122.36 98 ALA F O 1
ATOM 11360 N N . PRO F 3 112 ? 66.980 85.565 86.212 1.00 162.07 99 PRO F N 1
ATOM 11361 C CA . PRO F 3 112 ? 66.860 87.014 86.441 1.00 139.17 99 PRO F CA 1
ATOM 11362 C C . PRO F 3 112 ? 67.636 87.497 87.665 1.00 138.05 99 PRO F C 1
ATOM 11363 O O . PRO F 3 112 ? 68.184 88.599 87.627 1.00 128.92 99 PRO F O 1
ATOM 11374 N N . PRO F 3 149 ? 76.278 75.832 82.811 1.00 94.91 136 PRO F N 1
ATOM 11375 C CA . PRO F 3 149 ? 75.392 76.139 81.683 1.00 85.28 136 PRO F CA 1
ATOM 11376 C C . PRO F 3 149 ? 73.919 76.083 82.073 1.00 90.00 136 PRO F C 1
ATOM 11377 O O . PRO F 3 149 ? 73.410 75.006 82.387 1.00 91.54 136 PRO F O 1
ATOM 11388 N N . SER F 3 150 ? 73.247 77.230 82.052 1.00 88.69 137 SER F N 1
ATOM 11389 C CA . SER F 3 150 ? 71.859 77.310 82.496 1.00 104.88 137 SER F CA 1
ATOM 11390 C C . SER F 3 150 ? 70.903 76.902 81.382 1.00 90.46 137 SER F C 1
ATOM 11391 O O . SER F 3 150 ? 71.072 77.293 80.225 1.00 62.71 137 SER F O 1
ATOM 11399 N N . LEU F 3 151 ? 69.894 76.118 81.748 1.00 79.14 138 LEU F N 1
ATOM 11400 C CA . LEU F 3 151 ? 68.911 75.622 80.794 1.00 71.10 138 LEU F CA 1
ATOM 11401 C C . LEU F 3 151 ? 67.724 76.568 80.659 1.00 63.82 138 LEU F C 1
ATOM 11402 O O . LEU F 3 151 ? 66.733 76.243 80.004 1.00 61.10 138 LEU F O 1
ATOM 11418 N N . ALA F 3 152 ? 67.822 77.734 81.286 1.00 67.15 139 ALA F N 1
ATOM 11419 C CA . ALA F 3 152 ? 66.776 78.738 81.176 1.00 69.12 139 ALA F CA 1
ATOM 11420 C C . ALA F 3 152 ? 66.667 79.187 79.727 1.00 80.97 139 ALA F C 1
ATOM 11421 O O . ALA F 3 152 ? 67.681 79.389 79.057 1.00 78.07 139 ALA F O 1
ATOM 11428 N N . VAL F 3 153 ? 65.441 79.333 79.237 1.00 72.92 140 VAL F N 1
ATOM 11429 C CA . VAL F 3 153 ? 65.243 79.800 77.872 1.00 81.29 140 VAL F CA 1
ATOM 11430 C C . VAL F 3 153 ? 65.721 81.248 77.774 1.00 87.27 140 VAL F C 1
ATOM 11431 O O . VAL F 3 153 ? 65.288 82.090 78.560 1.00 89.86 140 VAL F O 1
ATOM 11444 N N . PRO F 3 154 ? 66.623 81.542 76.818 1.00 64.31 141 PRO F N 1
ATOM 11445 C CA . PRO F 3 154 ? 67.167 82.903 76.699 1.00 73.43 141 PRO F CA 1
ATOM 11446 C C . PRO F 3 154 ? 66.078 83.965 76.521 1.00 71.81 141 PRO F C 1
ATOM 11447 O O . PRO F 3 154 ? 65.009 83.661 75.999 1.00 69.13 141 PRO F O 1
ATOM 11458 N N . GLN F 3 155 ? 66.346 85.188 76.969 1.00 61.80 142 GLN F N 1
ATOM 11459 C CA . GLN F 3 155 ? 65.354 86.263 76.927 1.00 79.34 142 GLN F CA 1
ATOM 11460 C C . GLN F 3 155 ? 65.047 86.746 75.510 1.00 80.17 142 GLN F C 1
ATOM 11461 O O . GLN F 3 155 ? 63.969 87.305 75.245 1.00 87.66 142 GLN F O 1
ATOM 11475 N N . SER F 3 156 ? 65.991 86.520 74.601 1.00 55.92 143 SER F N 1
ATOM 11476 C CA . SER F 3 156 ? 65.835 86.936 73.214 1.00 57.86 143 SER F CA 1
ATOM 11477 C C . SER F 3 156 ? 64.533 86.401 72.627 1.00 83.96 143 SER F C 1
ATOM 11478 O O . SER F 3 156 ? 63.680 87.170 72.180 1.00 82.10 143 SER F O 1
ATOM 11486 N N . VAL F 3 157 ? 64.365 85.084 72.675 1.00 84.21 144 VAL F N 1
ATOM 11487 C CA . VAL F 3 157 ? 63.208 84.441 72.066 1.00 75.59 144 VAL F CA 1
ATOM 11488 C C . VAL F 3 157 ? 61.914 84.862 72.759 1.00 72.69 144 VAL F C 1
ATOM 11489 O O . VAL F 3 157 ? 60.840 84.846 72.155 1.00 86.05 144 VAL F O 1
ATOM 11502 N N . VAL F 3 158 ? 62.021 85.245 74.026 1.00 76.36 145 VAL F N 1
ATOM 11503 C CA . VAL F 3 158 ? 60.874 85.766 74.758 1.00 77.40 145 VAL F CA 1
ATOM 11504 C C . VAL F 3 158 ? 60.461 87.095 74.135 1.00 83.20 145 VAL F C 1
ATOM 11505 O O . VAL F 3 158 ? 59.296 87.297 73.774 1.00 83.44 145 VAL F O 1
ATOM 11518 N N . GLU F 3 159 ? 61.431 87.995 73.995 1.00 82.42 146 GLU F N 1
ATOM 11519 C CA . GLU F 3 159 ? 61.185 89.272 73.330 1.00 76.30 146 GLU F CA 1
ATOM 11520 C C . GLU F 3 159 ? 60.597 89.036 71.930 1.00 88.58 146 GLU F C 1
ATOM 11521 O O . GLU F 3 159 ? 59.643 89.714 71.502 1.00 92.55 146 GLU F O 1
ATOM 11533 N N . GLU F 3 160 ? 61.154 88.047 71.234 1.00 82.13 147 GLU F N 1
ATOM 11534 C CA . GLU F 3 160 ? 60.653 87.664 69.918 1.00 75.47 147 GLU F CA 1
ATOM 11535 C C . GLU F 3 160 ? 59.179 87.276 70.023 1.00 72.16 147 GLU F C 1
ATOM 11536 O O . GLU F 3 160 ? 58.350 87.719 69.212 1.00 87.65 147 GLU F O 1
ATOM 11548 N N . ALA F 3 161 ? 58.856 86.476 71.042 1.00 61.26 148 ALA F N 1
ATOM 11549 C CA . ALA F 3 161 ? 57.474 86.076 71.311 1.00 59.55 148 ALA F CA 1
ATOM 11550 C C . ALA F 3 161 ? 56.582 87.295 71.470 1.00 68.23 148 ALA F C 1
ATOM 11551 O O . ALA F 3 161 ? 55.509 87.365 70.860 1.00 60.74 148 ALA F O 1
ATOM 11558 N N . LEU F 3 162 ? 57.028 88.245 72.293 1.00 78.34 149 LEU F N 1
ATOM 11559 C CA . LEU F 3 162 ? 56.291 89.494 72.477 1.00 61.32 149 LEU F CA 1
ATOM 11560 C C . LEU F 3 162 ? 55.981 90.144 71.136 1.00 70.25 149 LEU F C 1
ATOM 11561 O O . LEU F 3 162 ? 54.824 90.428 70.835 1.00 90.74 149 LEU F O 1
ATOM 11577 N N . LYS F 3 163 ? 57.013 90.356 70.325 1.00 71.84 150 LYS F N 1
ATOM 11578 C CA . LYS F 3 163 ? 56.833 90.995 69.017 1.00 73.38 150 LYS F CA 1
ATOM 11579 C C . LYS F 3 163 ? 55.843 90.258 68.096 1.00 61.18 150 LYS F C 1
ATOM 11580 O O . LYS F 3 163 ? 54.833 90.838 67.651 1.00 85.69 150 LYS F O 1
ATOM 11599 N N . VAL F 3 164 ? 56.117 88.988 67.811 1.00 57.48 151 VAL F N 1
ATOM 11600 C CA . VAL F 3 164 ? 55.290 88.253 66.850 1.00 74.82 151 VAL F CA 1
ATOM 11601 C C . VAL F 3 164 ? 53.851 88.099 67.372 1.00 80.07 151 VAL F C 1
ATOM 11602 O O . VAL F 3 164 ? 52.868 88.290 66.630 1.00 82.51 151 VAL F O 1
ATOM 11615 N N . THR F 3 165 ? 53.722 87.789 68.658 1.00 81.23 152 THR F N 1
ATOM 11616 C CA . THR F 3 165 ? 52.405 87.650 69.258 1.00 59.76 152 THR F CA 1
ATOM 11617 C C . THR F 3 165 ? 51.683 88.991 69.193 1.00 67.40 152 THR F C 1
ATOM 11618 O O . THR F 3 165 ? 50.481 89.044 68.935 1.00 70.96 152 THR F O 1
ATOM 11629 N N . ARG F 3 166 ? 52.424 90.073 69.425 1.00 78.33 153 ARG F N 1
ATOM 11630 C CA . ARG F 3 166 ? 51.856 91.413 69.335 1.00 79.31 153 ARG F CA 1
ATOM 11631 C C . ARG F 3 166 ? 51.270 91.669 67.954 1.00 78.00 153 ARG F C 1
ATOM 11632 O O . ARG F 3 166 ? 50.121 92.094 67.846 1.00 94.62 153 ARG F O 1
ATOM 11653 N N . GLU F 3 167 ? 52.045 91.420 66.899 1.00 90.04 154 GLU F N 1
ATOM 11654 C CA . GLU F 3 167 ? 51.523 91.668 65.552 1.00 101.62 154 GLU F CA 1
ATOM 11655 C C . GLU F 3 167 ? 50.274 90.812 65.277 1.00 98.88 154 GLU F C 1
ATOM 11656 O O . GLU F 3 167 ? 49.253 91.327 64.786 1.00 110.73 154 GLU F O 1
ATOM 11668 N N . CYS F 3 168 ? 50.337 89.523 65.615 1.00 112.95 155 CYS F N 1
ATOM 11669 C CA . CYS F 3 168 ? 49.171 88.655 65.422 1.00 93.04 155 CYS F CA 1
ATOM 11670 C C . CYS F 3 168 ? 47.937 89.169 66.163 1.00 115.76 155 CYS F C 1
ATOM 11671 O O . CYS F 3 168 ? 46.842 89.253 65.593 1.00 139.74 155 CYS F O 1
ATOM 11679 N N . LEU F 3 169 ? 48.116 89.516 67.433 1.00 111.31 156 LEU F N 1
ATOM 11680 C CA . LEU F 3 169 ? 47.020 90.037 68.240 1.00 108.08 156 LEU F CA 1
ATOM 11681 C C . LEU F 3 169 ? 46.512 91.376 67.707 1.00 110.36 156 LEU F C 1
ATOM 11682 O O . LEU F 3 169 ? 45.317 91.663 67.781 1.00 108.26 156 LEU F O 1
ATOM 11698 N N . ASP F 3 170 ? 47.417 92.196 67.179 1.00 105.05 157 ASP F N 1
ATOM 11699 C CA . ASP F 3 170 ? 47.027 93.469 66.580 1.00 89.06 157 ASP F CA 1
ATOM 11700 C C . ASP F 3 170 ? 46.099 93.229 65.398 1.00 101.33 157 ASP F C 1
ATOM 11701 O O . ASP F 3 170 ? 45.053 93.869 65.291 1.00 113.34 157 ASP F O 1
ATOM 11710 N N . GLN F 3 171 ? 46.480 92.312 64.511 1.00 132.76 158 GLN F N 1
ATOM 11711 C CA . GLN F 3 171 ? 45.592 91.957 63.402 1.00 137.86 158 GLN F CA 1
ATOM 11712 C C . GLN F 3 171 ? 44.272 91.371 63.901 1.00 135.58 158 GLN F C 1
ATOM 11713 O O . GLN F 3 171 ? 43.203 91.757 63.433 1.00 130.59 158 GLN F O 1
ATOM 11727 N N . LEU F 3 172 ? 44.349 90.440 64.850 1.00 136.86 159 LEU F N 1
ATOM 11728 C CA . LEU F 3 172 ? 43.160 89.708 65.288 1.00 122.11 159 LEU F CA 1
ATOM 11729 C C . LEU F 3 172 ? 42.137 90.537 66.078 1.00 125.80 159 LEU F C 1
ATOM 11730 O O . LEU F 3 172 ? 40.933 90.401 65.849 1.00 119.12 159 LEU F O 1
ATOM 11746 N N . CYS F 3 173 ? 42.599 91.387 66.995 1.00 111.87 160 CYS F N 1
ATOM 11747 C CA . CYS F 3 173 ? 41.696 92.020 67.962 1.00 116.83 160 CYS F CA 1
ATOM 11748 C C . CYS F 3 173 ? 41.957 93.504 68.219 1.00 110.72 160 CYS F C 1
ATOM 11749 O O . CYS F 3 173 ? 42.956 94.070 67.770 1.00 94.60 160 CYS F O 1
ATOM 11757 N N . GLU F 3 174 ? 41.031 94.116 68.954 1.00 120.82 161 GLU F N 1
ATOM 11758 C CA . GLU F 3 174 ? 41.157 95.494 69.412 1.00 105.28 161 GLU F CA 1
ATOM 11759 C C . GLU F 3 174 ? 40.697 95.578 70.866 1.00 121.50 161 GLU F C 1
ATOM 11760 O O . GLU F 3 174 ? 39.834 94.808 71.294 1.00 125.70 161 GLU F O 1
ATOM 11772 N N . ILE F 3 175 ? 41.272 96.516 71.615 1.00 131.04 162 ILE F N 1
ATOM 11773 C CA . ILE F 3 175 ? 40.999 96.645 73.045 1.00 118.84 162 ILE F CA 1
ATOM 11774 C C . ILE F 3 175 ? 40.214 97.925 73.357 1.00 111.23 162 ILE F C 1
ATOM 11775 O O . ILE F 3 175 ? 40.701 99.037 73.151 1.00 85.85 162 ILE F O 1
ATOM 11791 N N . GLU F 3 176 ? 38.988 97.752 73.850 1.00 110.87 163 GLU F N 1
ATOM 11792 C CA . GLU F 3 176 ? 38.095 98.878 74.128 1.00 83.53 163 GLU F CA 1
ATOM 11793 C C . GLU F 3 176 ? 38.619 99.717 75.292 1.00 76.85 163 GLU F C 1
ATOM 11794 O O . GLU F 3 176 ? 39.429 99.241 76.089 1.00 86.60 163 GLU F O 1
ATOM 11806 N N . GLU F 3 177 ? 38.152 100.963 75.382 1.00 99.63 164 GLU F N 1
ATOM 11807 C CA . GLU F 3 177 ? 38.591 101.885 76.430 1.00 109.27 164 GLU F CA 1
ATOM 11808 C C . GLU F 3 177 ? 37.401 102.337 77.291 1.00 86.24 164 GLU F C 1
ATOM 11809 O O . GLU F 3 177 ? 36.372 102.752 76.757 1.00 84.86 164 GLU F O 1
ATOM 11821 N N . PRO F 3 178 ? 37.524 102.223 78.629 1.00 93.32 165 PRO F N 1
ATOM 11822 C CA . PRO F 3 178 ? 36.473 102.736 79.515 1.00 97.58 165 PRO F CA 1
ATOM 11823 C C . PRO F 3 178 ? 36.740 104.167 79.979 1.00 95.37 165 PRO F C 1
ATOM 11824 O O . PRO F 3 178 ? 37.834 104.679 79.742 1.00 95.13 165 PRO F O 1
#

Solvent-accessible surface area: 40058 Å² total; per-residue (Å²): 187,116,82,87,49,103,2,75,84,108,54,15,86,147,13,57,117,99,60,60,41,18,0,24,27,0,5,105,25,5,21,11,46,102,77,29,38,0,46,16,47,46,0,20,14,1,2,26,0,15,14,21,88,27,84,55,119,72,1,30,63,17,0,24,86,22,0,62,57,23,100,150,45,70,140,138,103,158,11,50,28,55,139,6,38,0,39,73,31,2,2,24,0,9,0,0,22,10,20,131,139,72,68,97,98,55,26,8,84,72,0,6,151,40,3,7,111,98,60,100,40,48,0,20,49,85,3,0,87,86,5,12,118,73,6,52,65,138,10,78,84,68,32,2,75,21,0,4,107,73,18,25,93,103,73,68,44,0,0,36,51,109,20,0,14,144,2,0,78,46,235,140,105,30,59,24,2,97,2,0,0,47,2,89,37,0,20,22,49,66,4,8,87,60,13,0,108,90,34,0,130,83,5,37,60,84,14,74,148,57,41,66,110,90,85,134,128,22,65,119,60,50,2,18,87,19,0,70,39,38,8,30,15,63,2,16,16,70,7,0,18,82,0,38,98,33,1,112,76,101,59,164,163,69,97,51,91,110,46,36,73,56,75,148,47,153,32,131,201,40,12,103,90,11,47,119,72,24,84,39,187,69,2,78,82,103,5,18,88,61,0,55,129,79,8,112,100,53,96,15,17,62,49,0,39,76,54,0,2,56,10,9,122,24,2,79,12,61,46,40,68,28,0,37,151,82,0,33,102,28,5,84,108,80,141,104,167,86,21,33,26,35,128,62,1,24,87,42,0,39,115,28,2,71,127,50,14,63,158,57,283,134,107,69,70,49,115,5,73,90,130,45,18,82,160,14,56,119,90,45,64,43,29,1,22,28,7,4,93,29,7,13,14,51,106,74,31,41,0,41,15,62,44,0,19,25,0,1,29,10,8,16,17,104,26,82,60,117,73,1,29,68,18,0,14,93,19,0,60,47,26,103,154,54,66,160,137,90,113,0,55,34,62,124,2,39,0,36,62,26,2,1,22,0,9,0,0,23,14,13,99,142,61,63,92,108,49,24,5,94,85,0,14,131,46,6,1,102,109,45,102,41,50,0,22,52,80,11,0,99,118,5,10,142,59,4,37,57,135,24,83,85,69,24,2,78,19,0,6,104,77,39,26,94,103,72,71,44,0,0,36,69,113,28,0,12,177,7,3,76,47,228,133,18,28,69,13,1,95,2,1,0,55,6,107,30,0,6,22,61,69,10,17,82,73,25,1,111,97,25,0,129,77,0,38,56,84,15,75,151,46,53,63,98,138,52,129,108,39,45,90,64,20,19,16,65,11,6,92,36,58,11,34,18,42,1,12,15,56,7,1,19,92,0,34,105,43,0,123,67,104,62,158,160,39,86,25,82,60,64,49,70,58,58,153,44,163,56,114,201,42,7,110,81,18,22,124,59,2,92,34,179,84,18,36,111,75,4,38,114,49,1,69,116,68,11,115,98,64,91,18,18,64,38,0,38,77,46,0,6,58,10,8,92,22,4,69,11,65,44,40,68,30,0,39,161,88,0,43,86,28,8,127,84,40,59,65,148,71,140,154,81,17,12,22,37,120,57,0,24,105,29,0,28,124,3,0,79,77,5,3,64,146,46,24,126,43,102,146,151

Foldseek 3Di:
DAFQDAADCPLLVPDDPVVLVLLVVLQVVLPPVPPQKDALVSLCVSLVSVVDNDDPVVSLVLQGHNFAADPPDDPVDDDDSRRTIDGSRRSSRVSSVCVVVDDPLSVQLVVQCVLVVVPPQWHALVSVVVVCVVVPHDDDSVVSVCVAVVQDPPPPRGGGSVSSSCVVVPD/DVVVVLVCQAPPVVHVVVVVVVVVCVVVVVVVVVVVVVVVVVVVVVVCPDDVNVVVVVVVVVVVCVVVVVVVVVVVVVVVD/DDDCPVVQPDPPRDDVVNVVVLCVVCPVVPCVVVLVVVLVVVQPVVPLVVVLVVVLVVCVVVVVDDDDVVSVVVSVVQQVVLVPVHSDRDCVSVVVSVVSVCVSSVVD/DDAFQDAFDCPLLVVDDPVQLVQLVVLQCVLVVVVPQKAALVSLVVSLVSVVDPDDPVVSLVLQGHNFAADPVDDPVDDDDSRNTIDGSRRSSRVSSVVVSPDDPLSVQLVVQCVLVVVPPQWHALVSVVVVCVVVPHDDDSVVSVCVAVVQDPPPPHGGGSVSSSCVVVPD/DVVVVLCCQQVPDVHPVVVVVVVVCVVVVVVVVVVVVVVCVVVVVVVCPDDPNVVVVVVVVVVVCVVVVVVVVVVVVVVVD/DDEDDQPQPDPVGDDCPSVVVVVVLCPVVHPVVVLVVLLVVVQPVVPLVVVLVVVLVVCVVVVVDDDDVVSVVVSVVQLVVLLVPVCVHNDRDCVSVVVSVVSVVVSCVVRDDYDDD

B-factor: mean 88.34, std 28.49, range [24.99, 191.72]

Sequence (730 aa):
QIQYTIPPREDYNKLSDEQKTRISEAFELFDSNKDGLLSYEEFRFVLRALGFDLPKQQTYDMLVRHGQRPANWPHDQECPPVYRQFNLATAQALAGTLIRQRDPRDELRRAFRLFDVDGKGMITEDDLRKVCQQVGNNIPDADIQAMIEEFDSNGKGGVDEDEFLRLMMSKLMADFTKWFVTGDGGIMEEFTEETLRHLLWDVWQRHQREEAERKRKAEEEESWRLAREHLTHRLQVKYFYRWREKARALATPAAAANYTPATLDQDLRSQINSLLIKEGHVAKIQEHLLHHLHAHPSNWPTVVQNHALSLLRSGEVTSFPALLRRVVEDVRQDTAPSLAVPQSVVEEALKVTRECLDQLRQIQYTIPPREDYNKLSDEQKTRISEAFELFDSNKDGLLSYEEFRFVLRALGFDLPKQQTYDMLVRHGQRPANWPHDQECPPVYRQFNLATAQALAGTLIRQRDPRDELRRAFRLFDVDGKGMITEDDLRKVCQQVGNNIPDADIQAMIEEFDSNGKGGVDEDEFLRLMMSKLMADFTKWFVTGDGGIMEEFTEETLRHLLWDVWQRHQREEAERKRKAEEEESWRLAREHLTHRLQVKYFYRWREKARALATPAAAANYTPATLDQDLRSQINSLLIKEGHVAKIQEHLLHHLHAHPSNWPTVVQNHALSLLRSGEVTSFPALLRRVVEDVRQDTALAPPSLAVPQSVVEEALKVTRECLDQLCEIEEP

Organism: Chaetomium thermophilum (strain DSM 1495 / CBS 144.50 / IMI 039719) (NCBI:txid759272)

Secondary structure (DSSP, 8-state):
---SPPPP-HHHHTS-HHHHHHHHHHHHHH-TT-SS-B-HHHHHHHHHHTT----HHHHHHHHHHHPBPPTTS-TTS---GGG-BB-HHHHHHHHHHHHHHS-HHHHHHHHHHHH--S--SEE-HHHHHHHHHHH-----HHHHHHHHHTT-SS-SSSEEHHHHHHHHH--/-HHHHHHHHHHSTT-HHHHHHHHHHHHHHHHHHHHHHHHHHHHHHHHHT-HHHHHHHHHHHHHHHHHHHHHHHHHHHHHT-/----TT---STT---SHHHHHHHHHHHTT--HHHHHHHHHHHHGGGTHHHHHHHHHHHHHHHTS--SHHHHHHHHHHHHH-------PPPHHHHHHHHHHHHHHHH--/----SPPPPSHHHHTS-HHHHHHHHHHHHHH-TT-SSEE-HHHHHHHHHHTT----HHHHHHHHHHHPBPPTTS-TTS---GGG-BEEHHHHHHHHHHHHHHS-THHHHHHHHHHH-TT--SEE-HHHHHHHHHHH-----HHHHHHHHHTT-SS-SSSEEHHHHHHHHH--/-HHHHHHHHHHSTT-HHHHHHHHHHHHHHHHHHHHHHHHHHHHHHHHHTSHHHHHHHHHHHHHHHHHHHHHHHHHHHHHH-/-EE------STT----HHHHHHHHHHHTTT-HHHHHHHHHHHHGGGTHHHHHHHHHHHHHHHTS--SHHHHHHHHHHHHHHHHHH-----SPPHHHHHHHHHHHHHHHHHHEE----

InterPro domains:
  IPR002048 EF-hand domain [PF00036] (28-55)
  IPR002048 EF-hand domain [PF13499] (111-174)
  IPR002048 EF-hand domain [PS50222] (23-58)
  IPR002048 EF-hand domain [PS50222] (108-143)
  IPR002048 EF-hand domain [PS50222] (144-177)
  IPR002048 EF-hand domain [SM00054] (27-55)
  IPR002048 EF-hand domain [SM00054] (112-140)
  IPR002048 EF-hand domain [SM00054] (148-176)
  IPR002048 EF-hand domain [cd00051] (112-174)
  IPR011992 EF-hand domain pair [SSF47473] (20-174)
  IPR018247 EF-Hand 1, calcium-binding site [PS00018] (36-48)
  IPR050230 Calmodulin/Myosin light chain/Troponin C-like [PTHR23048] (18-176)